Protein AF-A0A0D2J9A3-F1 (afdb_monomer)

Mean predicted aligned error: 13.98 Å

Organism: NCBI:txid145388

InterPro domains:
  IPR027073 5'-3' exoribonuclease [PTHR12341] (1-539)
  IPR040992 5'-3' exoribonuclease 1, D1 domain [PF18332] (165-331)
  IPR041106 Exoribonuclease Xrn1, D2/D3 domain [PF18334] (431-582)
  IPR041412 Xrn1, helical domain [PF17846] (2-123)
  IPR047007 5'-3' exoribonuclease 1, D1 domain superfamily [G3DSA:2.170.260.40] (182-337)

Sequence (672 aa):
MASELRDLNDIRVSFTPGKPFYPYEQLLAVQPASSCTLLPEPYQYLMTSPTSPIRDFYPVKFDIDMEGKRAEWEGIVKIPFISEDRLLAAARSVKQEALTSEERRRNAHGDVLVFQHVAGRHEAEHCESTLPRWGATVHHAHSSCRHVPPPPPLPPAQLGFRPALVKGTLTGKKNPPGFPTLKTMKLVGAELKMAGVTVFGNPSKKESLILTLPDIHQVLGESTDASAVSSMIGERVYVKWPYLQEAQIVRVSDKSQDLSATGARQMPKEEADNWANLSSRTRNVFLTKQGVETGPLPVMLHVKACTGYVRHADGSVVKRYKDEEAPYPLQARTPPRPHPLAAPGAAGAAFLARRRGAVLRQRPRPPAGFHDPDEPRPIDLQEGVRVLFLGQEHYGCVATLLPDPGRGVDAHGRRLLGLSAGGAPGARACVRVAPARHDAAGAAKRGRQVVREYPIQYMPSGVAARALRVNPRLLGRVTGNVWVGDGDNRVDVGLAVKNAKQGLCVPGLAAPLHDDSGWAYSQPLLDLVAEYRRRFPWVLSTLESSSEHRLTAEMLVPASVAATASERSAKLSEVTSWLKGLPTAKRPLVKTGVQIASDKALEILLATMPPLLPRGAGSFLPVDYENVAAPLLLPPYDPSRPLSALLGGQLEHTAKIGLPVPGTPVCQSPSQ

pLDDT: mean 80.44, std 18.18, range [25.89, 97.94]

Solvent-accessible surface area (backbone atoms only — not comparable to full-atom values): 40731 Å² total; per-residue (Å²): 109,80,91,68,72,62,73,65,87,73,62,84,86,82,81,80,90,81,77,86,69,46,56,62,57,44,46,67,74,69,54,54,47,92,55,32,84,81,45,61,76,81,55,30,50,47,42,66,34,89,83,25,97,53,28,78,65,40,67,94,73,71,55,68,46,48,86,99,48,92,51,78,91,71,30,50,73,58,70,68,84,78,55,66,70,60,51,54,54,56,60,64,69,47,62,71,86,78,45,53,76,65,60,55,61,66,48,55,90,76,60,46,79,46,78,43,83,37,88,92,47,68,50,93,68,55,51,72,44,95,47,66,94,83,38,75,59,39,66,70,43,44,59,44,82,43,83,37,74,72,82,76,81,73,58,94,88,53,77,86,73,73,103,64,87,59,92,83,71,65,58,58,79,59,35,60,90,84,57,62,37,73,67,71,57,78,66,74,45,75,46,78,38,76,67,39,41,30,83,66,96,60,59,41,94,52,68,40,72,32,39,26,43,48,51,58,52,82,75,59,45,91,58,63,49,33,75,76,53,52,84,49,52,71,38,66,33,25,35,64,70,48,53,63,39,52,24,35,29,55,30,34,27,32,65,59,34,40,41,38,89,92,48,77,43,77,44,50,76,80,52,26,56,53,47,52,52,49,43,54,49,53,46,47,45,35,30,27,56,66,29,29,45,57,70,80,63,59,35,38,35,28,29,23,46,52,78,49,39,29,32,45,67,68,58,50,74,43,77,33,58,46,91,62,72,42,81,40,60,63,74,61,52,32,74,61,77,80,53,95,82,64,65,94,67,99,54,76,82,66,66,79,79,69,75,88,81,81,97,72,90,84,74,84,80,74,61,93,90,70,73,59,91,89,54,74,77,81,74,84,73,47,65,64,39,62,26,32,28,58,46,87,95,50,54,60,23,50,20,33,30,42,73,79,92,63,70,54,60,47,101,82,72,45,71,47,49,56,45,87,60,79,54,45,79,76,25,29,38,32,31,39,34,42,53,66,65,51,69,61,68,61,51,37,52,52,41,46,49,42,40,68,76,35,61,76,64,64,34,49,40,69,58,46,16,58,76,69,72,48,57,50,67,38,53,61,42,47,39,14,71,35,56,29,35,52,85,95,44,77,46,61,77,27,69,50,40,32,37,82,92,76,44,28,19,21,71,86,37,36,46,73,40,97,82,71,84,47,46,22,35,14,64,74,45,52,54,49,51,53,50,45,44,71,76,44,43,56,53,54,54,36,55,62,74,47,89,67,85,77,40,38,42,70,67,41,44,44,66,93,80,28,81,47,72,70,49,32,54,50,52,52,49,51,53,39,51,52,53,63,67,36,78,67,62,73,51,66,72,38,60,67,89,65,78,78,74,28,73,68,26,50,54,51,49,66,75,64,53,78,72,80,57,69,91,88,63,73,102,48,61,69,45,78,43,71,77,38,49,55,62,37,49,43,69,47,71,47,95,89,48,55,46,48,60,81,65,74,75,92,76,56,95,52,61,84,78,70,77,75,60,78,73,71,83,68,81,76,75,82,82,129

Nearest PDB structures (foldseek):
  6q8y-assembly1_z  TM=8.756E-01  e=3.969E-20  Saccharomyces cerevisiae
  3pif-assembly3_C  TM=8.209E-01  e=8.171E-20  Kluyveromyces lactis
  3pif-assembly1_A  TM=7.981E-01  e=2.154E-20  Kluyveromyces lactis
  3fqd-assembly1_A  TM=9.494E-01  e=1.787E-08  Schizosaccharomyces pombe
  9exs-assembly1_B  TM=7.564E-01  e=2.494E-08  Thermochaetoides thermophila

Secondary structure (DSSP, 8-state):
-GGG---GGG---------PPPHHHHHHHH--GGGGGGS-HHHHHHHH-TT-TTGGGS-SS-EEE-TT-SSGGGSEEE-PPPPHHHHHHHHHHS-GGGS-HHHHHHSS--PEEEEEE-TT---SS-B--S-TTTS--BSS--EEEEEEPPPPPPPTTS-S----PPTT---GGGPPTT---GGGS--SEEEEE-----SSSS--SS-EEEEEPPPHHHHH-S--STGGGGGGTT-EEEESTTS-EEEEEEEEE-SSEEEETTEEEEPPHHHHHHHHHHHHHHHHHIIIII-EE----SSEEEEEEEEEEEE-TTS-EEEEE-SS-EEEEGGG-BPPPPPTT----S-TTTSSS--SS----PPPPPPTT---TTSPPP----TT-EEEE-SGGGTTEEEEEPP--S--B-TTSPBPPBTTTTT-TT-EEEEEEE--SS-HHHHHHHHHHHHHHSPPPEEEHHHHHHHTTS-HHHHHHHTS--EEEETTEEEE-S---EEGGGTEE-TTTEEE-TTSS-EEEEHHHHHHHHHHHHH-HHHHHHHHH---SSEEHHHHS-TTT-SSHHHHHHHHHHHHHHHHHSGGGGSPPEETT-----HHHHHHHHHTPPPPPPTT-SS-S-EEEEEEEGGGEEPPP-TTSPEETTS-----TT---PPPPPP----PPPP-

Foldseek 3Di:
DVVPPPPVVPDDDDDDDDDDAFPQLVCLQPPALVVLVVAPPLLSCCRPPPPRLNVQQHDPDWDWAQVVHDDSVVTDTDGDHDDSVSSVVSVVVRDPVSDDPVNVVNRDDFFDKDKDFAPPDADPDWACDPCVVVDHIRRGDRMDIDGHHDDDDDDPPDPPDDPDDDPPDQDAPRDDQQDFHPNLADFPDWDWDQLQAPQDDGGDPGTDTATEFDAVCVVQPPDQFQVSCLVQQQAWWFFPPRRTFIKGFAWKHFLFWIHGPVGIDGADPVVSVVVQVLQVVQQSCCCRHVSYHYDGARMWTWIWTFPAWAQELQRDIDTDTDPDTDTDRPRRIRHDDPDPPPDDDDCVVVPPPDDDDDDDDDDPDDPPPDDDLRDFDQDQLDAQAWWAFCDDVAHLFIKGFHDAPAFDADPVRHGFADSVPRSHRRHFTKIWTFHALDPPVVLLVVLVVLLVVADFDWAPLVVLCVVLVHDSQLVVAQQDWQWAAQPPDIDTLHLRQDDPVQQWGQPSAKAADPVNPGIIGGPVNSVVVSVCCVVQVLQSVLSRVDPDRYHYLPSRQDCVRPVDSVSSVVVSVVSRVVSCPDPSVVGDIDHHPDDDGDPSSVVVSVVPDDDRDDPPDPPRGTDMDTGHRPSSTGGADDVSHHDYPVPDDDDDNSDDDNDGDPDDDDPPDDDD

Radius of gyration: 34.74 Å; Cα contacts (8 Å, |Δi|>4): 959; chains: 1; bounding box: 82×75×94 Å

Structure (mmCIF, N/CA/C/O backbone):
data_AF-A0A0D2J9A3-F1
#
_entry.id   AF-A0A0D2J9A3-F1
#
loop_
_atom_site.group_PDB
_atom_site.id
_atom_site.type_symbol
_atom_site.label_atom_id
_atom_site.label_alt_id
_atom_site.label_comp_id
_atom_site.label_asym_id
_atom_site.label_entity_id
_atom_site.label_seq_id
_atom_site.pdbx_PDB_ins_code
_atom_site.Cartn_x
_atom_site.Cartn_y
_atom_site.Cartn_z
_atom_site.occupancy
_atom_site.B_iso_or_equiv
_atom_site.auth_seq_id
_atom_site.auth_comp_id
_atom_site.auth_asym_id
_atom_site.auth_atom_id
_atom_site.pdbx_PDB_model_num
ATOM 1 N N . MET A 1 1 ? -9.013 -28.643 27.185 1.00 78.06 1 MET A N 1
ATOM 2 C CA . MET A 1 1 ? -7.739 -28.854 26.444 1.00 78.06 1 MET A CA 1
ATOM 3 C C . MET A 1 1 ? -7.994 -29.663 25.175 1.00 78.06 1 MET A C 1
ATOM 5 O O . MET A 1 1 ? -8.991 -30.365 25.119 1.00 78.06 1 MET A O 1
ATOM 9 N N . ALA A 1 2 ? -7.116 -29.620 24.162 1.00 87.19 2 ALA A N 1
ATOM 10 C CA . ALA A 1 2 ? -7.299 -30.438 22.949 1.00 87.19 2 ALA A CA 1
ATOM 11 C C . ALA A 1 2 ? -7.369 -31.952 23.252 1.00 87.19 2 ALA A C 1
ATOM 13 O O . ALA A 1 2 ? -8.099 -32.681 22.594 1.00 87.19 2 ALA A O 1
ATOM 14 N N . SER A 1 3 ? -6.676 -32.409 24.300 1.00 93.31 3 SER A N 1
ATOM 15 C CA . SER A 1 3 ? -6.708 -33.787 24.815 1.00 93.31 3 SER A CA 1
ATOM 16 C C . SER A 1 3 ? -8.072 -34.250 25.350 1.00 93.31 3 SER A C 1
ATOM 18 O O . SER A 1 3 ? -8.281 -35.457 25.508 1.00 93.31 3 SER A O 1
ATOM 20 N N . GLU A 1 4 ? -8.977 -33.312 25.636 1.00 92.56 4 GLU A N 1
ATOM 21 C CA . GLU A 1 4 ? -10.337 -33.557 26.135 1.00 92.56 4 GLU A CA 1
ATOM 22 C C . GLU A 1 4 ? -11.381 -33.535 25.013 1.00 92.56 4 GLU A C 1
ATOM 24 O O . GLU A 1 4 ? -12.521 -33.923 25.241 1.00 92.56 4 GLU A O 1
ATOM 29 N N . LEU A 1 5 ? -11.006 -33.128 23.793 1.00 91.88 5 LEU A N 1
ATOM 30 C CA . LEU A 1 5 ? -11.872 -33.185 22.611 1.00 91.88 5 LEU A CA 1
ATOM 31 C C . LEU A 1 5 ? -11.956 -34.628 22.080 1.00 91.88 5 LEU A C 1
ATOM 33 O O . LEU A 1 5 ? -11.465 -34.939 20.995 1.00 91.88 5 LEU A O 1
ATOM 37 N N . ARG A 1 6 ? -12.535 -35.518 22.889 1.00 91.19 6 ARG A N 1
ATOM 38 C CA . ARG A 1 6 ? -12.804 -36.929 22.578 1.00 91.19 6 ARG A CA 1
ATOM 39 C C . ARG A 1 6 ? -14.268 -37.099 22.170 1.00 91.19 6 ARG A C 1
ATOM 41 O O . ARG A 1 6 ? -15.077 -36.211 22.413 1.00 91.19 6 ARG A O 1
ATOM 48 N N . ASP A 1 7 ? -14.577 -38.210 21.506 1.00 90.94 7 ASP A N 1
ATOM 49 C CA . ASP A 1 7 ? -15.955 -38.628 21.192 1.00 90.94 7 ASP A CA 1
ATOM 50 C C . ASP 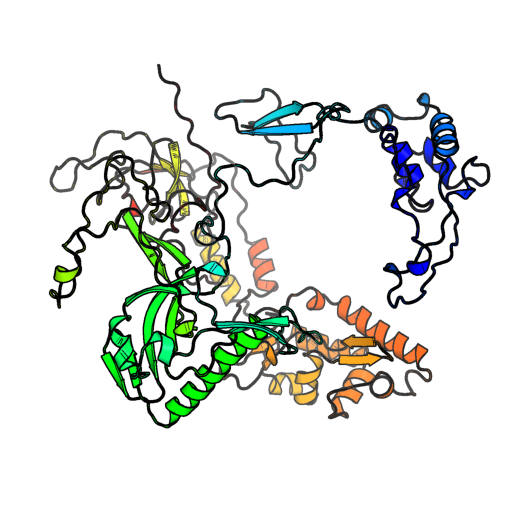A 1 7 ? -16.790 -37.587 20.413 1.00 90.94 7 ASP A C 1
ATOM 52 O O . ASP A 1 7 ? -18.016 -37.553 20.468 1.00 90.94 7 ASP A O 1
ATOM 56 N N . LEU A 1 8 ? -16.127 -36.740 19.612 1.00 91.31 8 LEU A N 1
ATOM 57 C CA . LEU A 1 8 ? -16.772 -35.667 18.837 1.00 91.31 8 LEU A CA 1
ATOM 58 C C . LEU A 1 8 ? -17.834 -36.177 17.847 1.00 91.31 8 LEU A C 1
ATOM 60 O O . LEU A 1 8 ? -18.740 -35.429 17.487 1.00 91.31 8 LEU A O 1
ATOM 64 N N . ASN A 1 9 ? -17.727 -37.438 17.416 1.00 92.06 9 ASN A N 1
ATOM 65 C CA . ASN A 1 9 ? -18.689 -38.075 16.513 1.00 92.06 9 ASN A CA 1
ATOM 66 C C . ASN A 1 9 ? -20.081 -38.241 17.147 1.00 92.06 9 ASN A C 1
ATOM 68 O O . ASN A 1 9 ? -21.064 -38.338 16.412 1.00 92.06 9 ASN A O 1
ATOM 72 N N . ASP A 1 10 ? -20.174 -38.241 18.480 1.00 93.50 10 ASP A N 1
ATOM 73 C CA . ASP A 1 10 ? -21.437 -38.418 19.202 1.00 93.50 10 ASP A CA 1
ATOM 74 C C . ASP A 1 10 ? -22.219 -37.101 19.342 1.00 93.50 10 ASP A C 1
ATOM 76 O O . ASP A 1 10 ? -23.420 -37.098 19.633 1.00 93.50 10 ASP A O 1
ATOM 80 N N . ILE A 1 11 ? -21.566 -35.960 19.092 1.00 91.88 11 ILE A N 1
ATOM 81 C CA . ILE A 1 11 ? -22.186 -34.641 19.193 1.00 91.88 11 ILE A CA 1
ATOM 82 C C . ILE A 1 11 ? -23.086 -34.407 17.979 1.00 91.88 11 ILE A C 1
ATOM 84 O O . ILE A 1 11 ? -22.635 -34.147 16.862 1.00 91.88 11 ILE A O 1
ATOM 88 N N . ARG A 1 12 ? -24.399 -34.416 18.212 1.00 90.44 12 ARG A N 1
ATOM 89 C CA . ARG A 1 12 ? -25.383 -33.974 17.220 1.00 90.44 12 ARG A CA 1
ATOM 90 C C . ARG A 1 12 ? -25.515 -32.457 17.269 1.00 90.44 12 ARG A C 1
ATOM 92 O O . ARG A 1 12 ? -26.091 -31.908 18.202 1.00 90.44 12 ARG A O 1
ATOM 99 N N . VAL A 1 13 ? -24.994 -31.786 16.248 1.00 88.81 13 VAL A N 1
ATOM 100 C CA . VAL A 1 13 ? -25.060 -30.327 16.124 1.00 88.81 13 VAL A CA 1
ATOM 101 C C . VAL A 1 13 ? -26.234 -29.938 15.229 1.00 88.81 13 VAL A C 1
ATOM 103 O O . VAL A 1 13 ? -26.259 -30.268 14.045 1.00 88.81 13 VAL A O 1
ATOM 106 N N . SER A 1 14 ? -27.196 -29.207 15.786 1.00 87.81 14 SER A N 1
ATOM 107 C CA . SER A 1 14 ? -28.312 -28.616 15.044 1.00 87.81 14 SER A CA 1
ATOM 108 C C . SER A 1 14 ? -28.557 -27.192 15.520 1.00 87.81 14 SER A C 1
ATOM 110 O O . SER A 1 14 ? -28.627 -26.953 16.723 1.00 87.81 14 SER A O 1
ATOM 112 N N . PHE A 1 15 ? -28.734 -26.265 14.582 1.00 85.56 15 PHE A N 1
ATOM 113 C CA . PHE A 1 15 ? -29.057 -24.872 14.872 1.00 85.56 15 PHE A CA 1
ATOM 114 C C . PHE A 1 15 ? -30.411 -24.516 14.271 1.00 85.56 15 PHE A C 1
ATOM 116 O O . PHE A 1 15 ? -30.717 -24.906 13.143 1.00 85.56 15 PHE A O 1
ATOM 123 N N . THR A 1 16 ? -31.191 -23.729 15.004 1.00 85.75 16 THR A N 1
ATOM 124 C CA . THR A 1 16 ? -32.407 -23.105 14.483 1.00 85.75 16 THR A CA 1
ATOM 125 C C . THR A 1 16 ? -32.041 -21.727 13.935 1.00 85.75 16 THR A C 1
ATOM 127 O O . THR A 1 16 ? -31.433 -20.944 14.667 1.00 85.75 16 THR A O 1
ATOM 130 N N . PRO A 1 17 ? -32.377 -21.397 12.675 1.00 83.94 17 PRO A N 1
ATOM 131 C CA . PRO A 1 17 ? -32.157 -20.056 12.146 1.00 83.94 17 PRO A CA 1
ATOM 132 C C . PRO A 1 17 ? -32.854 -18.995 13.010 1.00 83.94 17 PRO A C 1
ATOM 134 O O . PRO A 1 17 ? -34.071 -19.035 13.187 1.00 83.94 17 PRO A O 1
ATOM 137 N N . GLY A 1 18 ? -32.071 -18.063 13.555 1.00 87.00 18 GLY A N 1
ATOM 138 C CA . GLY A 1 18 ? -32.572 -16.903 14.293 1.00 87.00 18 GLY A CA 1
ATOM 139 C C . GLY A 1 18 ? -32.945 -15.735 13.376 1.00 87.00 18 GLY A C 1
ATOM 140 O O . GLY A 1 18 ? -33.009 -15.869 12.152 1.00 87.00 18 GLY A O 1
ATOM 141 N N . LYS A 1 19 ? -33.159 -14.561 13.974 1.00 89.00 19 LYS A N 1
ATOM 142 C CA . LYS A 1 19 ? -33.333 -13.290 13.257 1.00 89.00 19 LYS A CA 1
ATOM 143 C C . LYS A 1 19 ? -32.181 -12.346 13.610 1.00 89.00 19 LYS A C 1
ATOM 145 O O . LYS A 1 19 ? -31.726 -12.373 14.750 1.00 89.00 19 LYS A O 1
ATOM 150 N N . PRO A 1 20 ? -31.696 -11.526 12.666 1.00 92.81 20 PRO A N 1
ATOM 151 C CA . PRO A 1 20 ? -30.726 -10.493 12.999 1.00 92.81 20 PRO A CA 1
ATOM 152 C C . PRO A 1 20 ? -31.355 -9.466 13.948 1.00 92.81 20 PRO A C 1
ATOM 154 O O . PRO A 1 20 ? -32.539 -9.154 13.830 1.00 92.81 20 PRO A O 1
ATOM 157 N N . PHE A 1 21 ? -30.551 -8.930 14.863 1.00 96.50 21 PHE A N 1
ATOM 158 C CA . PHE A 1 21 ? -30.939 -7.795 15.698 1.00 96.50 21 PHE A CA 1
ATOM 159 C C . PHE A 1 21 ? -31.192 -6.550 14.851 1.00 96.50 21 PHE A C 1
ATOM 161 O O . PHE A 1 21 ? -30.519 -6.322 13.839 1.00 96.50 21 PHE A O 1
ATOM 168 N N . TYR A 1 22 ? -32.113 -5.704 15.303 1.00 96.44 22 TYR A N 1
ATOM 169 C CA . TYR A 1 22 ? -32.232 -4.353 14.772 1.00 96.44 22 TYR A CA 1
ATOM 170 C C . TYR A 1 22 ? -30.977 -3.528 15.104 1.00 96.44 22 TYR A C 1
ATOM 172 O O . TYR A 1 22 ? -30.285 -3.820 16.085 1.00 96.44 22 TYR A O 1
ATOM 180 N N . PRO A 1 23 ? -30.674 -2.469 14.330 1.00 97.75 23 PRO A N 1
ATOM 181 C CA . PRO A 1 23 ? -29.475 -1.657 14.535 1.00 97.75 23 PRO A CA 1
ATOM 182 C C . PRO A 1 23 ? -29.236 -1.213 15.988 1.00 97.75 23 PRO A C 1
ATOM 184 O O . PRO A 1 23 ? -28.113 -1.315 16.477 1.00 97.75 23 PRO A O 1
ATOM 187 N N . TYR A 1 24 ? -30.268 -0.773 16.713 1.00 97.69 24 TYR A N 1
ATOM 188 C CA . TYR A 1 24 ? -30.118 -0.339 18.110 1.00 97.69 24 TYR A CA 1
ATOM 189 C C . TYR A 1 24 ? -29.919 -1.494 19.090 1.00 97.69 24 TYR A C 1
ATOM 191 O O . TYR A 1 24 ? -29.133 -1.366 20.025 1.00 97.69 24 TYR A O 1
ATOM 199 N N . GLU A 1 25 ? -30.575 -2.632 18.865 1.00 97.44 25 GLU A N 1
ATOM 200 C CA . GLU A 1 25 ? -30.372 -3.848 19.661 1.00 97.44 25 GLU A CA 1
ATOM 201 C C . GLU A 1 25 ? -28.929 -4.345 19.501 1.00 97.44 25 GLU A C 1
ATOM 203 O O . GLU A 1 25 ? -28.254 -4.641 20.484 1.00 97.44 25 GLU A O 1
ATOM 208 N N . GLN A 1 26 ? -28.409 -4.340 18.269 1.00 97.50 26 GLN A N 1
ATOM 209 C CA . GLN A 1 26 ? -27.015 -4.676 17.993 1.00 97.50 26 GLN A CA 1
ATOM 210 C C . GLN A 1 26 ? -26.041 -3.675 18.628 1.00 97.50 26 GLN A C 1
ATOM 212 O O . GLN A 1 26 ? -25.022 -4.085 19.182 1.00 97.50 26 GLN A O 1
ATOM 217 N N . LEU A 1 27 ? -26.329 -2.372 18.573 1.00 97.81 27 LEU A N 1
ATOM 218 C CA . LEU A 1 27 ? -25.489 -1.362 19.220 1.00 97.81 27 LEU A CA 1
ATOM 219 C C . LEU A 1 27 ? -25.445 -1.551 20.740 1.00 97.81 27 LEU A C 1
ATOM 221 O O . LEU A 1 27 ? -24.359 -1.489 21.309 1.00 97.81 27 LEU A O 1
ATOM 225 N N . LEU A 1 28 ? -26.574 -1.857 21.384 1.00 97.56 28 LEU A N 1
ATOM 226 C CA . LEU A 1 28 ? -26.595 -2.213 22.804 1.00 97.56 28 LEU A CA 1
ATOM 227 C C . LEU A 1 28 ? -25.801 -3.496 23.086 1.00 97.56 28 LEU A C 1
ATOM 229 O O . LEU A 1 28 ? -25.148 -3.580 24.122 1.00 97.56 28 LEU A O 1
ATOM 233 N N . ALA A 1 29 ? -25.827 -4.479 22.184 1.00 97.06 29 ALA A N 1
ATOM 234 C CA . ALA A 1 29 ? -25.097 -5.733 22.360 1.00 97.06 29 ALA A CA 1
ATOM 235 C C . ALA A 1 29 ? -23.569 -5.595 22.214 1.00 97.06 29 ALA A C 1
ATOM 237 O O . ALA A 1 29 ? -22.824 -6.398 22.769 1.00 97.06 29 ALA A O 1
ATOM 238 N N . VAL A 1 30 ? -23.095 -4.621 21.430 1.00 96.75 30 VAL A N 1
ATOM 239 C CA . VAL A 1 30 ? -21.682 -4.529 21.019 1.00 96.75 30 VAL A CA 1
ATOM 240 C C . VAL A 1 30 ? -20.948 -3.362 21.671 1.00 96.75 30 VAL A C 1
ATOM 242 O O . VAL A 1 30 ? -19.765 -3.482 21.986 1.00 96.75 30 VAL A O 1
ATOM 245 N N . GLN A 1 31 ? -21.604 -2.211 21.826 1.00 96.62 31 GLN A N 1
ATOM 246 C CA . GLN A 1 31 ? -20.924 -0.999 22.270 1.00 96.62 31 GLN A CA 1
ATOM 247 C C . GLN A 1 31 ? -20.691 -1.005 23.787 1.00 96.62 31 GLN A C 1
ATOM 249 O O . GLN A 1 31 ? -21.555 -1.446 24.547 1.00 96.62 31 GLN A O 1
ATOM 254 N N . PRO A 1 32 ? -19.560 -0.461 24.268 1.00 94.81 32 PRO A N 1
ATOM 255 C CA . PRO A 1 32 ? -19.376 -0.182 25.684 1.00 94.81 32 PRO A CA 1
ATOM 256 C C . PRO A 1 32 ? -20.177 1.057 26.105 1.00 94.81 32 PRO A C 1
ATOM 258 O O . PRO A 1 32 ? -20.476 1.934 25.291 1.00 94.81 32 PRO A O 1
ATOM 261 N N . ALA A 1 33 ? -20.441 1.197 27.407 1.00 94.69 33 ALA A N 1
ATOM 262 C CA . ALA A 1 33 ? -21.174 2.347 27.948 1.00 94.69 33 ALA A CA 1
ATOM 263 C C . ALA A 1 33 ? -20.528 3.711 27.635 1.00 94.69 33 ALA A C 1
ATOM 265 O O . ALA A 1 33 ? -21.234 4.710 27.546 1.00 94.69 33 ALA A O 1
ATOM 266 N N . SER A 1 34 ? -19.210 3.767 27.415 1.00 94.44 34 SER A N 1
ATOM 267 C CA . SER A 1 34 ? -18.501 4.991 27.009 1.00 94.44 34 SER A CA 1
ATOM 268 C C . SER A 1 34 ? -18.888 5.499 25.616 1.00 94.44 34 SER A C 1
ATOM 270 O O . SER A 1 34 ? -18.662 6.667 25.315 1.00 94.44 34 SER A O 1
ATOM 272 N N . SER A 1 35 ? -19.469 4.641 24.772 1.00 96.81 35 SER A N 1
ATOM 273 C CA . SER A 1 35 ? -19.925 4.967 23.415 1.00 96.81 35 SER A CA 1
ATOM 274 C C . SER A 1 35 ? -21.452 5.054 23.318 1.00 96.81 35 SER A C 1
ATOM 276 O O . SER A 1 35 ? -22.012 4.942 22.228 1.00 96.81 35 SER A O 1
ATOM 278 N N . CYS A 1 36 ? -22.143 5.268 24.445 1.00 95.62 36 CYS A N 1
ATOM 279 C CA . CYS A 1 36 ? -23.605 5.358 24.484 1.00 95.62 36 CYS A CA 1
ATOM 280 C C . CYS A 1 36 ? -24.164 6.466 23.578 1.00 95.62 36 CYS A C 1
ATOM 282 O O . CYS A 1 36 ? -25.258 6.318 23.050 1.00 95.62 36 CYS A O 1
ATOM 284 N N . THR A 1 37 ? -23.400 7.528 23.315 1.00 96.88 37 THR A N 1
ATOM 285 C CA . THR A 1 37 ? -23.794 8.642 22.438 1.00 96.88 37 THR A CA 1
ATOM 286 C C . THR A 1 37 ? -24.031 8.242 20.978 1.00 96.88 37 THR A C 1
ATOM 288 O O . THR A 1 37 ? -24.615 9.018 20.226 1.00 96.88 37 THR A O 1
ATOM 291 N N . LEU A 1 38 ? -23.611 7.038 20.567 1.00 96.81 38 LEU A N 1
ATOM 292 C CA . LEU A 1 38 ? -23.921 6.468 19.251 1.00 96.81 38 LEU A CA 1
ATOM 293 C C . LEU A 1 38 ? -25.369 5.960 19.140 1.00 96.81 38 LEU A C 1
ATOM 295 O O . LEU A 1 38 ? -25.858 5.736 18.033 1.00 96.81 38 LEU A O 1
ATOM 299 N N . LEU A 1 39 ? -26.054 5.771 20.269 1.00 96.88 39 LEU A N 1
ATOM 300 C CA . LEU A 1 39 ? -27.477 5.453 20.335 1.00 96.88 39 LEU A CA 1
ATOM 301 C C . LEU A 1 39 ? -28.319 6.735 20.480 1.00 96.88 39 LEU A C 1
ATOM 303 O O . LEU A 1 39 ? -27.836 7.724 21.043 1.00 96.88 39 LEU A O 1
ATOM 307 N N . PRO A 1 40 ? -29.596 6.720 20.044 1.00 97.12 40 PRO A N 1
ATOM 308 C CA . PRO A 1 40 ? -30.552 7.771 20.396 1.00 97.12 40 PRO A CA 1
ATOM 309 C C . PRO A 1 40 ? -30.593 8.003 21.907 1.00 97.12 40 PRO A C 1
ATOM 311 O O . PRO A 1 40 ? -30.512 7.039 22.673 1.00 97.12 40 PRO A O 1
ATOM 314 N N . GLU A 1 41 ? -30.784 9.254 22.331 1.00 96.44 41 GLU A N 1
ATOM 315 C CA . GLU A 1 41 ? -30.845 9.644 23.749 1.00 96.44 41 GLU A CA 1
ATOM 316 C C . GLU A 1 41 ? -31.725 8.703 24.604 1.00 96.44 41 GLU A C 1
ATOM 318 O O . GLU A 1 41 ? -31.241 8.236 25.640 1.00 96.44 41 GLU A O 1
ATOM 323 N N . PRO A 1 42 ? -32.937 8.290 24.162 1.00 96.31 42 PRO A N 1
ATOM 324 C CA . PRO A 1 42 ? -33.796 7.411 24.959 1.00 96.31 42 PRO A CA 1
ATOM 325 C C . PRO A 1 42 ? -33.221 6.020 25.264 1.00 96.31 42 PRO A C 1
ATOM 327 O O . PRO A 1 42 ? -33.687 5.370 26.194 1.00 96.31 42 PRO A O 1
ATOM 330 N N . TYR A 1 43 ? -32.223 5.542 24.513 1.00 97.06 43 TYR A N 1
ATOM 331 C CA . TYR A 1 43 ? -31.568 4.249 24.754 1.00 97.06 43 TYR A CA 1
ATOM 332 C C . TYR A 1 43 ? -30.340 4.357 25.666 1.00 97.06 43 TYR A C 1
ATOM 334 O O . TYR A 1 43 ? -29.926 3.358 26.251 1.00 97.06 43 TYR A O 1
ATOM 342 N N . GLN A 1 44 ? -29.742 5.543 25.810 1.00 96.81 44 GLN A N 1
ATOM 343 C CA . GLN A 1 44 ? -28.429 5.699 26.451 1.00 96.81 44 GLN A CA 1
ATOM 344 C C . GLN A 1 44 ? -28.441 5.300 27.931 1.00 96.81 44 GLN A C 1
ATOM 346 O O . GLN A 1 44 ? -27.466 4.728 28.428 1.00 96.81 44 GLN A O 1
ATOM 351 N N . TYR A 1 45 ? -29.561 5.531 28.628 1.00 95.94 45 TYR A N 1
ATOM 352 C CA . TYR A 1 45 ? -29.704 5.176 30.043 1.00 95.94 45 TYR A CA 1
ATOM 353 C C . TYR A 1 45 ? -29.567 3.668 30.291 1.00 95.94 45 TYR A C 1
ATOM 355 O O . TYR A 1 45 ? -29.130 3.275 31.373 1.00 95.94 45 TYR A O 1
ATOM 363 N N . LEU A 1 46 ? -29.891 2.826 29.299 1.00 97.00 46 LEU A N 1
ATOM 364 C CA . LEU A 1 46 ? -29.765 1.374 29.412 1.00 97.00 46 LEU A CA 1
ATOM 365 C C . LEU A 1 46 ? -28.308 0.938 29.611 1.00 97.00 46 LEU A C 1
ATOM 367 O O . LEU A 1 46 ? -28.062 -0.095 30.231 1.00 97.00 46 LEU A O 1
ATOM 371 N N . MET A 1 47 ? -27.344 1.728 29.139 1.00 96.81 47 MET A N 1
ATOM 372 C CA . MET A 1 47 ? -25.921 1.418 29.279 1.00 96.81 47 MET A CA 1
ATOM 373 C C . MET A 1 47 ? -25.293 2.062 30.519 1.00 96.81 47 MET A C 1
ATOM 375 O O . MET A 1 47 ? -24.379 1.499 31.120 1.00 96.81 47 MET A O 1
ATOM 379 N N . THR A 1 48 ? -25.755 3.256 30.898 1.00 95.25 48 THR A N 1
ATOM 380 C CA . THR A 1 48 ? -25.075 4.103 31.891 1.00 95.25 48 THR A CA 1
ATOM 381 C C . THR A 1 48 ? -25.740 4.092 33.265 1.00 95.25 48 THR A C 1
ATOM 383 O O . THR A 1 48 ? -25.037 4.140 34.279 1.00 95.25 48 THR A O 1
ATOM 386 N N . SER A 1 49 ? -27.073 3.998 33.328 1.00 95.44 49 SER A N 1
ATOM 387 C CA . SER A 1 49 ? -27.816 4.133 34.582 1.00 95.44 49 SER A CA 1
ATOM 388 C C . SER A 1 49 ? -27.588 2.933 35.507 1.00 95.44 49 SER A C 1
ATOM 390 O O . SER A 1 49 ? -27.795 1.795 35.078 1.00 95.44 49 SER A O 1
ATOM 392 N N . PRO A 1 50 ? -27.268 3.142 36.799 1.00 94.31 50 PRO A N 1
ATOM 393 C CA . PRO A 1 50 ? -27.222 2.069 37.793 1.00 94.31 50 PRO A CA 1
ATOM 394 C C . PRO A 1 50 ? -28.540 1.294 37.931 1.00 94.31 50 PRO A C 1
ATOM 396 O O . PRO A 1 50 ? -28.525 0.138 38.335 1.00 94.31 50 PRO A O 1
ATOM 399 N N . THR A 1 51 ? -29.671 1.918 37.585 1.00 95.62 51 THR A N 1
ATOM 400 C CA . THR A 1 51 ? -31.008 1.304 37.630 1.00 95.62 51 THR A CA 1
ATOM 401 C C . THR A 1 51 ? -31.376 0.548 36.353 1.00 95.62 51 THR A C 1
ATOM 403 O O . THR A 1 51 ? -32.480 0.013 36.261 1.00 95.62 51 THR A O 1
ATOM 406 N N . SER A 1 52 ? -30.489 0.512 35.351 1.00 96.62 52 SER A N 1
ATOM 407 C CA . SER A 1 52 ? -30.756 -0.209 34.108 1.00 96.62 52 SER A CA 1
ATOM 408 C C . SER A 1 52 ? -30.897 -1.716 34.367 1.00 96.62 52 SER A C 1
ATOM 410 O O . SER A 1 52 ? -30.047 -2.303 35.043 1.00 96.62 52 SER A O 1
ATOM 412 N N . PRO A 1 53 ? -31.903 -2.381 33.766 1.00 96.19 53 PRO A N 1
ATOM 413 C CA . PRO A 1 53 ? -32.096 -3.825 33.895 1.00 96.19 53 PRO A CA 1
ATOM 414 C C . PRO A 1 53 ? -30.982 -4.652 33.240 1.00 96.19 53 PRO A C 1
ATOM 416 O O . PRO A 1 53 ? -30.970 -5.870 33.400 1.00 96.19 53 PRO A O 1
ATOM 419 N N . ILE A 1 54 ? -30.083 -4.016 32.484 1.00 97.19 54 ILE A N 1
ATOM 420 C CA . ILE A 1 54 ? -28.945 -4.638 31.793 1.00 97.19 54 ILE A CA 1
ATOM 421 C C . ILE A 1 54 ? -27.614 -3.949 32.133 1.00 97.19 54 ILE A C 1
ATOM 423 O O . ILE A 1 54 ? -26.643 -4.037 31.384 1.00 97.19 54 ILE A O 1
ATOM 427 N N . ARG A 1 55 ? -27.547 -3.238 33.269 1.00 95.88 55 ARG A N 1
ATOM 428 C CA . ARG A 1 55 ? -26.349 -2.497 33.699 1.00 95.88 55 ARG A CA 1
ATOM 429 C C . ARG A 1 55 ? -25.112 -3.385 33.866 1.00 95.88 55 ARG A C 1
ATOM 431 O O . ARG A 1 55 ? -23.990 -2.913 33.661 1.00 95.88 55 ARG A O 1
ATOM 438 N N . ASP A 1 56 ? -25.318 -4.640 34.252 1.00 95.31 56 ASP A N 1
ATOM 439 C CA . ASP A 1 56 ? -24.301 -5.678 34.438 1.00 95.31 56 ASP A CA 1
ATOM 440 C C . ASP A 1 56 ? -23.588 -6.066 33.137 1.00 95.31 56 ASP A C 1
ATOM 442 O O . ASP A 1 56 ? -22.446 -6.512 33.193 1.00 95.31 56 ASP A O 1
ATOM 446 N N . PHE A 1 57 ? -24.191 -5.824 31.967 1.00 96.38 57 PHE A N 1
ATOM 447 C CA . PHE A 1 57 ? -23.543 -6.081 30.674 1.00 96.38 57 PHE A CA 1
ATOM 448 C C . PHE A 1 57 ? -22.402 -5.102 30.367 1.00 96.38 57 PHE A C 1
ATOM 450 O O . PHE A 1 57 ? -21.576 -5.378 29.501 1.00 96.38 57 PHE A O 1
ATOM 457 N N . TYR A 1 58 ? -22.319 -3.976 31.086 1.00 96.25 58 TYR A N 1
ATOM 458 C CA . TYR A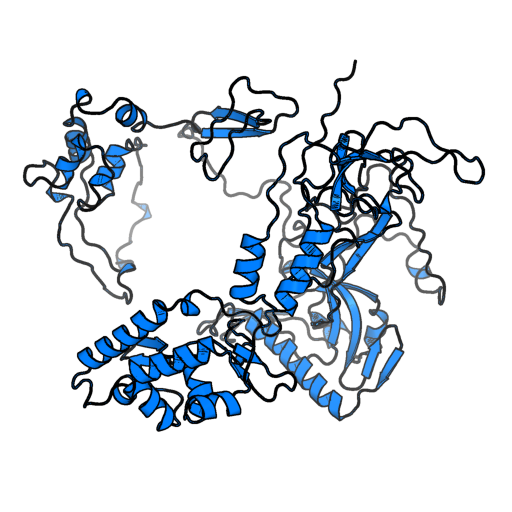 1 58 ? -21.369 -2.894 30.809 1.00 96.25 58 TYR A CA 1
ATOM 459 C C . TYR A 1 58 ? -20.421 -2.635 31.995 1.00 96.25 58 TYR A C 1
ATOM 461 O O . TYR A 1 58 ? -20.499 -1.582 32.647 1.00 96.25 58 TYR A O 1
ATOM 469 N N . PRO A 1 59 ? -19.520 -3.574 32.332 1.00 94.25 59 PRO A N 1
ATOM 470 C CA . PRO A 1 59 ? -18.565 -3.374 33.415 1.00 94.25 59 PRO A CA 1
ATOM 471 C C . PRO A 1 59 ? -17.623 -2.201 33.104 1.00 94.25 59 PRO A C 1
ATOM 473 O O . PRO A 1 59 ? -17.112 -2.063 31.997 1.00 94.25 59 PRO A O 1
ATOM 476 N N . VAL A 1 60 ? -17.374 -1.344 34.100 1.00 90.88 60 VAL A N 1
ATOM 477 C CA . VAL A 1 60 ? -16.438 -0.207 33.960 1.00 90.88 60 VAL A CA 1
ATOM 478 C C . VAL A 1 60 ? -14.983 -0.684 33.996 1.00 90.88 60 VAL A C 1
ATOM 480 O O . VAL A 1 60 ? -14.110 -0.080 33.379 1.00 90.88 60 VAL A O 1
ATOM 483 N N . LYS A 1 61 ? -14.728 -1.774 34.726 1.00 92.69 61 LYS A N 1
ATOM 484 C CA . LYS A 1 61 ? -13.437 -2.455 34.827 1.00 92.69 61 LYS A CA 1
ATOM 485 C C . LYS A 1 61 ? -13.652 -3.934 34.541 1.00 92.69 61 LYS A C 1
ATOM 487 O O . LYS A 1 61 ? -14.612 -4.509 35.049 1.00 92.69 61 LYS A O 1
ATOM 492 N N . PHE A 1 62 ? -12.771 -4.520 33.749 1.00 92.75 62 PHE A N 1
ATOM 493 C CA . PHE A 1 62 ? -12.779 -5.934 33.400 1.00 92.75 62 PHE A CA 1
ATOM 494 C C . PHE A 1 62 ? -11.340 -6.433 33.309 1.00 92.75 62 PHE A C 1
ATOM 496 O O . PHE A 1 62 ? -10.420 -5.648 33.064 1.00 92.75 62 PHE A O 1
ATOM 503 N N . ASP A 1 63 ? -11.163 -7.734 33.493 1.00 93.56 63 ASP A N 1
ATOM 504 C CA . ASP A 1 63 ? -9.848 -8.357 33.458 1.00 93.56 63 ASP A CA 1
ATOM 505 C C . ASP A 1 63 ? -9.481 -8.764 32.028 1.00 93.56 63 ASP A C 1
ATOM 507 O O . ASP A 1 63 ? -10.333 -9.184 31.237 1.00 93.56 63 ASP A O 1
ATOM 511 N N . ILE A 1 64 ? -8.193 -8.664 31.705 1.00 92.69 64 ILE A N 1
ATOM 512 C CA . ILE A 1 64 ? -7.630 -9.157 30.449 1.00 92.69 64 ILE A CA 1
ATOM 513 C C . ILE A 1 64 ? -6.639 -10.260 30.791 1.00 92.69 64 ILE A C 1
ATOM 515 O O . ILE A 1 64 ? -5.667 -10.044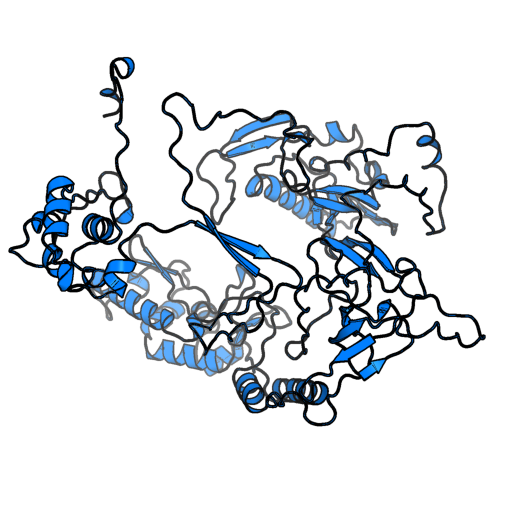 31.512 1.00 92.69 64 ILE A O 1
ATOM 519 N N . ASP A 1 65 ? -6.904 -11.454 30.279 1.00 92.94 65 ASP A N 1
ATOM 520 C CA . ASP A 1 65 ? -6.037 -12.609 30.458 1.00 92.94 65 ASP A CA 1
ATOM 521 C C . ASP A 1 65 ? -4.984 -12.662 29.352 1.00 92.94 65 ASP A C 1
ATOM 523 O O . ASP A 1 65 ? -5.309 -12.771 28.167 1.00 92.94 65 ASP A O 1
ATOM 527 N N . MET A 1 66 ? -3.721 -12.563 29.754 1.00 92.25 66 MET A N 1
ATOM 528 C CA . MET A 1 66 ? -2.565 -12.480 28.866 1.00 92.25 66 MET A CA 1
ATOM 529 C C . MET A 1 66 ? -1.835 -13.821 28.712 1.00 92.25 66 MET A C 1
ATOM 531 O O . MET A 1 66 ? -0.717 -13.841 28.197 1.00 92.25 66 MET A O 1
ATOM 535 N N . GLU A 1 67 ? -2.433 -14.939 29.144 1.00 90.81 67 GLU A N 1
ATOM 536 C CA . GLU A 1 67 ? -1.803 -16.265 29.123 1.00 90.81 67 GLU A CA 1
ATOM 537 C C . GLU A 1 67 ? -1.204 -16.603 27.742 1.00 90.81 67 GLU A C 1
ATOM 539 O O . GLU A 1 67 ? -1.896 -16.736 26.727 1.00 90.81 67 GLU A O 1
ATOM 544 N N . GLY A 1 68 ? 0.127 -16.715 27.692 1.00 87.56 68 GLY A N 1
ATOM 545 C CA . GLY A 1 68 ? 0.881 -17.019 26.473 1.00 87.56 68 GLY A CA 1
ATOM 546 C C . GLY A 1 68 ? 0.892 -15.920 25.397 1.00 87.56 68 GLY A C 1
ATOM 547 O O . GLY A 1 68 ? 1.375 -16.174 24.288 1.00 87.56 68 GLY A O 1
ATOM 548 N N . LYS A 1 69 ? 0.386 -14.714 25.683 1.00 92.19 69 LYS A N 1
ATOM 549 C CA . LYS A 1 69 ? 0.325 -13.574 24.753 1.00 92.19 69 LYS A CA 1
ATOM 550 C C . LYS A 1 69 ? 1.268 -12.456 25.171 1.00 92.19 69 LYS A C 1
ATOM 552 O O . LYS A 1 69 ? 1.512 -12.229 26.349 1.00 92.19 69 LYS A O 1
ATOM 557 N N . ARG A 1 70 ? 1.821 -11.752 24.180 1.00 85.06 70 ARG A N 1
ATOM 558 C CA . ARG A 1 70 ? 2.746 -10.627 24.417 1.00 85.06 70 ARG A CA 1
ATOM 559 C C . ARG A 1 70 ? 2.114 -9.269 24.162 1.00 85.06 70 ARG A C 1
ATOM 561 O O . ARG A 1 70 ? 2.599 -8.279 24.693 1.00 85.06 70 ARG A O 1
ATOM 568 N N . ALA A 1 71 ? 1.080 -9.216 23.329 1.00 85.81 71 ALA A N 1
ATOM 569 C CA . ALA A 1 71 ? 0.415 -7.978 22.964 1.00 85.81 71 ALA A CA 1
ATOM 570 C C . ALA A 1 71 ? -1.002 -7.931 23.535 1.00 85.81 71 ALA A C 1
ATOM 572 O O . ALA A 1 71 ? -1.744 -8.902 23.410 1.00 85.81 71 ALA A O 1
ATOM 573 N N . GLU A 1 72 ? -1.381 -6.799 24.130 1.00 83.56 72 GLU A N 1
ATOM 574 C CA . GLU A 1 72 ? -2.652 -6.630 24.856 1.00 83.56 72 GLU A CA 1
ATOM 575 C C . GLU A 1 72 ? -3.887 -6.963 24.007 1.00 83.56 72 GLU A C 1
ATOM 577 O O . GLU A 1 72 ? -4.832 -7.567 24.501 1.00 83.56 72 GLU A O 1
ATOM 582 N N . TRP A 1 73 ? -3.864 -6.647 22.708 1.00 89.75 73 TRP A N 1
ATOM 583 C CA . TRP A 1 73 ? -4.968 -6.941 21.782 1.00 89.75 73 TRP A CA 1
ATOM 584 C C . TRP A 1 73 ? -5.148 -8.434 21.468 1.00 89.75 73 TRP A C 1
ATOM 586 O O . TRP A 1 73 ? -6.132 -8.809 20.836 1.00 89.75 73 TRP A O 1
ATOM 596 N N . GLU A 1 74 ? -4.196 -9.287 21.852 1.00 91.25 74 GLU A N 1
ATOM 597 C CA . GLU A 1 74 ? -4.326 -10.746 21.764 1.00 91.25 74 GLU A CA 1
ATOM 598 C C . GLU A 1 74 ? -4.888 -11.361 23.053 1.00 91.25 74 GLU A C 1
ATOM 600 O O . GLU A 1 74 ? -5.221 -12.549 23.055 1.00 91.25 74 GLU A O 1
ATOM 605 N N . GLY A 1 75 ? -4.941 -10.582 24.139 1.00 93.00 75 GLY A N 1
ATOM 606 C CA . GLY A 1 75 ? -5.437 -11.016 25.437 1.00 93.00 75 GLY A CA 1
ATOM 607 C C . GLY A 1 75 ? -6.938 -11.298 25.420 1.00 93.00 75 GLY A C 1
ATOM 608 O O . GLY A 1 75 ? -7.704 -10.699 24.661 1.00 93.00 75 GLY A O 1
ATOM 609 N N . ILE A 1 76 ? -7.375 -12.223 26.271 1.00 93.75 76 ILE A N 1
ATOM 610 C CA . ILE A 1 76 ? -8.788 -12.590 26.380 1.00 93.75 76 ILE A CA 1
ATOM 611 C C . ILE A 1 76 ? -9.480 -11.589 27.301 1.00 93.75 76 ILE A C 1
ATOM 613 O O . ILE A 1 76 ? -9.212 -11.540 28.502 1.00 93.75 76 ILE A O 1
ATOM 617 N N . VAL A 1 77 ? -10.397 -10.811 26.731 1.00 94.56 77 VAL A N 1
ATOM 618 C CA . VAL A 1 77 ? -11.216 -9.836 27.457 1.00 94.56 77 VAL A CA 1
ATOM 619 C C . VAL A 1 77 ? -12.334 -10.563 28.209 1.00 94.56 77 VAL A C 1
ATOM 621 O O . VAL A 1 77 ? -13.244 -11.122 27.595 1.00 94.56 77 VAL A O 1
ATOM 624 N N . LYS A 1 78 ? -12.277 -10.561 29.545 1.00 93.94 78 LYS A N 1
ATOM 625 C CA . LYS A 1 78 ? -13.251 -11.240 30.412 1.00 93.94 78 LYS A CA 1
ATOM 626 C C . LYS A 1 78 ? -14.428 -10.316 30.729 1.00 93.94 78 LYS A C 1
ATOM 628 O O . LYS A 1 78 ? -14.456 -9.665 31.770 1.00 93.94 78 LYS A O 1
ATOM 633 N N . ILE A 1 79 ? -15.405 -10.271 29.826 1.00 94.69 79 ILE A N 1
ATOM 634 C CA . ILE A 1 79 ? -16.671 -9.542 30.008 1.00 94.69 79 ILE A CA 1
ATOM 635 C C . ILE A 1 79 ? -17.868 -10.503 30.109 1.00 94.69 79 ILE A C 1
ATOM 637 O O . ILE A 1 79 ? -17.796 -11.617 29.584 1.00 94.69 79 ILE A O 1
ATOM 641 N N . PRO A 1 80 ? -18.967 -10.105 30.778 1.00 94.12 80 PRO A N 1
ATOM 642 C CA . PRO A 1 80 ? -20.175 -10.922 30.859 1.00 94.12 80 PRO A CA 1
ATOM 643 C C . PRO A 1 80 ? -20.778 -11.203 29.478 1.00 94.12 80 PRO A C 1
ATOM 645 O O . PRO A 1 80 ? -20.834 -10.319 28.624 1.00 94.12 80 PRO A O 1
ATOM 648 N N . PHE A 1 81 ? -21.284 -12.421 29.275 1.00 95.50 81 PHE A N 1
ATOM 649 C CA . PHE A 1 81 ? -22.075 -12.742 28.088 1.00 95.50 81 PHE A CA 1
ATOM 650 C C . PHE A 1 81 ? -23.486 -12.165 28.214 1.00 95.50 81 PHE A C 1
ATOM 652 O O . PHE A 1 81 ? -24.158 -12.333 29.233 1.00 95.50 81 PHE A O 1
ATOM 659 N N . ILE A 1 82 ? -23.940 -11.497 27.157 1.00 96.00 82 ILE A N 1
ATOM 660 C CA . ILE A 1 82 ? -25.258 -10.865 27.101 1.00 96.00 82 ILE A CA 1
ATOM 661 C C . ILE A 1 82 ? -26.349 -11.925 26.944 1.00 96.00 82 ILE A C 1
ATOM 663 O O . ILE A 1 82 ? -26.269 -12.802 26.087 1.00 96.00 82 ILE A O 1
ATOM 667 N N . SER A 1 83 ? -27.407 -11.799 27.746 1.00 97.25 83 SER A N 1
ATOM 668 C CA . SER A 1 83 ? -28.651 -12.549 27.554 1.00 97.25 83 SER A CA 1
ATOM 669 C C . SER A 1 83 ? -29.528 -11.829 26.528 1.00 97.25 83 SER A C 1
ATOM 671 O O . SER A 1 83 ? -29.956 -10.698 26.770 1.00 97.25 83 SER A O 1
ATOM 673 N N . GLU A 1 84 ? -29.802 -12.493 25.401 1.00 96.44 84 GLU A N 1
ATOM 674 C CA . GLU A 1 84 ? -30.642 -11.973 24.312 1.00 96.44 84 GLU A CA 1
ATOM 675 C C . GLU A 1 84 ? -32.017 -11.523 24.822 1.00 96.44 84 GLU A C 1
ATOM 677 O O . GLU A 1 84 ? -32.412 -10.380 24.601 1.00 96.44 84 GLU A O 1
ATOM 682 N N . ASP A 1 85 ? -32.711 -12.368 25.587 1.00 97.00 85 ASP A N 1
ATOM 683 C CA . ASP A 1 85 ? -34.050 -12.054 26.095 1.00 97.00 85 ASP A CA 1
ATOM 684 C C . ASP A 1 85 ? -34.067 -10.785 26.957 1.00 97.00 85 ASP A C 1
ATOM 686 O O . ASP A 1 85 ? -34.939 -9.925 26.788 1.00 97.00 85 ASP A O 1
ATOM 690 N N . ARG A 1 86 ? -33.077 -10.631 27.852 1.00 97.94 86 ARG A N 1
ATOM 691 C CA . ARG A 1 86 ? -32.935 -9.443 28.712 1.00 97.94 86 ARG A CA 1
ATOM 692 C C . ARG A 1 86 ? -32.624 -8.194 27.896 1.00 97.94 86 ARG A C 1
ATOM 694 O O . ARG A 1 86 ? -33.215 -7.145 28.150 1.00 97.94 86 ARG A O 1
ATOM 701 N N . LEU A 1 87 ? -31.726 -8.305 26.918 1.00 97.94 87 LEU A N 1
ATOM 702 C CA . LEU A 1 87 ? -31.357 -7.204 26.032 1.00 97.94 87 LEU A CA 1
ATOM 703 C C . LEU A 1 87 ? -32.568 -6.716 25.230 1.00 97.94 87 LEU A C 1
ATOM 705 O O . LEU A 1 87 ? -32.868 -5.524 25.227 1.00 97.94 87 LEU A O 1
ATOM 709 N N . LEU A 1 88 ? -33.296 -7.637 24.595 1.00 97.38 88 LEU A N 1
ATOM 710 C CA . LEU A 1 88 ? -34.467 -7.312 23.788 1.00 97.38 88 LEU A CA 1
ATOM 711 C C . LEU A 1 88 ? -35.612 -6.765 24.651 1.00 97.38 88 LEU A C 1
ATOM 713 O O . LEU A 1 88 ? -36.308 -5.838 24.240 1.00 97.38 88 LEU A O 1
ATOM 717 N N . ALA A 1 89 ? -35.814 -7.294 25.864 1.00 97.81 89 ALA A N 1
ATOM 718 C CA . ALA A 1 89 ? -36.787 -6.748 26.811 1.00 97.81 89 ALA A CA 1
ATOM 719 C C . ALA A 1 89 ? -36.437 -5.309 27.230 1.00 97.81 89 ALA A C 1
ATOM 721 O O . ALA A 1 89 ? -37.311 -4.442 27.228 1.00 97.81 89 ALA A O 1
ATOM 722 N N . ALA A 1 90 ? -35.163 -5.037 27.521 1.00 97.19 90 ALA A N 1
ATOM 723 C CA . ALA A 1 90 ? -34.683 -3.698 27.840 1.00 97.19 90 ALA A CA 1
ATOM 724 C C . ALA A 1 90 ? -34.832 -2.737 26.648 1.00 97.19 90 ALA A C 1
ATOM 726 O O . ALA A 1 90 ? -35.370 -1.643 26.809 1.00 97.19 90 ALA A O 1
ATOM 727 N N . ALA A 1 91 ? -34.457 -3.157 25.437 1.00 96.38 91 ALA A N 1
ATOM 728 C CA . ALA A 1 91 ? -34.612 -2.353 24.226 1.00 96.38 91 ALA A CA 1
ATOM 729 C C . ALA A 1 91 ? -36.084 -2.006 23.933 1.00 96.38 91 ALA A C 1
ATOM 731 O O . ALA A 1 91 ? -36.385 -0.876 23.550 1.00 96.38 91 ALA A O 1
ATOM 732 N N . ARG A 1 92 ? -37.013 -2.944 24.173 1.00 96.00 92 ARG A N 1
ATOM 733 C CA . ARG A 1 92 ? -38.466 -2.727 24.038 1.00 96.00 92 ARG A CA 1
ATOM 734 C C . ARG A 1 92 ? -39.058 -1.794 25.097 1.00 96.00 92 ARG A C 1
ATOM 736 O O . ARG A 1 92 ? -40.136 -1.254 24.871 1.00 96.00 92 ARG A O 1
ATOM 743 N N . SER A 1 93 ? -38.385 -1.594 26.233 1.00 95.50 93 SER A N 1
ATOM 744 C CA . SER A 1 93 ? -38.851 -0.665 27.276 1.00 95.50 93 SER A CA 1
ATOM 745 C C . SER A 1 93 ? -38.737 0.809 26.864 1.00 95.50 93 SER A C 1
ATOM 747 O O . SER A 1 93 ? -39.412 1.669 27.434 1.00 95.50 93 SER A O 1
ATOM 749 N N . VAL A 1 94 ? -37.928 1.102 25.839 1.00 94.94 94 VAL A N 1
ATOM 750 C CA . VAL A 1 94 ? -37.792 2.443 25.272 1.00 94.94 94 VAL A CA 1
ATOM 751 C C . VAL A 1 94 ? -39.022 2.776 24.431 1.00 94.94 94 VAL A C 1
ATOM 753 O O . VAL A 1 94 ? -39.313 2.137 23.417 1.00 94.94 94 VAL A O 1
ATOM 756 N N . LYS A 1 95 ? -39.742 3.814 24.862 1.00 91.94 95 LYS A N 1
ATOM 757 C CA . LYS A 1 95 ? -40.945 4.320 24.197 1.00 91.94 95 LYS A CA 1
ATOM 758 C C . LYS A 1 95 ? -40.614 4.845 22.803 1.00 91.94 95 LYS A C 1
ATOM 760 O O . LYS A 1 95 ? -39.775 5.731 22.652 1.00 91.94 95 LYS A O 1
ATOM 765 N N . GLN A 1 96 ? -41.304 4.333 21.789 1.00 90.69 96 GLN A N 1
ATOM 766 C CA . GLN A 1 96 ? -41.063 4.713 20.394 1.00 90.69 96 GLN A CA 1
ATOM 767 C C . GLN A 1 96 ? -41.457 6.168 20.111 1.00 90.69 96 GLN A C 1
ATOM 769 O O . GLN A 1 96 ? -40.929 6.782 19.190 1.00 90.69 96 GLN A O 1
ATOM 774 N N . GLU A 1 97 ? -42.347 6.745 20.918 1.00 93.19 97 GLU A N 1
ATOM 775 C CA . GLU A 1 97 ? -42.778 8.143 20.831 1.00 93.19 97 GLU A CA 1
ATOM 776 C C . GLU A 1 97 ? -41.676 9.124 21.251 1.00 93.19 97 GLU A C 1
ATOM 778 O O . GLU A 1 97 ? -41.713 10.284 20.853 1.00 93.19 97 GLU A O 1
ATOM 783 N N . ALA A 1 98 ? -40.695 8.663 22.036 1.00 93.56 98 ALA A N 1
ATOM 784 C CA . ALA A 1 98 ? -39.538 9.463 22.433 1.00 93.56 98 ALA A CA 1
ATOM 785 C C . ALA A 1 98 ? -38.472 9.557 21.327 1.00 93.56 98 ALA A C 1
ATOM 787 O O . ALA A 1 98 ? -37.534 10.339 21.450 1.00 93.56 98 ALA A O 1
ATOM 788 N N . LEU A 1 99 ? -38.599 8.761 20.260 1.00 95.44 99 LEU A N 1
ATOM 789 C CA . LEU A 1 99 ? -37.678 8.757 19.129 1.00 95.44 99 LEU A CA 1
ATOM 790 C C . LEU A 1 99 ? -38.192 9.664 18.015 1.00 95.44 99 LEU A C 1
ATOM 792 O O . LEU A 1 99 ? -39.377 9.662 17.660 1.00 95.44 99 LEU A O 1
ATOM 796 N N . THR A 1 100 ? -37.274 10.379 17.376 1.00 96.38 100 THR A N 1
ATOM 797 C CA . THR A 1 100 ? -37.594 11.139 16.169 1.00 96.38 100 THR A CA 1
ATOM 798 C C . THR A 1 100 ? -38.017 10.205 15.026 1.00 96.38 100 THR A C 1
ATOM 800 O O . THR A 1 100 ? -37.757 8.998 15.013 1.00 96.38 100 THR A O 1
ATOM 803 N N . SER A 1 101 ? -38.697 10.749 14.015 1.00 95.56 101 SER A N 1
ATOM 804 C CA . SER A 1 101 ? -39.093 9.970 12.832 1.00 95.56 101 SER A CA 1
ATOM 805 C C . SER A 1 101 ? -37.888 9.437 12.043 1.00 95.56 101 SER A C 1
ATOM 807 O O . SER A 1 101 ? -37.968 8.360 11.455 1.00 95.56 101 SER A O 1
ATOM 809 N N . GLU A 1 102 ? -36.766 10.162 12.050 1.00 95.31 102 GLU A N 1
ATOM 810 C CA . GLU A 1 102 ? -35.505 9.720 11.442 1.00 95.31 102 GLU A CA 1
ATOM 811 C C . GLU A 1 102 ? -34.900 8.542 12.213 1.00 95.31 102 GLU A C 1
ATOM 813 O O . GLU A 1 102 ? -34.580 7.517 11.607 1.00 95.31 102 GLU A O 1
ATOM 818 N N . GLU A 1 103 ? -34.856 8.635 13.544 1.00 96.12 103 GLU A N 1
ATOM 819 C CA . GLU A 1 103 ? -34.322 7.581 14.407 1.00 96.12 103 GLU A CA 1
ATOM 820 C C . GLU A 1 103 ? -35.145 6.296 14.326 1.00 96.12 103 GLU A C 1
ATOM 822 O O . GLU A 1 103 ? -34.585 5.200 14.340 1.00 96.12 103 GLU A O 1
ATOM 827 N N . ARG A 1 104 ? -36.469 6.399 14.206 1.00 95.00 104 ARG A N 1
ATOM 828 C CA . ARG A 1 104 ? -37.318 5.224 13.978 1.00 95.00 104 ARG A CA 1
ATOM 829 C C . ARG A 1 104 ? -37.039 4.587 12.621 1.00 95.00 104 ARG A C 1
ATOM 831 O O . ARG A 1 104 ? -36.902 3.372 12.534 1.00 95.00 104 ARG A O 1
ATOM 838 N N . ARG A 1 105 ? -36.894 5.400 11.569 1.00 95.12 105 ARG A N 1
ATOM 839 C CA . ARG A 1 105 ? -36.637 4.919 10.203 1.00 95.12 105 ARG A CA 1
ATOM 840 C C . ARG A 1 105 ? -35.287 4.213 10.072 1.00 95.12 105 ARG A C 1
ATOM 842 O O . ARG A 1 105 ? -35.205 3.211 9.371 1.00 95.12 105 ARG A O 1
ATOM 849 N N . ARG A 1 106 ? -34.228 4.722 10.713 1.00 94.94 106 ARG A N 1
ATOM 850 C CA . ARG A 1 106 ? -32.883 4.120 10.618 1.00 94.94 106 ARG A CA 1
ATOM 851 C C . ARG A 1 106 ? -32.726 2.832 11.435 1.00 94.94 106 ARG A C 1
ATOM 853 O O . ARG A 1 106 ? -31.768 2.100 11.211 1.00 94.94 106 ARG A O 1
ATOM 860 N N . ASN A 1 107 ? -33.654 2.529 12.347 1.00 96.50 107 ASN A N 1
ATOM 861 C CA . ASN A 1 107 ? -33.678 1.276 13.106 1.00 96.50 107 ASN A CA 1
ATOM 862 C C . ASN A 1 107 ? -34.450 0.165 12.371 1.00 96.50 107 ASN A C 1
ATOM 864 O O . ASN A 1 107 ? -35.331 -0.477 12.936 1.00 96.50 107 ASN A O 1
ATOM 868 N N . ALA A 1 108 ? -34.140 -0.040 11.093 1.00 93.94 108 ALA A N 1
ATOM 869 C CA . ALA A 1 108 ? -34.781 -1.037 10.244 1.00 93.94 108 ALA A CA 1
ATOM 870 C C . ALA A 1 108 ? -33.745 -1.737 9.357 1.00 93.94 108 ALA A C 1
ATOM 872 O O . ALA A 1 108 ? -32.659 -1.210 9.108 1.00 93.94 108 ALA A O 1
ATOM 873 N N . HIS A 1 109 ? -34.087 -2.925 8.859 1.00 92.62 109 HIS A N 1
ATOM 874 C CA . HIS A 1 109 ? -33.313 -3.573 7.802 1.00 92.62 109 HIS A CA 1
ATOM 875 C C . HIS A 1 109 ? -33.641 -2.926 6.452 1.00 92.62 109 HIS A C 1
ATOM 877 O O . HIS A 1 109 ? -34.799 -2.616 6.180 1.00 92.62 109 HIS A O 1
ATOM 883 N N . GLY A 1 110 ? -32.619 -2.712 5.624 1.00 91.38 110 GLY A N 1
ATOM 884 C CA . GLY A 1 110 ? -32.759 -2.085 4.310 1.00 91.38 110 GLY A CA 1
ATOM 885 C C . GLY A 1 110 ? -32.573 -3.058 3.148 1.00 91.38 110 GLY A C 1
ATOM 886 O O . GLY A 1 110 ? -32.131 -4.195 3.324 1.00 91.38 110 GLY A O 1
ATOM 887 N N . ASP A 1 111 ? -32.870 -2.561 1.950 1.00 94.12 111 ASP A N 1
ATOM 888 C CA . ASP A 1 111 ? -32.641 -3.263 0.689 1.00 94.12 111 ASP A CA 1
ATOM 889 C C . ASP A 1 111 ? -31.183 -3.156 0.219 1.00 94.12 111 ASP A C 1
ATOM 891 O O . ASP A 1 111 ? -30.431 -2.254 0.594 1.00 94.12 111 ASP A O 1
ATOM 895 N N . VAL A 1 112 ? -30.800 -4.055 -0.686 1.00 94.69 112 VAL A N 1
ATOM 896 C CA . VAL A 1 112 ? -29.579 -3.941 -1.483 1.00 94.69 112 VAL A CA 1
ATOM 897 C C . VAL A 1 112 ? -29.807 -2.916 -2.595 1.00 94.69 112 VAL A C 1
ATOM 899 O O . VAL A 1 112 ? -30.750 -3.030 -3.377 1.00 94.69 112 VAL A O 1
ATOM 902 N N . LEU A 1 113 ? -28.916 -1.931 -2.703 1.00 93.38 113 LEU A N 1
ATOM 903 C CA . LEU A 1 113 ? -28.964 -0.919 -3.759 1.00 93.38 113 LEU A CA 1
ATOM 904 C C . LEU A 1 113 ? -28.084 -1.336 -4.942 1.00 93.38 113 LEU A C 1
ATOM 906 O O . LEU A 1 113 ? -26.878 -1.535 -4.789 1.00 93.38 113 LEU A O 1
ATOM 910 N N . VAL A 1 114 ? -28.677 -1.443 -6.131 1.00 93.00 114 VAL A N 1
ATOM 911 C CA . VAL A 1 114 ? -27.979 -1.800 -7.372 1.00 93.00 114 VAL A CA 1
ATOM 912 C C . VAL A 1 114 ? -27.920 -0.592 -8.296 1.00 93.00 114 VAL A C 1
ATOM 914 O O . VAL A 1 114 ? -28.950 -0.116 -8.775 1.00 93.00 114 VAL A O 1
ATOM 917 N N . PHE A 1 115 ? -26.702 -0.131 -8.580 1.00 90.88 115 PHE A N 1
ATOM 918 C CA . PHE A 1 115 ? -26.444 0.977 -9.496 1.00 90.88 115 PHE A CA 1
ATOM 919 C C . PHE A 1 115 ? -25.993 0.456 -10.860 1.00 90.88 115 PHE A C 1
ATOM 921 O O . PHE A 1 115 ? -25.039 -0.316 -10.957 1.00 90.88 115 PHE A O 1
ATOM 928 N N . GLN A 1 116 ? -26.651 0.911 -11.924 1.00 88.62 116 GLN A N 1
ATOM 929 C CA . GLN A 1 116 ? -26.308 0.559 -13.302 1.00 88.62 116 GLN A CA 1
ATOM 930 C C . GLN A 1 116 ? -26.270 1.810 -14.177 1.00 88.62 116 GLN A C 1
ATOM 932 O O . GLN A 1 116 ? -27.151 2.659 -14.078 1.00 88.62 116 GLN A O 1
ATOM 937 N N . HIS A 1 117 ? -25.273 1.919 -15.056 1.00 85.88 117 HIS A N 1
ATOM 938 C CA . HIS A 1 117 ? -25.247 2.971 -16.071 1.00 85.88 117 HIS A CA 1
ATOM 939 C C . HIS A 1 117 ? -26.315 2.714 -17.146 1.00 85.88 117 HIS A C 1
ATOM 941 O O . HIS A 1 117 ? -26.376 1.620 -17.711 1.00 85.88 117 HIS A O 1
ATOM 947 N N . VAL A 1 118 ? -27.104 3.738 -17.472 1.00 82.38 118 VAL A N 1
ATOM 948 C CA . VAL A 1 118 ? -28.130 3.722 -18.519 1.00 82.38 118 VAL A CA 1
ATOM 949 C C . VAL A 1 118 ? -27.916 4.932 -19.429 1.00 82.38 118 VAL A C 1
ATOM 951 O O . VAL A 1 118 ? -28.195 6.071 -19.051 1.00 82.38 118 VAL A O 1
ATOM 954 N N . ALA A 1 119 ? -27.406 4.679 -20.637 1.00 73.75 119 ALA A N 1
ATOM 955 C CA . ALA A 1 119 ? -27.150 5.726 -21.624 1.00 73.75 119 ALA A CA 1
ATOM 956 C C . ALA A 1 119 ? -28.450 6.463 -21.990 1.00 73.75 119 ALA A C 1
ATOM 958 O O . ALA A 1 119 ? -29.489 5.832 -22.167 1.00 73.75 119 ALA A O 1
ATOM 959 N N . GLY A 1 120 ? -28.396 7.795 -22.088 1.00 68.00 120 GLY A N 1
ATOM 960 C CA . GLY A 1 120 ? -29.542 8.625 -22.487 1.00 68.00 120 GLY A CA 1
ATOM 961 C C . GLY A 1 120 ? -30.659 8.750 -21.446 1.00 68.00 120 GLY A C 1
ATOM 962 O O . GLY A 1 120 ? -31.642 9.444 -21.692 1.00 68.00 120 GLY A O 1
ATOM 963 N N . ARG A 1 121 ? -30.525 8.123 -20.268 1.00 68.06 121 ARG A N 1
ATOM 964 C CA . ARG A 1 121 ? -31.465 8.350 -19.172 1.00 68.06 121 ARG A CA 1
ATOM 965 C C . ARG A 1 121 ? -31.241 9.743 -18.596 1.00 68.06 121 ARG A C 1
ATOM 967 O O . ARG A 1 121 ? -30.109 10.121 -18.292 1.00 68.06 121 ARG A O 1
ATOM 974 N N . HIS A 1 122 ? -32.344 10.458 -18.435 1.00 63.25 122 HIS A N 1
ATOM 975 C CA . HIS A 1 122 ? -32.453 11.665 -17.637 1.00 63.25 122 HIS A CA 1
ATOM 976 C C . HIS A 1 122 ? -33.385 11.312 -16.479 1.00 63.25 122 HIS A C 1
ATOM 978 O O . HIS A 1 122 ? -34.586 11.143 -16.686 1.00 63.25 122 HIS A O 1
ATOM 984 N N . GLU A 1 123 ? -32.840 11.089 -15.283 1.00 61.81 123 GLU A N 1
ATOM 985 C CA . GLU A 1 123 ? -33.695 11.060 -14.093 1.00 61.81 123 GLU A CA 1
ATOM 986 C C . GLU A 1 123 ? -34.335 12.443 -13.916 1.00 61.81 123 GLU A C 1
ATOM 988 O O . GLU A 1 123 ? -33.692 13.465 -14.159 1.00 61.81 123 GLU A O 1
ATOM 993 N N . ALA A 1 124 ? -35.624 12.466 -13.564 1.00 55.53 124 ALA A N 1
ATOM 994 C CA . ALA A 1 124 ? -36.366 13.709 -13.350 1.00 55.53 124 ALA A CA 1
ATOM 995 C C . ALA A 1 124 ? -35.931 14.423 -12.057 1.00 55.53 124 ALA A C 1
ATOM 997 O O . ALA A 1 124 ? -36.086 15.635 -11.938 1.00 55.53 124 ALA A O 1
ATOM 998 N N . GLU A 1 125 ? -35.367 13.670 -11.111 1.00 60.75 125 GLU A N 1
ATOM 999 C CA . GLU A 1 125 ? -34.837 14.160 -9.843 1.00 60.75 125 GLU A CA 1
ATOM 1000 C C . GLU A 1 125 ? -33.313 14.307 -9.943 1.00 60.75 125 GLU A C 1
ATOM 1002 O O . GLU A 1 125 ? -32.607 13.393 -10.378 1.00 60.75 125 GLU A O 1
ATOM 1007 N N . HIS A 1 126 ? -32.787 15.473 -9.562 1.00 70.06 126 HIS A N 1
ATOM 1008 C CA . HIS A 1 126 ? -31.346 15.697 -9.468 1.00 70.06 126 HIS A CA 1
ATOM 1009 C C . HIS A 1 126 ? -30.796 15.099 -8.171 1.00 70.06 126 HIS A C 1
ATOM 1011 O O . HIS A 1 126 ? -31.412 15.188 -7.112 1.00 70.06 126 HIS A O 1
ATOM 1017 N N . CYS A 1 127 ? -29.592 14.531 -8.227 1.00 77.88 127 CYS A N 1
ATOM 1018 C CA . CYS A 1 127 ? -28.923 14.031 -7.031 1.00 77.88 127 CYS A CA 1
ATOM 1019 C C . CYS A 1 127 ? -28.239 15.197 -6.311 1.00 77.88 127 CYS A C 1
ATOM 1021 O O . CYS A 1 127 ? -27.165 15.659 -6.720 1.00 77.88 127 CYS A O 1
ATOM 1023 N N . GLU A 1 128 ? -28.890 15.699 -5.262 1.00 83.25 128 GLU A N 1
ATOM 1024 C CA . GLU A 1 128 ? -28.345 16.748 -4.405 1.00 83.25 128 GLU A CA 1
ATOM 1025 C C . GLU A 1 128 ? -27.101 16.280 -3.659 1.00 83.25 128 GLU A C 1
ATOM 1027 O O . GLU A 1 128 ? -27.043 15.190 -3.090 1.00 83.25 128 GLU A O 1
ATOM 1032 N N . SER A 1 129 ? -26.088 17.141 -3.648 1.00 85.50 129 SER A N 1
ATOM 1033 C CA . SER A 1 129 ? -24.887 16.882 -2.872 1.00 85.50 129 SER A CA 1
ATOM 1034 C C . SER A 1 129 ? -25.163 17.095 -1.388 1.00 85.50 129 SER A C 1
ATOM 1036 O O . SER A 1 129 ? -25.496 18.198 -0.960 1.00 85.50 129 SER A O 1
ATOM 1038 N N . THR A 1 130 ? -24.917 16.067 -0.581 1.00 87.19 130 THR A N 1
ATOM 1039 C CA . THR A 1 130 ? -24.899 16.178 0.887 1.00 87.19 130 THR A CA 1
ATOM 1040 C C . THR A 1 130 ? -23.657 16.913 1.405 1.00 87.19 130 THR A C 1
ATOM 1042 O O . THR A 1 130 ? -23.567 17.235 2.587 1.00 87.19 130 THR A O 1
ATOM 1045 N N . LEU A 1 131 ? -22.693 17.204 0.523 1.00 86.75 131 LEU A N 1
ATOM 1046 C CA . LEU A 1 131 ? -21.420 17.857 0.819 1.00 86.75 131 LEU A CA 1
ATOM 1047 C C . LEU A 1 131 ? -21.119 18.944 -0.236 1.00 86.75 131 LEU A C 1
ATOM 1049 O O . LEU A 1 131 ? -20.129 18.833 -0.967 1.00 86.75 131 LEU A O 1
ATOM 1053 N N . PRO A 1 132 ? -21.929 20.021 -0.328 1.00 79.38 132 PRO A N 1
ATOM 1054 C CA . PRO A 1 132 ? -21.876 21.004 -1.422 1.00 79.38 132 PRO A CA 1
ATOM 1055 C C . PRO A 1 132 ? -20.534 21.743 -1.537 1.00 79.38 132 PRO A C 1
ATOM 1057 O O . PRO A 1 132 ? -20.171 22.223 -2.608 1.00 79.38 132 PRO A O 1
ATOM 1060 N N . ARG A 1 133 ? -19.756 21.800 -0.448 1.00 80.25 133 ARG A N 1
ATOM 1061 C CA . ARG A 1 133 ? -18.397 22.361 -0.444 1.00 80.25 133 ARG A CA 1
ATOM 1062 C C . ARG A 1 133 ? -17.390 21.515 -1.239 1.00 80.25 133 ARG A C 1
ATOM 1064 O O . ARG A 1 133 ? -16.413 22.066 -1.737 1.00 80.25 133 ARG A O 1
ATOM 1071 N N . TRP A 1 134 ? -17.595 20.200 -1.331 1.00 75.25 134 TRP A N 1
ATOM 1072 C CA . TRP A 1 134 ? -16.647 19.255 -1.941 1.00 75.25 134 TRP A CA 1
ATOM 1073 C C . TRP A 1 134 ? -17.178 18.580 -3.210 1.00 75.25 134 TRP A C 1
ATOM 1075 O O . TRP A 1 134 ? -16.385 18.222 -4.077 1.00 75.25 134 TRP A O 1
ATOM 1085 N N . GLY A 1 135 ? -18.496 18.417 -3.337 1.00 74.19 135 GLY A N 1
ATOM 1086 C CA . GLY A 1 135 ? -19.144 17.803 -4.494 1.00 74.19 135 GLY A CA 1
ATOM 1087 C C . GLY A 1 135 ? -20.307 18.650 -4.994 1.00 74.19 135 GLY A C 1
ATOM 1088 O O . GLY A 1 135 ? -21.106 19.132 -4.195 1.00 74.19 135 GLY A O 1
ATOM 1089 N N . ALA A 1 136 ? -20.410 18.821 -6.312 1.00 78.12 136 ALA A N 1
ATOM 1090 C CA . ALA A 1 136 ? -21.543 19.498 -6.936 1.00 78.12 136 ALA A CA 1
ATOM 1091 C C . ALA A 1 136 ? -22.750 18.556 -7.064 1.00 78.12 136 ALA A C 1
ATOM 1093 O O . ALA A 1 136 ? -22.582 17.352 -7.259 1.00 78.12 136 ALA A O 1
ATOM 1094 N N . THR A 1 137 ? -23.956 19.124 -7.010 1.00 81.31 137 THR A N 1
ATOM 1095 C CA . THR A 1 137 ? -25.206 18.434 -7.354 1.00 81.31 137 THR A CA 1
ATOM 1096 C C . THR A 1 137 ? -25.128 17.863 -8.769 1.00 81.31 137 THR A C 1
ATOM 1098 O O . THR A 1 137 ? -24.717 18.543 -9.716 1.00 81.31 137 THR A O 1
ATOM 1101 N N . VAL A 1 138 ? -25.534 16.604 -8.926 1.00 80.44 138 VAL A N 1
ATOM 1102 C CA . VAL A 1 138 ? -25.592 15.942 -10.230 1.00 80.44 138 VAL A CA 1
ATOM 1103 C C . VAL A 1 138 ? -26.985 16.153 -10.808 1.00 80.44 138 VAL A C 1
ATOM 1105 O O . VAL A 1 138 ? -27.927 15.435 -10.489 1.00 80.44 138 VAL A O 1
ATOM 1108 N N . HIS A 1 139 ? -27.106 17.157 -11.674 1.00 76.62 139 HIS A N 1
ATOM 1109 C CA . HIS A 1 139 ? -28.380 17.518 -12.304 1.00 76.62 139 HIS A CA 1
ATOM 1110 C C . HIS A 1 139 ? -28.848 16.522 -13.374 1.00 76.62 139 HIS A C 1
ATOM 1112 O O . HIS A 1 139 ? -30.040 16.429 -13.643 1.00 76.62 139 HIS A O 1
ATOM 1118 N N . HIS A 1 140 ? -27.925 15.778 -13.990 1.00 76.31 140 HIS A N 1
ATOM 1119 C CA . HIS A 1 140 ? -28.234 14.804 -15.037 1.00 76.31 140 HIS A CA 1
ATOM 1120 C C . HIS A 1 140 ? -27.469 13.507 -14.774 1.00 76.31 140 HIS A C 1
ATOM 1122 O O . HIS A 1 140 ? -26.327 13.343 -15.208 1.00 76.31 140 HIS A O 1
ATOM 1128 N N . ALA A 1 141 ? -28.080 12.604 -14.010 1.00 76.12 141 ALA A N 1
ATOM 1129 C CA . ALA A 1 141 ? -27.512 11.293 -13.741 1.00 76.12 141 ALA A CA 1
ATOM 1130 C C . ALA A 1 141 ? -27.818 10.322 -14.893 1.00 76.12 141 ALA A C 1
ATOM 1132 O O . ALA A 1 141 ? -28.971 10.137 -15.274 1.00 76.12 141 ALA A O 1
ATOM 1133 N N . HIS A 1 142 ? -26.782 9.653 -15.404 1.00 79.94 142 HIS A N 1
ATOM 1134 C CA . HIS A 1 142 ? -26.901 8.546 -16.368 1.00 79.94 142 HIS A CA 1
ATOM 1135 C C . HIS A 1 142 ? -26.873 7.177 -15.678 1.00 79.94 142 HIS A C 1
ATOM 1137 O O . HIS A 1 142 ? -26.438 6.178 -16.249 1.00 79.94 142 HIS A O 1
ATOM 1143 N N . SER A 1 143 ? -27.297 7.136 -14.419 1.00 83.00 143 SER A N 1
ATOM 1144 C CA . SER A 1 143 ? -27.334 5.929 -13.602 1.00 83.00 143 SER A CA 1
ATOM 1145 C C . SER A 1 143 ? -28.780 5.601 -13.240 1.00 83.00 143 SER A C 1
ATOM 1147 O O . SER A 1 143 ? -29.654 6.463 -13.245 1.00 83.00 143 SER A O 1
ATOM 1149 N N . SER A 1 144 ? -29.049 4.338 -12.940 1.00 84.81 144 SER A N 1
ATOM 1150 C CA . SER A 1 144 ? -30.281 3.902 -12.295 1.00 84.81 144 SER A CA 1
ATOM 1151 C C . SER A 1 144 ? -29.960 3.222 -10.983 1.00 84.81 144 SER A C 1
ATOM 1153 O O . SER A 1 144 ? -29.122 2.320 -10.977 1.00 84.81 144 SER A O 1
ATOM 1155 N N . CYS A 1 145 ? -30.648 3.617 -9.915 1.00 87.06 145 CYS A N 1
ATOM 1156 C CA . CYS A 1 145 ? -30.663 2.886 -8.655 1.00 87.06 145 CYS A CA 1
ATOM 1157 C C . CYS A 1 145 ? -31.893 1.974 -8.613 1.00 87.06 145 CYS A C 1
ATOM 1159 O O . CYS A 1 145 ? -33.013 2.418 -8.870 1.00 87.06 145 CYS A O 1
ATOM 1161 N N . ARG A 1 146 ? -31.693 0.694 -8.302 1.00 90.06 146 ARG A N 1
ATOM 1162 C CA . ARG A 1 146 ? -32.774 -0.255 -8.020 1.00 90.06 146 ARG A CA 1
ATOM 1163 C C . ARG A 1 146 ? -32.612 -0.797 -6.611 1.00 90.06 146 ARG A C 1
ATOM 1165 O O . ARG A 1 146 ? -31.519 -1.214 -6.239 1.00 90.06 146 ARG A O 1
ATOM 1172 N N . HIS A 1 147 ? -33.711 -0.822 -5.873 1.00 93.69 147 HIS A N 1
ATOM 1173 C CA . HIS A 1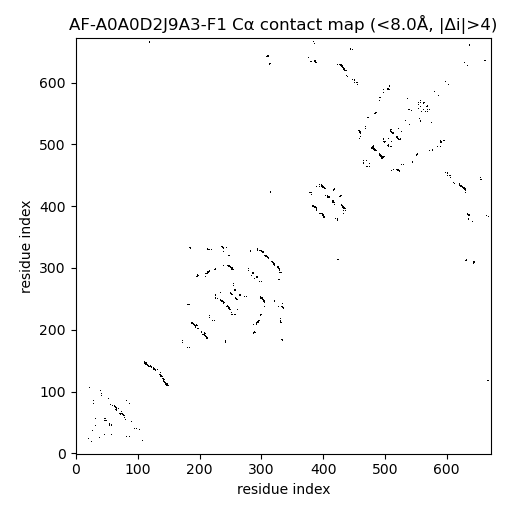 147 ? -33.797 -1.468 -4.572 1.00 93.69 147 HIS A CA 1
ATOM 1174 C C . HIS A 1 147 ? -34.146 -2.938 -4.788 1.00 93.69 147 HIS A C 1
ATOM 1176 O O . HIS A 1 147 ? -35.123 -3.256 -5.467 1.00 93.69 147 HIS A O 1
ATOM 1182 N N . VAL A 1 148 ? -33.315 -3.830 -4.265 1.00 94.44 148 VAL A N 1
ATOM 1183 C CA . VAL A 1 148 ? -33.489 -5.277 -4.369 1.00 94.44 148 VAL A CA 1
ATOM 1184 C C . VAL A 1 148 ? -33.502 -5.840 -2.951 1.00 94.44 148 VAL A C 1
ATOM 1186 O O . VAL A 1 148 ? -32.551 -5.587 -2.210 1.00 94.44 148 VAL A O 1
ATOM 1189 N N . PRO A 1 149 ? -34.532 -6.601 -2.547 1.00 90.88 149 PRO A N 1
ATOM 1190 C CA . PRO A 1 149 ? -34.541 -7.204 -1.222 1.00 90.88 149 PRO A CA 1
ATOM 1191 C C . PRO A 1 149 ? -33.346 -8.160 -1.059 1.00 90.88 149 PRO A C 1
ATOM 1193 O O . PRO A 1 149 ? -32.870 -8.730 -2.050 1.00 90.88 149 PRO A O 1
ATOM 1196 N N . PRO A 1 150 ? -32.844 -8.366 0.172 1.00 86.81 150 PRO A N 1
ATOM 1197 C CA . PRO A 1 150 ? -31.787 -9.338 0.419 1.00 86.81 150 PRO A CA 1
ATOM 1198 C C . PRO A 1 150 ? -32.220 -10.741 -0.044 1.00 86.81 150 PRO A C 1
ATOM 1200 O O . PRO A 1 150 ? -33.409 -11.072 0.013 1.00 86.81 150 PRO A O 1
ATOM 1203 N N . PRO A 1 151 ? -31.279 -11.582 -0.514 1.00 83.25 151 PRO A N 1
ATOM 1204 C CA . PRO A 1 151 ? -31.613 -12.914 -0.998 1.00 83.25 151 PRO A CA 1
ATOM 1205 C C . PRO A 1 151 ? -32.282 -13.738 0.114 1.00 83.25 151 PRO A C 1
ATOM 1207 O O . PRO A 1 151 ? -31.845 -13.667 1.268 1.00 83.25 151 PRO A O 1
ATOM 1210 N N . PRO A 1 152 ? -33.326 -14.528 -0.205 1.00 80.25 152 PRO A N 1
ATOM 1211 C CA . PRO A 1 152 ? -33.988 -15.353 0.794 1.00 80.25 152 PRO A CA 1
ATOM 1212 C C . PRO A 1 152 ? -33.023 -16.416 1.348 1.00 80.25 152 PRO A C 1
ATOM 1214 O O . PRO A 1 152 ? -32.088 -16.824 0.648 1.00 80.25 152 PRO A O 1
ATOM 1217 N N . PRO A 1 153 ? -33.253 -16.910 2.579 1.00 76.38 153 PRO A N 1
ATOM 1218 C CA . PRO A 1 153 ? -32.519 -18.051 3.104 1.00 76.38 153 PRO A CA 1
ATOM 1219 C C . PRO A 1 153 ? -32.616 -19.249 2.157 1.00 76.38 153 PRO A C 1
ATOM 1221 O O . PRO A 1 153 ? -33.641 -19.474 1.509 1.00 76.38 153 PRO A O 1
ATOM 1224 N N . LEU A 1 154 ? -31.551 -20.044 2.104 1.00 76.62 154 LEU A N 1
ATOM 1225 C CA . LEU A 1 154 ? -31.554 -21.282 1.334 1.00 76.62 154 LEU A CA 1
ATOM 1226 C C . LEU A 1 154 ? -32.593 -22.261 1.905 1.00 76.62 154 LEU A C 1
ATOM 1228 O O . LEU A 1 154 ? -32.723 -22.359 3.129 1.00 76.62 154 LEU A O 1
ATOM 1232 N N . PRO A 1 155 ? -33.305 -23.024 1.055 1.00 79.25 155 PRO A N 1
ATOM 1233 C CA . PRO A 1 155 ? -34.195 -24.075 1.527 1.00 79.25 155 PRO A CA 1
ATOM 1234 C C . PRO A 1 155 ? -33.434 -25.094 2.397 1.00 79.25 155 PRO A C 1
ATOM 1236 O O . PRO A 1 155 ? -32.320 -25.469 2.025 1.00 79.25 155 PRO A O 1
ATOM 1239 N N . PRO A 1 156 ? -34.030 -25.627 3.484 1.00 70.94 156 PRO A N 1
ATOM 1240 C CA . PRO A 1 156 ? -33.347 -26.545 4.407 1.00 70.94 156 PRO A CA 1
ATOM 1241 C C . PRO A 1 156 ? -32.716 -27.784 3.748 1.00 70.94 156 PRO A C 1
ATOM 1243 O O . PRO A 1 156 ? -31.733 -28.321 4.246 1.00 70.94 156 PRO A O 1
ATOM 1246 N N . ALA A 1 157 ? -33.269 -28.237 2.618 1.00 72.62 157 ALA A N 1
ATOM 1247 C CA . ALA A 1 157 ? -32.801 -29.412 1.883 1.00 72.62 157 ALA A CA 1
ATOM 1248 C C . ALA A 1 157 ? -31.651 -29.127 0.891 1.00 72.62 157 ALA A C 1
ATOM 1250 O O . ALA A 1 157 ? -31.104 -30.061 0.303 1.00 72.62 157 ALA A O 1
ATOM 1251 N N . GLN A 1 158 ? -31.289 -27.860 0.656 1.00 74.00 158 GLN A N 1
ATOM 1252 C CA . GLN A 1 158 ? -30.232 -27.496 -0.286 1.00 74.00 158 GLN A CA 1
ATOM 1253 C C . GLN A 1 158 ? -28.928 -27.156 0.436 1.00 74.00 158 GLN A C 1
ATOM 1255 O O . GLN A 1 158 ? -28.832 -26.191 1.188 1.00 74.00 158 GLN A O 1
ATOM 1260 N N . LEU A 1 159 ? -27.873 -27.906 0.110 1.00 65.88 159 LEU A N 1
ATOM 1261 C CA . LEU A 1 159 ? -26.496 -27.489 0.363 1.00 65.88 159 LEU A CA 1
ATOM 1262 C C . LEU A 1 159 ? -26.216 -26.249 -0.499 1.00 65.88 159 LEU A C 1
ATOM 1264 O O . LEU A 1 159 ? -25.989 -26.373 -1.701 1.00 65.88 159 LEU A O 1
ATOM 1268 N N . GLY A 1 160 ? -26.276 -25.061 0.107 1.00 72.12 160 GLY A N 1
ATOM 1269 C CA . GLY A 1 160 ? -26.141 -23.777 -0.591 1.00 72.12 160 GLY A CA 1
ATOM 1270 C C . GLY A 1 160 ? -24.903 -23.637 -1.463 1.00 72.12 160 GLY A C 1
ATOM 1271 O O . GLY A 1 160 ? -24.957 -23.065 -2.547 1.00 72.12 160 GLY A O 1
ATOM 1272 N N . PHE A 1 161 ? -23.784 -24.187 -0.995 1.00 82.12 161 PHE A N 1
ATOM 1273 C CA . PHE A 1 161 ? -22.505 -24.151 -1.685 1.00 82.12 161 PHE A CA 1
ATOM 1274 C C . PHE A 1 161 ? -21.980 -25.568 -1.899 1.00 82.12 161 PHE A C 1
ATOM 1276 O O . PHE A 1 161 ? -21.903 -26.367 -0.966 1.00 82.12 161 PHE A O 1
ATOM 1283 N N . ARG A 1 162 ? -21.579 -25.870 -3.137 1.00 83.88 162 ARG A N 1
ATOM 1284 C CA . ARG A 1 162 ? -20.851 -27.094 -3.483 1.00 83.88 162 ARG A CA 1
ATOM 1285 C C . ARG A 1 162 ? -19.404 -26.718 -3.813 1.00 83.88 162 ARG A C 1
ATOM 1287 O O . ARG A 1 162 ? -19.198 -26.061 -4.834 1.00 83.88 162 ARG A O 1
ATOM 1294 N N . PRO A 1 163 ? -18.409 -27.127 -3.004 1.00 86.94 163 PRO A N 1
ATOM 1295 C CA . PRO A 1 163 ? -17.001 -26.785 -3.212 1.00 86.94 163 PRO A CA 1
ATOM 1296 C C . PRO A 1 163 ? -16.382 -27.609 -4.354 1.00 86.94 163 PRO A C 1
ATOM 1298 O O . PRO A 1 163 ? -15.476 -28.410 -4.143 1.00 86.94 163 PRO A O 1
ATOM 1301 N N . ALA A 1 164 ? -16.885 -27.444 -5.576 1.00 89.69 164 ALA A N 1
ATOM 1302 C CA . ALA A 1 164 ? -16.410 -28.148 -6.760 1.00 89.69 164 ALA A CA 1
ATOM 1303 C C . ALA A 1 164 ? -16.045 -27.162 -7.873 1.00 89.69 164 ALA A C 1
ATOM 1305 O O . ALA A 1 164 ? -16.682 -26.122 -8.042 1.00 89.69 164 ALA A O 1
ATOM 1306 N N . LEU A 1 165 ? -15.022 -27.507 -8.660 1.00 91.06 165 LEU A N 1
ATOM 1307 C CA . LEU A 1 165 ? -14.687 -26.749 -9.861 1.00 91.06 165 LEU A CA 1
ATOM 1308 C C . LEU A 1 165 ? -15.796 -26.910 -10.899 1.00 91.06 165 LEU A C 1
ATOM 1310 O O . LEU A 1 165 ? -16.224 -28.022 -11.211 1.00 91.06 165 LEU A O 1
ATOM 1314 N N . VAL A 1 166 ? -16.232 -25.788 -11.462 1.00 91.75 166 VAL A N 1
ATOM 1315 C CA . VAL A 1 166 ? -17.239 -25.778 -12.520 1.00 91.75 166 VAL A CA 1
ATOM 1316 C C . VAL A 1 166 ? -16.611 -26.297 -13.817 1.00 91.75 166 VAL A C 1
ATOM 1318 O O . VAL A 1 166 ? -15.450 -26.028 -14.137 1.00 91.75 166 VAL A O 1
ATOM 1321 N N . LYS A 1 167 ? -17.377 -27.065 -14.597 1.00 92.50 167 LYS A N 1
ATOM 1322 C CA . LYS A 1 167 ? -16.930 -27.543 -15.910 1.00 92.50 167 LYS A CA 1
ATOM 1323 C C . LYS A 1 167 ? -16.507 -26.348 -16.777 1.00 92.50 167 LYS A C 1
ATOM 1325 O O . LYS A 1 167 ? -17.274 -25.410 -16.953 1.00 92.50 167 LYS A O 1
ATOM 1330 N N . GLY A 1 168 ? -15.294 -26.399 -17.328 1.00 89.19 168 GLY A N 1
ATOM 1331 C CA . GLY A 1 168 ? -14.716 -25.314 -18.132 1.00 89.19 168 GLY A CA 1
ATOM 1332 C C . GLY A 1 168 ? -13.761 -24.383 -17.374 1.00 89.19 168 GLY A C 1
ATOM 1333 O O . GLY A 1 168 ? -13.106 -23.565 -18.015 1.00 89.19 168 GLY A O 1
ATOM 1334 N N . THR A 1 169 ? -13.603 -24.523 -16.050 1.00 90.44 169 THR A N 1
ATOM 1335 C CA . THR A 1 169 ? -12.604 -23.750 -15.296 1.00 90.44 169 THR A CA 1
ATOM 1336 C C . THR A 1 169 ? -11.182 -24.059 -15.778 1.00 90.44 169 THR A C 1
ATOM 1338 O O . THR A 1 169 ? -10.701 -25.193 -15.704 1.00 90.44 169 THR A O 1
ATOM 1341 N N . LEU A 1 170 ? -10.488 -23.030 -16.264 1.00 88.69 170 LEU A N 1
ATOM 1342 C CA . LEU A 1 170 ? -9.108 -23.127 -16.726 1.00 88.69 170 LEU A CA 1
ATOM 1343 C C . LEU A 1 170 ? -8.140 -23.076 -15.539 1.00 88.69 170 LEU A C 1
ATOM 1345 O O . LEU A 1 170 ? -8.230 -22.176 -14.709 1.00 88.69 170 LEU A O 1
ATOM 1349 N N . THR A 1 171 ? -7.195 -24.019 -15.469 1.00 88.81 171 THR A N 1
ATOM 1350 C CA . THR A 1 171 ? -6.193 -24.082 -14.391 1.00 88.81 171 THR A CA 1
ATOM 1351 C C . THR A 1 171 ? -4.781 -24.377 -14.913 1.00 88.81 171 THR A C 1
ATOM 1353 O O . THR A 1 171 ? -4.576 -24.894 -16.019 1.00 88.81 171 THR A O 1
ATOM 1356 N N . GLY A 1 172 ? -3.764 -24.069 -14.105 1.00 87.81 172 GLY A N 1
ATOM 1357 C CA . GLY A 1 172 ? -2.371 -24.398 -14.399 1.00 87.81 172 GLY A CA 1
ATOM 1358 C C . GLY A 1 172 ? -1.832 -23.653 -15.621 1.00 87.81 172 GLY A C 1
ATOM 1359 O O . GLY A 1 172 ? -1.926 -22.435 -15.707 1.00 87.81 172 GLY A O 1
ATOM 1360 N N . LYS A 1 173 ? -1.292 -24.386 -16.605 1.00 85.31 173 LYS A N 1
ATOM 1361 C CA . LYS A 1 173 ? -0.763 -23.803 -17.856 1.00 85.31 173 LYS A CA 1
ATOM 1362 C C . LYS A 1 173 ? -1.827 -23.062 -18.677 1.00 85.31 173 LYS A C 1
ATOM 1364 O O . LYS A 1 173 ? -1.474 -22.204 -19.479 1.00 85.31 173 LYS A O 1
ATOM 1369 N N . LYS A 1 174 ? -3.107 -23.402 -18.481 1.00 84.62 174 LYS A N 1
ATOM 1370 C CA . LYS A 1 174 ? -4.249 -22.779 -19.161 1.00 84.62 174 LYS A CA 1
ATOM 1371 C C . LYS A 1 174 ? -4.820 -21.583 -18.395 1.00 84.62 174 LYS A C 1
ATOM 1373 O O . LYS A 1 174 ? -5.806 -21.022 -18.854 1.00 84.62 174 LYS A O 1
ATOM 1378 N N . ASN A 1 175 ? -4.225 -21.199 -17.259 1.00 82.56 175 ASN A N 1
ATOM 1379 C CA . ASN A 1 175 ? -4.650 -20.023 -16.504 1.00 82.56 175 ASN A CA 1
ATOM 1380 C C . ASN A 1 175 ? -4.793 -18.798 -17.429 1.00 82.56 175 ASN A C 1
ATOM 1382 O O . ASN A 1 175 ? -3.932 -18.613 -18.311 1.00 82.56 175 ASN A O 1
ATOM 1386 N N . PRO A 1 176 ? -5.827 -17.961 -17.204 1.00 79.50 176 PRO A N 1
ATOM 1387 C CA . PRO A 1 176 ? -5.937 -16.670 -17.865 1.00 79.50 176 PRO A CA 1
ATOM 1388 C C . PRO A 1 176 ? -4.665 -15.827 -17.659 1.00 79.50 176 PRO A C 1
ATOM 1390 O O . PRO A 1 176 ? -3.966 -16.008 -16.652 1.00 79.50 176 PRO A O 1
ATOM 1393 N N . PRO A 1 177 ? -4.342 -14.911 -18.590 1.00 74.06 177 PRO A N 1
ATOM 1394 C CA . PRO A 1 177 ? -3.221 -13.989 -18.429 1.00 74.06 177 PRO A CA 1
ATOM 1395 C C . PRO A 1 177 ? -3.264 -13.252 -17.081 1.00 74.06 177 PRO A C 1
ATOM 1397 O O . PRO A 1 177 ? -4.333 -12.907 -16.584 1.00 74.06 177 PRO A O 1
ATOM 1400 N N . GLY A 1 178 ? -2.095 -13.038 -16.473 1.00 75.62 178 GLY A N 1
ATOM 1401 C CA . GLY A 1 178 ? -1.956 -12.377 -15.168 1.00 75.62 178 GLY A CA 1
ATOM 1402 C C . GLY A 1 178 ? -2.046 -13.301 -13.947 1.00 75.62 178 GLY A C 1
ATOM 1403 O O . GLY A 1 178 ? -1.551 -12.934 -12.883 1.00 75.62 178 GLY A O 1
ATOM 1404 N N . PHE A 1 179 ? -2.585 -14.517 -14.082 1.00 85.50 179 PHE A N 1
ATOM 1405 C CA . PHE A 1 179 ? -2.644 -15.475 -12.973 1.00 85.50 179 PHE A CA 1
ATOM 1406 C C . PHE A 1 179 ? -1.381 -16.349 -12.919 1.00 85.50 179 PHE A C 1
ATOM 1408 O O . PHE A 1 179 ? -1.061 -17.026 -13.904 1.00 85.50 179 PHE A O 1
ATOM 1415 N N . PRO A 1 180 ? -0.670 -16.396 -11.778 1.00 91.75 180 PRO A N 1
ATOM 1416 C CA . PRO A 1 180 ? 0.573 -17.147 -11.665 1.00 91.75 180 PRO A CA 1
ATOM 1417 C C . PRO A 1 180 ? 0.335 -18.658 -11.721 1.00 91.75 180 PRO A C 1
ATOM 1419 O O . PRO A 1 180 ? -0.724 -19.170 -11.350 1.00 91.75 180 PRO A O 1
ATOM 1422 N N . THR A 1 181 ? 1.350 -19.406 -12.150 1.00 90.31 181 THR A N 1
ATOM 1423 C CA . THR A 1 181 ? 1.358 -20.865 -12.015 1.00 90.31 181 THR A CA 1
ATOM 1424 C C . THR A 1 181 ? 2.778 -21.406 -11.935 1.00 90.31 181 THR A C 1
ATOM 1426 O O . THR A 1 181 ? 3.662 -20.989 -12.679 1.00 90.31 181 THR A O 1
ATOM 1429 N N . LEU A 1 182 ? 2.994 -22.399 -11.072 1.00 93.06 182 LEU A N 1
ATOM 1430 C CA . LEU A 1 182 ? 4.271 -23.114 -11.023 1.00 93.06 182 LEU A CA 1
ATOM 1431 C C . LEU A 1 182 ? 4.436 -24.074 -12.215 1.00 93.06 182 LEU A C 1
ATOM 1433 O O . LEU A 1 182 ? 5.551 -24.428 -12.577 1.00 93.06 182 LEU A O 1
ATOM 1437 N N . LYS A 1 183 ? 3.334 -24.458 -12.880 1.00 89.81 183 LYS A N 1
ATOM 1438 C CA . LYS A 1 183 ? 3.322 -25.492 -13.929 1.00 89.81 183 LYS A CA 1
ATOM 1439 C C . LYS A 1 183 ? 3.954 -25.053 -15.256 1.00 89.81 183 LYS A C 1
ATOM 1441 O O . LYS A 1 183 ? 4.074 -25.881 -16.156 1.00 89.81 183 LYS A O 1
ATOM 1446 N N . THR A 1 184 ? 4.292 -23.776 -15.435 1.00 88.31 184 THR A N 1
ATOM 1447 C CA . THR A 1 184 ? 4.906 -23.263 -16.676 1.00 88.31 184 THR A CA 1
ATOM 1448 C C . THR A 1 184 ? 6.397 -23.550 -16.779 1.00 88.31 184 THR A C 1
ATOM 1450 O O . THR A 1 184 ? 6.926 -23.502 -17.884 1.00 88.31 184 THR A O 1
ATOM 1453 N N . MET A 1 185 ? 7.052 -23.890 -15.668 1.00 87.56 185 MET A N 1
ATOM 1454 C CA . MET A 1 185 ? 8.473 -24.218 -15.629 1.00 87.56 185 MET A CA 1
ATOM 1455 C C . MET A 1 185 ? 8.672 -25.668 -15.186 1.00 87.56 185 MET A C 1
ATOM 1457 O O . MET A 1 185 ? 7.858 -26.219 -14.444 1.00 87.56 185 MET A O 1
ATOM 1461 N N . LYS A 1 186 ? 9.739 -26.304 -15.677 1.00 87.50 186 LYS A N 1
ATOM 1462 C CA . LYS A 1 186 ? 10.159 -27.621 -15.193 1.00 87.50 186 LYS A CA 1
ATOM 1463 C C . LYS A 1 186 ? 10.955 -27.411 -13.908 1.00 87.50 186 LYS A C 1
ATOM 1465 O O . LYS A 1 186 ? 11.936 -26.679 -13.928 1.00 87.50 186 LYS A O 1
ATOM 1470 N N . LEU A 1 187 ? 10.513 -28.025 -12.818 1.00 92.31 187 LEU A N 1
ATOM 1471 C CA . LEU A 1 187 ? 11.207 -28.021 -11.532 1.00 92.31 187 LEU A CA 1
ATOM 1472 C C . LEU A 1 187 ? 11.861 -29.388 -11.339 1.00 92.31 187 LEU A C 1
ATOM 1474 O O . LEU A 1 187 ? 11.244 -30.399 -11.673 1.00 92.31 187 LEU A O 1
ATOM 1478 N N . VAL A 1 188 ? 13.083 -29.412 -10.811 1.00 94.56 188 VAL A N 1
ATOM 1479 C CA . VAL A 1 188 ? 13.794 -30.661 -10.476 1.00 94.56 188 VAL A CA 1
ATOM 1480 C 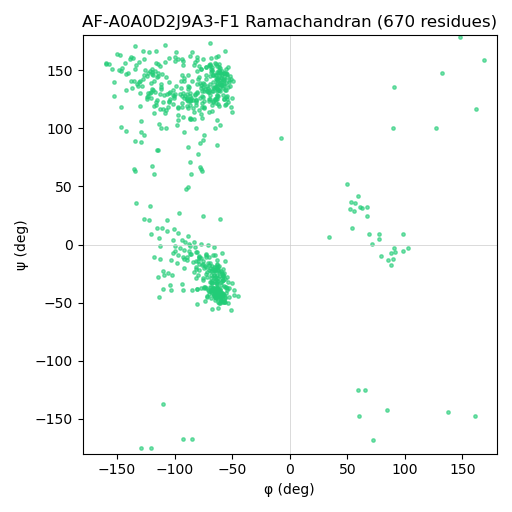C . VAL A 1 188 ? 13.673 -31.020 -8.997 1.00 94.56 188 VAL A C 1
ATOM 1482 O O . VAL A 1 188 ? 13.904 -32.164 -8.627 1.00 94.56 188 VAL A O 1
ATOM 1485 N N . GLY A 1 189 ? 13.266 -30.067 -8.154 1.00 94.00 189 GLY A N 1
ATOM 1486 C CA . GLY A 1 189 ? 13.063 -30.290 -6.727 1.00 94.00 189 GLY A CA 1
ATOM 1487 C C . GLY A 1 189 ? 12.157 -29.241 -6.089 1.00 94.00 189 GLY A C 1
ATOM 1488 O O . GLY A 1 189 ? 12.017 -28.125 -6.596 1.00 94.00 189 GLY A O 1
ATOM 1489 N N . ALA A 1 190 ? 11.533 -29.624 -4.979 1.00 96.25 190 ALA A N 1
ATOM 1490 C CA . ALA A 1 190 ? 10.774 -28.747 -4.100 1.00 96.25 190 ALA A CA 1
ATOM 1491 C C . ALA A 1 190 ? 10.928 -29.258 -2.662 1.00 96.25 190 ALA A C 1
ATOM 1493 O O . ALA A 1 190 ? 10.556 -30.393 -2.373 1.00 96.25 190 ALA A O 1
ATOM 1494 N N . GLU A 1 191 ? 11.498 -28.447 -1.775 1.00 97.00 191 GLU A N 1
ATOM 1495 C CA . GLU A 1 191 ? 11.868 -28.872 -0.419 1.00 97.00 191 GLU A CA 1
ATOM 1496 C C . GLU A 1 191 ? 11.714 -27.731 0.593 1.00 97.00 191 GLU A C 1
ATOM 1498 O O . GLU A 1 191 ? 11.872 -26.559 0.250 1.00 97.00 191 GLU A O 1
ATOM 1503 N N . LEU A 1 192 ? 11.390 -28.057 1.845 1.00 97.88 192 LEU A N 1
ATOM 1504 C CA . LEU A 1 192 ? 11.347 -27.077 2.931 1.00 97.88 192 LEU A CA 1
ATOM 1505 C C . LEU A 1 192 ? 12.765 -26.848 3.462 1.00 97.88 192 LEU A C 1
ATOM 1507 O O . LEU A 1 192 ? 13.452 -27.797 3.828 1.00 97.88 192 LEU A O 1
ATOM 1511 N N . LYS A 1 193 ? 13.215 -25.589 3.472 1.00 95.44 193 LYS A N 1
ATOM 1512 C CA . LYS A 1 193 ? 14.557 -25.200 3.931 1.00 95.44 193 LYS A CA 1
ATOM 1513 C C . LYS A 1 193 ? 14.543 -23.884 4.692 1.00 95.44 193 LYS A C 1
ATOM 1515 O O . LYS A 1 193 ? 13.830 -22.945 4.335 1.00 95.44 193 LYS A O 1
ATOM 1520 N N . MET A 1 194 ? 15.421 -23.757 5.685 1.00 95.19 194 MET A N 1
ATOM 1521 C CA . MET A 1 194 ? 15.700 -22.488 6.369 1.00 95.19 194 MET A CA 1
ATOM 1522 C C . MET A 1 194 ? 16.618 -21.584 5.524 1.00 95.19 194 MET A C 1
ATOM 1524 O O . MET A 1 194 ? 17.761 -21.325 5.880 1.00 95.19 194 MET A O 1
ATOM 1528 N N . ALA A 1 195 ? 16.126 -21.097 4.381 1.00 92.50 195 ALA A N 1
ATOM 1529 C CA . ALA A 1 195 ? 16.921 -20.316 3.422 1.00 92.50 195 ALA A CA 1
ATOM 1530 C C . ALA A 1 195 ? 16.944 -18.793 3.686 1.00 92.50 195 ALA A C 1
ATOM 1532 O O . ALA A 1 195 ? 17.417 -18.026 2.849 1.00 92.50 195 ALA A O 1
ATOM 1533 N N . GLY A 1 196 ? 16.383 -18.321 4.807 1.00 93.62 196 GLY A N 1
ATOM 1534 C CA . GLY A 1 196 ? 16.344 -16.888 5.131 1.00 93.62 196 GLY A CA 1
ATOM 1535 C C . GLY A 1 196 ? 15.534 -16.044 4.135 1.00 93.62 196 GLY A C 1
ATOM 1536 O O . GLY A 1 196 ? 15.850 -14.875 3.899 1.00 93.62 196 GLY A O 1
ATOM 1537 N N . VAL A 1 197 ? 14.489 -16.623 3.528 1.00 95.88 197 VAL A N 1
ATOM 1538 C CA . VAL A 1 197 ? 13.656 -15.923 2.536 1.00 95.88 197 VAL A CA 1
ATOM 1539 C C . VAL A 1 197 ? 13.055 -14.658 3.158 1.00 95.88 197 VAL A C 1
ATOM 1541 O O . VAL A 1 197 ? 12.461 -14.687 4.233 1.00 95.88 197 VAL A O 1
ATOM 1544 N N . THR A 1 198 ? 13.227 -13.534 2.474 1.00 95.00 198 THR A N 1
ATOM 1545 C CA . THR A 1 198 ? 12.878 -12.185 2.912 1.00 95.00 198 THR A CA 1
ATOM 1546 C C . THR A 1 198 ? 11.779 -11.617 2.012 1.00 95.00 198 THR A C 1
ATOM 1548 O O . THR A 1 198 ? 12.058 -10.845 1.090 1.00 95.00 198 THR A O 1
ATOM 1551 N N . VAL A 1 199 ? 10.527 -11.998 2.286 1.00 91.56 199 VAL A N 1
ATOM 1552 C CA . VAL A 1 199 ? 9.336 -11.474 1.582 1.00 91.56 199 VAL A CA 1
ATOM 1553 C C . VAL A 1 199 ? 9.039 -10.027 1.994 1.00 91.56 199 VAL A C 1
ATOM 1555 O O . VAL A 1 199 ? 8.685 -9.201 1.158 1.00 91.56 199 VAL A O 1
ATOM 1558 N N . PHE A 1 200 ? 9.240 -9.712 3.276 1.00 89.81 200 PHE A N 1
ATOM 1559 C CA . PHE A 1 200 ? 9.028 -8.382 3.851 1.00 89.81 200 PHE A CA 1
ATOM 1560 C C . PHE A 1 200 ? 10.369 -7.731 4.238 1.00 89.81 200 PHE A C 1
ATOM 1562 O O . PHE A 1 200 ? 11.331 -7.791 3.474 1.00 89.81 200 PHE A O 1
ATOM 1569 N N . GLY A 1 201 ? 10.444 -7.084 5.408 1.00 84.44 201 GLY A N 1
ATOM 1570 C CA . GLY A 1 201 ? 11.643 -6.375 5.866 1.00 84.44 201 GLY A CA 1
ATOM 1571 C C . GLY A 1 201 ? 12.758 -7.278 6.403 1.00 84.44 201 GLY A C 1
ATOM 1572 O O . GLY A 1 201 ? 13.926 -7.005 6.143 1.00 84.44 201 GLY A O 1
ATOM 1573 N N . ASN A 1 202 ? 12.413 -8.357 7.113 1.00 89.12 202 ASN A N 1
ATOM 1574 C CA . ASN A 1 202 ? 13.383 -9.239 7.772 1.00 89.12 202 ASN A CA 1
ATOM 1575 C C . ASN A 1 202 ? 13.383 -10.653 7.159 1.00 89.12 202 ASN A C 1
ATOM 1577 O O . ASN A 1 202 ? 12.317 -11.127 6.751 1.00 89.12 202 ASN A O 1
ATOM 1581 N N . PRO A 1 203 ? 14.540 -11.343 7.130 1.00 93.81 203 PRO A N 1
ATOM 1582 C CA . PRO A 1 203 ? 14.621 -12.755 6.767 1.00 93.81 203 PRO A CA 1
ATOM 1583 C C . PRO A 1 203 ? 13.739 -13.638 7.654 1.00 93.81 203 PRO A C 1
ATOM 1585 O O . PRO A 1 203 ? 13.694 -13.462 8.875 1.00 93.81 203 PRO A O 1
ATOM 1588 N N . SER A 1 204 ? 13.059 -14.610 7.044 1.00 95.56 204 SER A N 1
ATOM 1589 C CA . SER A 1 204 ? 12.312 -15.634 7.775 1.00 95.56 204 SER A CA 1
ATOM 1590 C C . SER A 1 204 ? 13.245 -16.446 8.674 1.00 95.56 204 SER A C 1
ATOM 1592 O O . SER A 1 204 ? 14.313 -16.883 8.248 1.00 95.56 204 SER A O 1
ATOM 1594 N N . LYS A 1 205 ? 12.800 -16.688 9.911 1.00 94.69 205 LYS A N 1
ATOM 1595 C CA . LYS A 1 205 ? 13.436 -17.614 10.865 1.00 94.69 205 LYS A CA 1
ATOM 1596 C C . LYS A 1 205 ? 12.837 -19.024 10.812 1.00 94.69 205 LYS A C 1
ATOM 1598 O O . LYS A 1 205 ? 13.170 -19.850 11.650 1.00 94.69 205 LYS A O 1
ATOM 1603 N N . LYS A 1 206 ? 11.903 -19.275 9.892 1.00 95.62 206 LYS A N 1
ATOM 1604 C CA . LYS A 1 206 ? 11.240 -20.568 9.678 1.00 95.62 206 LYS A CA 1
ATOM 1605 C C . LYS A 1 206 ? 11.591 -21.107 8.295 1.00 95.62 206 LYS A C 1
ATOM 1607 O O . LYS A 1 206 ? 12.099 -20.367 7.450 1.00 95.62 206 LYS A O 1
ATOM 1612 N N . GLU A 1 207 ? 11.300 -22.380 8.076 1.00 96.75 207 GLU A N 1
ATOM 1613 C CA . GLU A 1 207 ? 11.442 -23.009 6.768 1.00 96.75 207 GLU A CA 1
ATOM 1614 C C . GLU A 1 207 ? 10.535 -22.351 5.722 1.00 96.75 207 GLU A C 1
ATOM 1616 O O . GLU A 1 207 ? 9.408 -21.940 6.010 1.00 96.75 207 GLU A O 1
ATOM 1621 N N . SER A 1 208 ? 11.044 -22.279 4.497 1.00 96.94 208 SER A N 1
ATOM 1622 C CA . SER A 1 208 ? 10.319 -21.857 3.305 1.00 96.94 208 SER A CA 1
ATOM 1623 C C . SER A 1 208 ? 10.391 -22.968 2.265 1.00 96.94 208 SER A C 1
ATOM 1625 O O . SER A 1 208 ? 11.399 -23.670 2.183 1.00 96.94 208 SER A O 1
ATOM 1627 N N . LEU A 1 209 ? 9.346 -23.112 1.449 1.00 97.31 209 LEU A N 1
ATOM 1628 C CA . LEU A 1 209 ? 9.379 -24.009 0.296 1.00 97.31 209 LEU A CA 1
ATOM 1629 C C . LEU A 1 209 ? 10.319 -23.429 -0.766 1.00 97.31 209 LEU A C 1
ATOM 1631 O O . LEU A 1 209 ? 10.032 -22.370 -1.325 1.00 97.31 209 LEU A O 1
ATOM 1635 N N . ILE A 1 210 ? 11.425 -24.120 -1.028 1.00 97.50 210 ILE A N 1
ATOM 1636 C CA . ILE A 1 210 ? 12.419 -23.756 -2.034 1.00 97.50 210 ILE A CA 1
ATOM 1637 C C . ILE A 1 210 ? 12.212 -24.607 -3.278 1.00 97.50 210 ILE A C 1
ATOM 1639 O O . ILE A 1 210 ? 12.117 -25.831 -3.197 1.00 97.50 210 ILE A O 1
ATOM 1643 N N . LEU A 1 211 ? 12.120 -23.941 -4.427 1.00 97.00 211 LEU A N 1
ATOM 1644 C CA . LEU A 1 211 ? 11.883 -24.558 -5.728 1.00 97.00 211 LEU A CA 1
ATOM 1645 C C . LEU A 1 211 ? 13.186 -24.569 -6.527 1.00 97.00 211 LEU A C 1
ATOM 1647 O O . LEU A 1 211 ? 13.762 -23.512 -6.781 1.00 97.00 211 LEU A O 1
ATOM 1651 N N . THR A 1 212 ? 13.630 -25.750 -6.942 1.00 96.31 212 THR A N 1
ATOM 1652 C CA . THR A 1 212 ? 14.916 -25.932 -7.624 1.00 96.31 212 THR A CA 1
ATOM 1653 C C . THR A 1 212 ? 14.709 -26.048 -9.12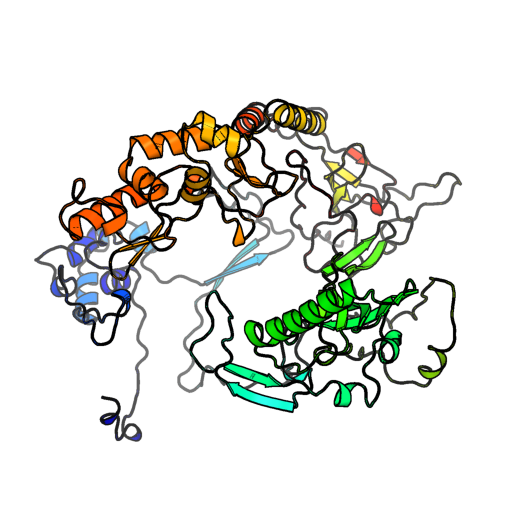9 1.00 96.31 212 THR A C 1
ATOM 1655 O O . THR A 1 212 ? 13.919 -26.875 -9.604 1.00 96.31 212 THR A O 1
ATOM 1658 N N . LEU A 1 213 ? 15.417 -25.207 -9.882 1.00 94.12 213 LEU A N 1
ATOM 1659 C CA . LEU A 1 213 ? 15.431 -25.223 -11.344 1.00 94.12 213 LEU A CA 1
ATOM 1660 C C . LEU A 1 213 ? 16.428 -26.258 -11.875 1.00 94.12 213 LEU A C 1
ATOM 1662 O O . LEU A 1 213 ? 17.384 -26.589 -11.174 1.00 94.12 213 LEU A O 1
ATOM 1666 N N . PRO A 1 214 ? 16.226 -26.778 -13.100 1.00 91.69 214 PRO A N 1
ATOM 1667 C CA . PRO A 1 214 ? 17.207 -27.643 -13.742 1.00 91.69 214 PRO A CA 1
ATOM 1668 C C . PRO A 1 214 ? 18.549 -26.932 -13.907 1.00 91.69 214 PRO A C 1
ATOM 1670 O O . PRO A 1 214 ? 18.601 -25.717 -14.113 1.00 91.69 214 PRO A O 1
ATOM 1673 N N . ASP A 1 215 ? 19.623 -27.717 -13.861 1.00 88.00 215 ASP A N 1
ATOM 1674 C CA . ASP A 1 215 ? 20.972 -27.229 -14.132 1.00 88.00 215 ASP A CA 1
ATOM 1675 C C . ASP A 1 215 ? 21.065 -26.669 -15.561 1.00 88.00 215 ASP A C 1
ATOM 1677 O O . ASP A 1 215 ? 20.392 -27.148 -16.477 1.00 88.00 215 ASP A O 1
ATOM 1681 N N . ILE A 1 216 ? 21.907 -25.658 -15.776 1.00 84.94 216 ILE A N 1
ATOM 1682 C CA . ILE A 1 216 ? 22.069 -25.054 -17.098 1.00 84.94 216 ILE A CA 1
ATOM 1683 C C . ILE A 1 216 ? 22.554 -26.059 -18.153 1.00 84.94 216 ILE A C 1
ATOM 1685 O O . ILE A 1 216 ? 22.108 -25.979 -19.297 1.00 84.94 216 ILE A O 1
ATOM 1689 N N . HIS A 1 217 ? 23.367 -27.049 -17.777 1.00 84.00 217 HIS A N 1
ATOM 1690 C CA . HIS A 1 217 ? 23.799 -28.119 -18.678 1.00 84.00 217 HIS A CA 1
ATOM 1691 C C . HIS A 1 217 ? 22.626 -29.003 -19.120 1.00 84.00 217 HIS A C 1
ATOM 1693 O O . HIS A 1 217 ? 22.576 -29.462 -20.257 1.00 84.00 217 HIS A O 1
ATOM 1699 N N . GLN A 1 218 ? 21.614 -29.181 -18.266 1.00 79.81 218 GLN A N 1
ATOM 1700 C CA . GLN A 1 218 ? 20.379 -29.884 -18.639 1.00 79.81 218 GLN A CA 1
ATOM 1701 C C . GLN A 1 218 ? 19.496 -29.048 -19.580 1.00 79.81 218 GLN A C 1
ATOM 1703 O O . GLN A 1 218 ? 18.615 -29.594 -20.245 1.00 79.81 218 GLN A O 1
ATOM 1708 N N . VAL A 1 219 ? 19.702 -27.726 -19.627 1.00 80.75 219 VAL A N 1
ATOM 1709 C CA . VAL A 1 219 ? 18.942 -26.794 -20.473 1.00 80.75 219 VAL A CA 1
ATOM 1710 C C . VAL A 1 219 ? 19.620 -26.550 -21.827 1.00 80.75 219 VAL A C 1
ATOM 1712 O O . VAL A 1 219 ? 18.912 -26.442 -22.827 1.00 80.75 219 VAL A O 1
ATOM 1715 N N . LEU A 1 220 ? 20.954 -26.444 -21.869 1.00 78.75 220 LEU A N 1
ATOM 1716 C CA . LEU A 1 220 ? 21.737 -26.076 -23.062 1.00 78.75 220 LEU A CA 1
ATOM 1717 C C . LEU A 1 220 ? 22.626 -27.202 -23.619 1.00 78.75 220 LEU A C 1
ATOM 1719 O O . LEU A 1 220 ? 23.108 -27.081 -24.742 1.00 78.75 220 LEU A O 1
ATOM 1723 N N . GLY A 1 221 ? 22.828 -28.294 -22.878 1.00 77.81 221 GLY A N 1
ATOM 1724 C CA . GLY A 1 221 ? 23.794 -29.337 -23.225 1.00 77.81 221 GLY A CA 1
ATOM 1725 C C . GLY A 1 221 ? 25.212 -28.998 -22.750 1.00 77.81 221 GLY A C 1
ATOM 1726 O O . GLY A 1 221 ? 25.404 -28.465 -21.655 1.00 77.81 221 GLY A O 1
ATOM 1727 N N . GLU A 1 222 ? 26.220 -29.337 -23.557 1.00 71.62 222 GLU A N 1
ATOM 1728 C CA . GLU A 1 222 ? 27.634 -29.215 -23.169 1.00 71.62 222 GLU A CA 1
ATOM 1729 C C . GLU A 1 222 ? 28.144 -27.764 -23.167 1.00 71.62 222 GLU A C 1
ATOM 1731 O O . GLU A 1 222 ? 28.899 -27.392 -22.269 1.00 71.62 222 GLU A O 1
ATOM 1736 N N . SER A 1 223 ? 27.706 -26.925 -24.117 1.00 76.75 223 SER A N 1
ATOM 1737 C CA . SER A 1 223 ? 28.165 -25.530 -24.214 1.00 76.75 223 SER A CA 1
ATOM 1738 C C . SER A 1 223 ? 27.330 -24.601 -23.339 1.00 76.75 223 SER A C 1
ATOM 1740 O O . SER A 1 223 ? 26.122 -24.456 -23.532 1.00 76.75 223 SER A O 1
ATOM 1742 N N . THR A 1 224 ? 27.985 -23.941 -22.387 1.00 79.50 224 THR A N 1
ATOM 1743 C CA . THR A 1 224 ? 27.371 -23.001 -21.435 1.00 79.50 224 THR A CA 1
ATOM 1744 C C . THR A 1 224 ? 27.994 -21.611 -21.520 1.00 79.50 224 THR A C 1
ATOM 1746 O O . THR A 1 224 ? 28.101 -20.906 -20.521 1.00 79.50 224 THR A O 1
ATOM 1749 N N . ASP A 1 225 ? 28.411 -21.211 -22.718 1.00 86.31 225 ASP A N 1
ATOM 1750 C CA . ASP A 1 225 ? 28.916 -19.878 -23.027 1.00 86.31 225 ASP A CA 1
ATOM 1751 C C . ASP A 1 225 ? 27.830 -19.004 -23.679 1.00 86.31 225 ASP A C 1
ATOM 1753 O O . ASP A 1 225 ? 26.786 -19.483 -24.133 1.00 86.31 225 ASP A O 1
ATOM 1757 N N . ALA A 1 226 ? 28.054 -17.691 -23.737 1.00 86.19 226 ALA A N 1
ATOM 1758 C CA . ALA A 1 226 ? 27.105 -16.765 -24.346 1.00 86.19 226 ALA A CA 1
ATOM 1759 C C . ALA A 1 226 ? 26.904 -17.051 -25.845 1.00 86.19 226 ALA A C 1
ATOM 1761 O O . ALA A 1 226 ? 25.807 -16.822 -26.364 1.00 86.19 226 ALA A O 1
ATOM 1762 N N . SER A 1 227 ? 27.915 -17.591 -26.539 1.00 87.19 227 SER A N 1
ATOM 1763 C CA . SER A 1 227 ? 27.837 -17.932 -27.966 1.00 87.19 227 SER A CA 1
ATOM 1764 C C . SER A 1 227 ? 26.744 -18.958 -28.243 1.00 87.19 227 SER A C 1
ATOM 1766 O O . SER A 1 227 ? 25.978 -18.778 -29.196 1.00 87.19 227 SER A O 1
ATOM 1768 N N . ALA A 1 228 ? 26.615 -19.975 -27.380 1.00 86.50 228 ALA A N 1
ATOM 1769 C CA . ALA A 1 228 ? 25.628 -21.047 -27.509 1.00 86.50 228 ALA A CA 1
ATOM 1770 C C . ALA A 1 228 ? 24.175 -20.548 -27.515 1.00 86.50 228 ALA A C 1
ATOM 1772 O O . ALA A 1 228 ? 23.285 -21.216 -28.040 1.00 86.50 228 ALA A O 1
ATOM 1773 N N . VAL A 1 229 ? 23.922 -19.362 -26.955 1.00 87.38 229 VAL A N 1
ATOM 1774 C CA . VAL A 1 229 ? 22.575 -18.787 -26.810 1.00 87.38 229 VAL A CA 1
ATOM 1775 C C . VAL A 1 229 ? 22.413 -17.436 -27.508 1.00 87.38 229 VAL A C 1
ATOM 1777 O O . VAL A 1 229 ? 21.379 -16.783 -27.372 1.00 87.38 229 VAL A O 1
ATOM 1780 N N . SER A 1 230 ? 23.405 -17.026 -28.300 1.00 87.75 230 SER A N 1
ATOM 1781 C CA . SER A 1 230 ? 23.395 -15.770 -29.061 1.00 87.75 230 SER A CA 1
ATOM 1782 C C . SER A 1 230 ? 22.225 -15.666 -30.048 1.00 87.75 230 SER A C 1
ATOM 1784 O O . SER A 1 230 ? 21.707 -14.574 -30.284 1.00 87.75 230 SER A O 1
ATOM 1786 N N . SER A 1 231 ? 21.736 -16.799 -30.561 1.00 87.31 231 SER A N 1
ATOM 1787 C CA . SER A 1 231 ? 20.558 -16.870 -31.434 1.00 87.31 231 SER A CA 1
ATOM 1788 C C . SER A 1 231 ? 19.260 -16.414 -30.757 1.00 87.31 231 SER A C 1
ATOM 1790 O O . SER A 1 231 ? 18.326 -16.031 -31.455 1.00 87.31 231 SER A O 1
ATOM 1792 N N . MET A 1 232 ? 19.205 -16.397 -29.418 1.00 87.31 232 MET A N 1
ATOM 1793 C CA . MET A 1 232 ? 18.033 -15.949 -28.655 1.00 87.31 232 MET A CA 1
ATOM 1794 C C . MET A 1 232 ? 17.898 -14.418 -28.604 1.00 87.31 232 MET A C 1
ATOM 1796 O O . MET A 1 232 ? 16.872 -13.899 -28.159 1.00 87.31 232 MET A O 1
ATOM 1800 N N . ILE A 1 233 ? 18.921 -13.665 -29.022 1.00 90.50 233 ILE A N 1
ATOM 1801 C CA . ILE A 1 233 ? 18.879 -12.199 -29.022 1.00 90.50 233 ILE A CA 1
ATOM 1802 C C . ILE A 1 233 ? 17.776 -11.718 -29.973 1.00 90.50 233 ILE A C 1
ATOM 1804 O O . ILE A 1 233 ? 17.702 -12.099 -31.138 1.00 90.50 233 ILE A O 1
ATOM 1808 N N . GLY A 1 234 ? 16.903 -10.849 -29.469 1.00 86.31 234 GLY A N 1
ATOM 1809 C CA . GLY A 1 234 ? 15.730 -10.341 -30.173 1.00 86.31 234 GLY A CA 1
ATOM 1810 C C . GLY A 1 234 ? 14.467 -11.186 -29.984 1.00 86.31 234 GLY A C 1
ATOM 1811 O O . GLY A 1 234 ? 13.378 -10.690 -30.298 1.00 86.31 234 GLY A O 1
ATOM 1812 N N . GLU A 1 235 ? 14.571 -12.404 -29.436 1.00 87.62 235 GLU A N 1
ATOM 1813 C CA . GLU A 1 235 ? 13.415 -13.254 -29.147 1.00 87.62 235 GLU A CA 1
ATOM 1814 C C . GLU A 1 235 ? 12.556 -12.706 -28.000 1.00 87.62 235 GLU A C 1
ATOM 1816 O O . GLU A 1 235 ? 13.012 -12.003 -27.091 1.00 87.62 235 GLU A O 1
ATOM 1821 N N . ARG A 1 236 ? 11.270 -13.069 -28.045 1.00 87.75 236 ARG A N 1
ATOM 1822 C CA . ARG A 1 236 ? 10.307 -12.800 -26.974 1.00 87.75 236 ARG A CA 1
ATOM 1823 C C . ARG A 1 236 ? 10.341 -13.939 -25.974 1.00 87.75 236 ARG A C 1
ATOM 1825 O O . ARG A 1 236 ? 10.239 -15.097 -26.365 1.00 87.75 236 ARG A O 1
ATOM 1832 N N . VAL A 1 237 ? 10.388 -13.605 -24.694 1.00 89.94 237 VAL A N 1
ATOM 1833 C CA . VAL A 1 237 ? 10.378 -14.564 -23.587 1.00 89.94 237 VAL A CA 1
ATOM 1834 C C . VAL A 1 237 ? 9.464 -14.078 -22.473 1.00 89.94 237 VAL A C 1
ATOM 1836 O O . VAL A 1 237 ? 9.142 -12.897 -22.393 1.00 89.94 237 VAL A O 1
ATOM 1839 N N . TYR A 1 238 ? 9.054 -14.981 -21.589 1.00 90.00 238 TYR A N 1
ATOM 1840 C CA . TYR A 1 238 ? 8.396 -14.610 -20.344 1.00 90.00 238 TYR A CA 1
ATOM 1841 C C . TYR A 1 238 ? 9.366 -14.752 -19.172 1.00 90.00 238 TYR A C 1
ATOM 1843 O O . TYR A 1 238 ? 10.035 -15.776 -19.012 1.00 90.00 238 TYR A O 1
ATOM 1851 N N . VAL A 1 239 ? 9.410 -13.704 -18.355 1.00 91.94 239 VAL A N 1
ATOM 1852 C CA . VAL A 1 239 ? 10.231 -13.569 -17.148 1.00 91.94 239 VAL A CA 1
ATOM 1853 C C . VAL A 1 239 ? 9.336 -13.333 -15.930 1.00 91.94 239 VAL A C 1
ATOM 1855 O O . VAL A 1 239 ? 8.113 -13.373 -16.041 1.00 91.94 239 VAL A O 1
ATOM 1858 N N . LYS A 1 240 ? 9.932 -13.089 -14.756 1.00 90.19 240 LYS A N 1
ATOM 1859 C CA . LYS A 1 240 ? 9.230 -12.933 -13.465 1.00 90.19 240 LYS A CA 1
ATOM 1860 C C . LYS A 1 240 ? 8.351 -14.126 -13.079 1.00 90.19 240 LYS A C 1
ATOM 1862 O O . LYS A 1 240 ? 7.299 -13.959 -12.466 1.00 90.19 240 LYS A O 1
ATOM 1867 N N . TRP A 1 241 ? 8.778 -15.341 -13.407 1.00 90.94 241 TRP A N 1
ATOM 1868 C CA . TRP A 1 241 ? 8.088 -16.533 -12.927 1.00 90.94 241 TRP A CA 1
ATOM 1869 C C . TRP A 1 241 ? 7.897 -16.495 -11.391 1.00 90.94 241 TRP A C 1
ATOM 1871 O O . TRP A 1 241 ? 8.829 -16.104 -10.689 1.00 90.94 241 TRP A O 1
ATOM 1881 N N . PRO A 1 242 ? 6.710 -16.856 -10.856 1.00 91.38 242 PRO A N 1
ATOM 1882 C CA . PRO A 1 242 ? 5.543 -17.424 -11.547 1.00 91.38 242 PRO A CA 1
ATOM 1883 C C . PRO A 1 242 ? 4.554 -16.402 -12.132 1.00 91.38 242 PRO A C 1
ATOM 1885 O O . PRO A 1 242 ? 3.624 -16.797 -12.835 1.00 91.38 242 PRO A O 1
ATOM 1888 N N . TYR A 1 243 ? 4.749 -15.107 -11.883 1.00 90.12 243 TYR A N 1
ATOM 1889 C CA . TYR A 1 243 ? 3.948 -14.010 -12.437 1.00 90.12 243 TYR A CA 1
ATOM 1890 C C . TYR A 1 243 ? 4.495 -13.591 -13.801 1.00 90.12 243 TYR A C 1
ATOM 1892 O O . TYR A 1 243 ? 5.112 -12.535 -13.949 1.00 90.12 243 TYR A O 1
ATOM 1900 N N . LEU A 1 244 ? 4.298 -14.468 -14.787 1.00 88.69 244 LEU A N 1
ATOM 1901 C CA . LEU A 1 244 ? 4.879 -14.321 -16.117 1.00 88.69 244 LEU A CA 1
ATOM 1902 C C . LEU A 1 244 ? 4.599 -12.935 -16.715 1.00 88.69 244 LEU A C 1
ATOM 1904 O O . LEU A 1 244 ? 3.452 -12.572 -16.970 1.00 88.69 244 LEU A O 1
ATOM 1908 N N . GLN A 1 245 ? 5.671 -12.197 -16.984 1.00 88.62 245 GLN A N 1
ATOM 1909 C CA . GLN A 1 245 ? 5.662 -10.929 -17.701 1.00 88.62 245 GLN A CA 1
ATOM 1910 C C . GLN A 1 245 ? 6.458 -11.095 -18.993 1.00 88.62 245 GLN A C 1
ATOM 1912 O O . GLN A 1 245 ? 7.577 -11.606 -18.967 1.00 88.62 245 GLN A O 1
ATOM 1917 N N . GLU A 1 246 ? 5.899 -10.661 -20.119 1.00 87.88 246 GLU A N 1
ATOM 1918 C CA . GLU A 1 246 ? 6.621 -10.681 -21.390 1.00 87.88 246 GLU A CA 1
ATOM 1919 C C . GLU A 1 246 ? 7.835 -9.742 -21.349 1.00 87.88 246 GLU A C 1
ATOM 1921 O O . GLU A 1 246 ? 7.781 -8.650 -20.780 1.00 87.88 246 GLU A O 1
ATOM 1926 N N . ALA A 1 247 ? 8.929 -10.158 -21.974 1.00 91.25 247 ALA A N 1
ATOM 1927 C CA . ALA A 1 247 ? 10.146 -9.390 -22.151 1.00 91.25 247 ALA A CA 1
ATOM 1928 C C . ALA A 1 247 ? 10.827 -9.749 -23.478 1.00 91.25 247 ALA A C 1
ATOM 1930 O O . ALA A 1 247 ? 10.550 -10.788 -24.081 1.00 91.25 247 ALA A O 1
ATOM 1931 N N . GLN A 1 248 ? 11.739 -8.890 -23.919 1.00 91.81 248 GLN A N 1
ATOM 1932 C CA . GLN A 1 248 ? 12.601 -9.150 -25.067 1.00 91.81 248 GLN A CA 1
ATOM 1933 C C . GLN A 1 248 ? 14.045 -9.324 -24.605 1.00 91.81 248 GLN A C 1
ATOM 1935 O O . GLN A 1 248 ? 14.525 -8.537 -23.786 1.00 91.81 248 GLN A O 1
ATOM 1940 N N . ILE A 1 249 ? 14.733 -10.332 -25.140 1.00 92.94 249 ILE A N 1
ATOM 1941 C CA . ILE A 1 249 ? 16.174 -10.509 -24.933 1.00 92.94 249 ILE A CA 1
ATOM 1942 C C . ILE A 1 249 ? 16.901 -9.499 -25.818 1.00 92.94 249 ILE A C 1
ATOM 1944 O O . ILE A 1 249 ? 16.724 -9.508 -27.034 1.00 92.94 249 ILE A O 1
ATOM 1948 N N . VAL A 1 250 ? 17.714 -8.629 -25.225 1.00 94.31 250 VAL A N 1
ATOM 1949 C CA . VAL A 1 250 ? 18.476 -7.608 -25.971 1.00 94.31 250 VAL A CA 1
ATOM 1950 C C . VAL A 1 250 ? 19.970 -7.902 -26.014 1.00 94.31 250 VAL A C 1
ATOM 1952 O O . VAL A 1 250 ? 20.648 -7.508 -26.963 1.00 94.31 250 VAL A O 1
ATOM 1955 N N . ARG A 1 251 ? 20.470 -8.627 -25.011 1.00 94.25 251 ARG A N 1
ATOM 1956 C CA . ARG A 1 251 ? 21.879 -8.990 -24.874 1.00 94.25 251 ARG A CA 1
ATOM 1957 C C . ARG A 1 251 ? 22.013 -10.271 -24.053 1.00 94.25 251 ARG A C 1
ATOM 1959 O O . ARG A 1 251 ? 21.179 -10.555 -23.193 1.00 94.25 251 ARG A O 1
ATOM 1966 N N . VAL A 1 252 ? 23.065 -11.036 -24.310 1.00 94.44 252 VAL A N 1
ATOM 1967 C CA . VAL A 1 252 ? 23.454 -12.222 -23.540 1.00 94.44 252 VAL A CA 1
ATOM 1968 C C . VAL A 1 252 ? 24.909 -12.072 -23.127 1.00 94.44 252 VAL A C 1
ATOM 1970 O O . VAL A 1 252 ? 25.698 -11.527 -23.895 1.00 94.44 252 VAL A O 1
ATOM 1973 N N . SER A 1 253 ? 25.269 -12.512 -21.923 1.00 94.06 253 SER A N 1
ATOM 1974 C CA . SER A 1 253 ? 26.649 -12.390 -21.463 1.00 94.06 253 SER A CA 1
ATOM 1975 C C . SER A 1 253 ? 27.132 -13.521 -20.575 1.00 94.06 253 SER A C 1
ATOM 1977 O O . SER A 1 253 ? 26.348 -14.142 -19.855 1.00 94.06 253 SER A O 1
ATOM 1979 N N . ASP A 1 254 ? 28.440 -13.747 -20.631 1.00 93.12 254 ASP A N 1
ATOM 1980 C CA . ASP A 1 254 ? 29.202 -14.667 -19.792 1.00 93.12 254 ASP A CA 1
ATOM 1981 C C . ASP A 1 254 ? 30.416 -13.933 -19.177 1.00 93.12 254 ASP A C 1
ATOM 1983 O O . ASP A 1 254 ? 30.572 -12.720 -19.331 1.00 93.12 254 ASP A O 1
ATOM 1987 N N . LYS A 1 255 ? 31.288 -14.651 -18.457 1.00 91.25 255 LYS A N 1
ATOM 1988 C CA . LYS A 1 255 ? 32.480 -14.060 -17.815 1.00 91.25 255 LYS A CA 1
ATOM 1989 C C . LYS A 1 255 ? 33.498 -13.478 -18.817 1.00 91.25 255 LYS A C 1
ATOM 1991 O O . LYS A 1 255 ? 34.353 -12.688 -18.426 1.00 91.25 255 LYS A O 1
ATOM 1996 N N . SER A 1 256 ? 33.441 -13.889 -20.079 1.00 90.19 256 SER A N 1
ATOM 1997 C CA . SER A 1 256 ? 34.419 -13.589 -21.128 1.00 90.19 256 SER A CA 1
ATOM 1998 C C . SER A 1 256 ? 33.915 -12.631 -22.209 1.00 90.19 256 SER A C 1
ATOM 2000 O O . SER A 1 256 ? 34.737 -11.978 -22.852 1.00 90.19 256 SER A O 1
ATOM 2002 N N . GLN A 1 257 ? 32.601 -12.509 -22.413 1.00 91.62 257 GLN A N 1
ATOM 2003 C CA . GLN A 1 257 ? 32.028 -11.720 -23.506 1.00 91.62 257 GLN A CA 1
ATOM 2004 C C . GLN A 1 257 ? 30.584 -11.254 -23.253 1.00 91.62 257 GLN A C 1
ATOM 2006 O O . GLN A 1 257 ? 29.802 -11.875 -22.530 1.00 91.62 257 GLN A O 1
ATOM 2011 N N . ASP A 1 258 ? 30.229 -10.165 -23.931 1.00 92.00 258 ASP A N 1
ATOM 2012 C CA . ASP A 1 258 ? 28.889 -9.601 -24.075 1.00 92.00 258 ASP A CA 1
ATOM 2013 C C . ASP A 1 258 ? 28.464 -9.676 -25.551 1.00 92.00 258 ASP A C 1
ATOM 2015 O O . ASP A 1 258 ? 29.134 -9.131 -26.431 1.00 92.00 258 ASP A O 1
ATOM 2019 N N . LEU A 1 259 ? 27.323 -10.303 -25.834 1.00 92.38 259 LEU A N 1
ATOM 2020 C CA . LEU A 1 259 ? 26.778 -10.460 -27.183 1.00 92.38 259 LEU A CA 1
ATOM 2021 C C . LEU A 1 259 ? 25.441 -9.731 -27.305 1.00 92.38 259 LEU A C 1
ATOM 2023 O O . LEU A 1 259 ? 24.496 -10.014 -26.570 1.00 92.38 259 LEU A O 1
ATOM 2027 N N . SER A 1 260 ? 25.340 -8.806 -28.255 1.00 92.19 260 SER A N 1
ATOM 2028 C CA . SER A 1 260 ? 24.131 -8.020 -28.523 1.00 92.19 260 SER A CA 1
ATOM 2029 C C . SER A 1 260 ? 23.837 -7.953 -30.022 1.00 92.19 260 SER A C 1
ATOM 2031 O O . SER A 1 260 ? 24.669 -8.326 -30.848 1.00 92.19 260 SER A O 1
ATOM 2033 N N . ALA A 1 261 ? 22.668 -7.429 -30.398 1.00 86.06 261 ALA A N 1
ATOM 2034 C CA . ALA A 1 261 ? 22.318 -7.246 -31.809 1.00 86.06 261 ALA A CA 1
ATOM 2035 C C . ALA A 1 261 ? 23.253 -6.268 -32.554 1.00 86.06 261 ALA A C 1
ATOM 2037 O O . ALA A 1 261 ? 23.332 -6.317 -33.780 1.00 86.06 261 ALA A O 1
ATOM 2038 N N . THR A 1 262 ? 23.951 -5.382 -31.835 1.00 85.62 262 THR A N 1
ATOM 2039 C CA . THR A 1 262 ? 24.889 -4.403 -32.408 1.00 85.62 262 THR A CA 1
ATOM 2040 C C . THR A 1 262 ? 26.315 -4.939 -32.540 1.00 85.62 262 THR A C 1
ATOM 2042 O O . THR A 1 262 ? 27.129 -4.309 -33.211 1.00 85.62 262 THR A O 1
ATOM 2045 N N . GLY A 1 263 ? 26.622 -6.097 -31.948 1.00 86.50 263 GLY A N 1
ATOM 2046 C CA . GLY A 1 263 ? 27.929 -6.743 -32.045 1.00 86.50 263 GLY A CA 1
ATOM 2047 C C . GLY A 1 263 ? 28.326 -7.530 -30.796 1.00 86.50 263 GLY A C 1
ATOM 2048 O O . GLY A 1 263 ? 27.599 -7.571 -29.796 1.00 86.50 263 GLY A O 1
ATOM 2049 N N . ALA A 1 264 ? 29.503 -8.151 -30.881 1.00 89.00 264 ALA A N 1
ATOM 2050 C CA . ALA A 1 264 ? 30.166 -8.858 -29.792 1.00 89.00 264 ALA A CA 1
ATOM 2051 C C . ALA A 1 264 ? 31.242 -7.968 -29.155 1.00 89.00 264 ALA A C 1
ATOM 2053 O O . ALA A 1 264 ? 32.016 -7.323 -29.863 1.00 89.00 264 ALA A O 1
ATOM 2054 N N . ARG A 1 265 ? 31.306 -7.955 -27.824 1.00 90.69 265 ARG A N 1
ATOM 2055 C CA . ARG A 1 265 ? 32.315 -7.247 -27.034 1.00 90.69 265 ARG A CA 1
ATOM 2056 C C . ARG A 1 265 ? 33.002 -8.244 -26.110 1.00 90.69 265 ARG A C 1
ATOM 2058 O O . ARG A 1 265 ? 32.337 -8.939 -25.351 1.00 90.69 265 ARG A O 1
ATOM 2065 N N . GLN A 1 266 ? 34.329 -8.291 -26.146 1.00 88.94 266 GLN A N 1
ATOM 2066 C CA . GLN A 1 266 ? 35.094 -9.099 -25.200 1.00 88.94 266 GLN A CA 1
ATOM 2067 C C . GLN A 1 266 ? 35.119 -8.413 -23.831 1.00 88.94 266 GLN A C 1
ATOM 2069 O O . GLN A 1 266 ? 35.316 -7.200 -23.753 1.00 88.94 266 GLN A O 1
ATOM 2074 N N . MET A 1 267 ? 34.897 -9.181 -22.767 1.00 87.69 267 MET A N 1
ATOM 2075 C CA . MET A 1 267 ? 34.807 -8.685 -21.397 1.00 87.69 267 MET A CA 1
ATOM 2076 C C . MET A 1 267 ? 36.209 -8.327 -20.877 1.00 87.69 267 MET A C 1
ATOM 2078 O O . MET A 1 267 ? 37.067 -9.213 -20.782 1.00 87.69 267 MET A O 1
ATOM 2082 N N . PRO A 1 268 ? 36.478 -7.057 -20.519 1.00 88.50 268 PRO A N 1
ATOM 2083 C CA . PRO A 1 268 ? 37.718 -6.693 -19.841 1.00 88.50 268 PRO A CA 1
ATOM 2084 C C . PRO A 1 268 ? 37.833 -7.403 -18.486 1.00 88.50 268 PRO A C 1
ATOM 2086 O O . PRO A 1 268 ? 36.827 -7.637 -17.817 1.00 88.50 268 PRO A O 1
ATOM 2089 N N . LYS A 1 269 ? 39.061 -7.690 -18.031 1.00 83.31 269 LYS A N 1
ATOM 2090 C CA . LYS A 1 269 ? 39.297 -8.371 -16.740 1.00 83.31 269 LYS A CA 1
ATOM 2091 C C . LYS A 1 269 ? 38.627 -7.662 -15.555 1.00 83.31 269 LYS A C 1
ATOM 2093 O O . LYS A 1 269 ? 38.072 -8.329 -14.693 1.00 83.31 269 LYS A O 1
ATOM 2098 N N . GLU A 1 270 ? 38.639 -6.331 -15.546 1.00 81.31 270 GLU A N 1
ATOM 2099 C CA . GLU A 1 270 ? 38.040 -5.507 -14.485 1.00 81.31 270 GLU A CA 1
ATOM 2100 C C . GLU A 1 270 ? 36.498 -5.592 -14.463 1.00 81.31 270 GLU A C 1
ATOM 2102 O O . GLU A 1 270 ? 35.875 -5.577 -13.403 1.00 81.31 270 GLU A O 1
ATOM 2107 N N . GLU A 1 271 ? 35.861 -5.765 -15.627 1.00 88.25 271 GLU A N 1
ATOM 2108 C CA . GLU A 1 271 ? 34.407 -5.952 -15.736 1.00 88.25 271 GLU A CA 1
ATOM 2109 C C . GLU A 1 271 ? 33.981 -7.410 -15.498 1.00 88.25 271 GLU A C 1
ATOM 2111 O O . GLU A 1 271 ? 32.857 -7.651 -15.056 1.00 88.25 271 GLU A O 1
ATOM 2116 N N . ALA A 1 272 ? 34.871 -8.385 -15.709 1.00 88.62 272 ALA A N 1
ATOM 2117 C CA . ALA A 1 272 ? 34.591 -9.801 -15.469 1.00 88.62 272 ALA A CA 1
ATOM 2118 C C . ALA A 1 272 ? 34.294 -10.101 -13.986 1.00 88.62 272 ALA A C 1
ATOM 2120 O O . ALA A 1 272 ? 33.399 -10.895 -13.678 1.00 88.62 272 ALA A O 1
ATOM 2121 N N . ASP A 1 273 ? 34.988 -9.431 -13.060 1.00 89.12 273 ASP A N 1
ATOM 2122 C CA . ASP A 1 273 ? 34.719 -9.544 -11.621 1.00 89.12 273 ASP A CA 1
ATOM 2123 C C . ASP A 1 273 ? 33.391 -8.870 -11.242 1.00 89.12 273 ASP A C 1
ATOM 2125 O O . ASP A 1 273 ? 32.597 -9.415 -10.467 1.00 89.12 273 ASP A O 1
ATOM 2129 N N . ASN A 1 274 ? 33.082 -7.723 -11.856 1.00 90.38 274 ASN A N 1
ATOM 2130 C CA . ASN A 1 274 ? 31.781 -7.066 -11.706 1.00 90.38 274 ASN A CA 1
ATOM 2131 C C . ASN A 1 274 ? 30.636 -7.949 -12.224 1.00 90.38 274 ASN A C 1
ATOM 2133 O O . ASN A 1 274 ? 29.590 -8.049 -11.577 1.00 90.38 274 ASN A O 1
ATOM 2137 N N . TRP A 1 275 ? 30.845 -8.645 -13.342 1.00 93.06 275 TRP A N 1
ATOM 2138 C CA . TRP A 1 275 ? 29.897 -9.606 -13.897 1.00 93.06 275 TRP A CA 1
ATOM 2139 C C . TRP A 1 275 ? 29.694 -10.814 -12.969 1.00 93.06 275 TRP A C 1
ATOM 2141 O O . TRP A 1 275 ? 28.554 -11.204 -12.710 1.00 93.06 275 TRP A O 1
ATOM 2151 N N . ALA A 1 276 ? 30.766 -11.367 -12.393 1.00 91.69 276 ALA A N 1
ATOM 2152 C CA . ALA A 1 276 ? 30.677 -12.481 -11.443 1.00 91.69 276 ALA A CA 1
ATOM 2153 C C . ALA A 1 276 ? 29.908 -12.088 -10.166 1.00 91.69 276 ALA A C 1
ATOM 2155 O O . ALA A 1 276 ? 29.069 -12.848 -9.662 1.00 91.69 276 ALA A O 1
ATOM 2156 N N . ASN A 1 277 ? 30.127 -10.862 -9.684 1.00 92.31 277 ASN A N 1
ATOM 2157 C CA . ASN A 1 277 ? 29.363 -10.275 -8.587 1.00 92.31 277 ASN A CA 1
ATOM 2158 C C . ASN A 1 277 ? 27.884 -10.090 -8.958 1.00 92.31 277 ASN A C 1
ATOM 2160 O O . ASN A 1 277 ? 27.007 -10.386 -8.144 1.00 92.31 277 ASN A O 1
ATOM 2164 N N . LEU A 1 278 ? 27.587 -9.636 -10.179 1.00 92.56 278 LEU A N 1
ATOM 2165 C CA . LEU A 1 278 ? 26.219 -9.490 -10.680 1.00 92.56 278 LEU A CA 1
ATOM 2166 C C . LEU A 1 278 ? 25.497 -10.840 -10.765 1.00 92.56 278 LEU A C 1
ATOM 2168 O O . LEU A 1 278 ? 24.372 -10.955 -10.284 1.00 92.56 278 LEU A O 1
ATOM 2172 N N . SER A 1 279 ? 26.157 -11.863 -11.309 1.00 94.31 279 SER A N 1
ATOM 2173 C CA . SER A 1 279 ? 25.652 -13.238 -11.398 1.00 94.31 279 SER A CA 1
ATOM 2174 C C . SER A 1 279 ? 25.297 -13.795 -10.012 1.00 94.31 279 SER A C 1
ATOM 2176 O O . SER A 1 279 ? 24.163 -14.222 -9.770 1.00 94.31 279 SER A O 1
ATOM 2178 N N . SER A 1 280 ? 26.215 -13.659 -9.051 1.00 94.88 280 SER A N 1
ATOM 2179 C CA . SER A 1 280 ? 26.006 -14.089 -7.662 1.00 94.88 280 SER A CA 1
ATOM 2180 C C . SER A 1 280 ? 24.863 -13.326 -6.979 1.00 94.88 280 SER A C 1
ATOM 2182 O O . SER A 1 280 ? 24.034 -13.919 -6.287 1.00 94.88 280 SER A O 1
ATOM 2184 N N . ARG A 1 281 ? 24.767 -12.007 -7.199 1.00 94.62 281 ARG A N 1
ATOM 2185 C CA . ARG A 1 281 ? 23.669 -11.179 -6.674 1.00 94.62 281 ARG A CA 1
ATOM 2186 C C . ARG A 1 281 ? 22.322 -11.586 -7.262 1.00 94.62 281 ARG A C 1
ATOM 2188 O O . ARG A 1 281 ? 21.374 -11.749 -6.499 1.00 94.62 281 ARG A O 1
ATOM 2195 N N . THR A 1 282 ? 22.230 -11.789 -8.575 1.00 95.19 282 THR A N 1
ATOM 2196 C CA . THR A 1 282 ? 20.994 -12.228 -9.237 1.00 95.19 282 THR A CA 1
ATOM 2197 C C . THR A 1 282 ? 20.533 -13.576 -8.693 1.00 95.19 282 THR A C 1
ATOM 2199 O O . THR A 1 282 ? 19.371 -13.705 -8.306 1.00 95.19 282 THR A O 1
ATOM 2202 N N . ARG A 1 283 ? 21.443 -14.549 -8.552 1.00 95.06 283 ARG A N 1
ATOM 2203 C CA . ARG A 1 283 ? 21.145 -15.840 -7.912 1.00 95.06 283 ARG A CA 1
ATOM 2204 C C . ARG A 1 283 ? 20.591 -15.658 -6.496 1.00 95.06 283 ARG A C 1
ATOM 2206 O O . ARG A 1 283 ? 19.535 -16.199 -6.170 1.00 95.06 283 ARG A O 1
ATOM 2213 N N . ASN A 1 284 ? 21.264 -14.854 -5.673 1.00 94.56 284 ASN A N 1
ATOM 2214 C CA . ASN A 1 284 ? 20.845 -14.599 -4.295 1.00 94.56 284 ASN A CA 1
ATOM 2215 C C . ASN A 1 284 ? 19.480 -13.909 -4.215 1.00 94.56 284 ASN A C 1
ATOM 2217 O O . ASN A 1 284 ? 18.713 -14.189 -3.297 1.00 94.56 284 ASN A O 1
ATOM 2221 N N . VAL A 1 285 ? 19.142 -13.035 -5.166 1.00 93.88 285 VAL A N 1
ATOM 2222 C CA . VAL A 1 285 ? 17.809 -12.421 -5.241 1.00 93.88 285 VAL A CA 1
ATOM 2223 C C . VAL A 1 285 ? 16.741 -13.480 -5.516 1.00 93.88 285 VAL A C 1
ATOM 2225 O O . VAL A 1 285 ? 15.719 -13.480 -4.835 1.00 93.88 285 VAL A O 1
ATOM 2228 N N . PHE A 1 286 ? 16.963 -14.414 -6.444 1.00 95.19 286 PHE A N 1
ATOM 2229 C CA . PHE A 1 286 ? 16.013 -15.506 -6.693 1.00 95.19 286 PHE A CA 1
ATOM 2230 C C . PHE A 1 286 ? 15.814 -16.391 -5.456 1.00 95.19 286 PHE A C 1
ATOM 2232 O O . PHE A 1 286 ? 14.675 -16.651 -5.064 1.00 95.19 286 PHE A O 1
ATOM 2239 N N . LEU A 1 287 ? 16.891 -16.759 -4.763 1.00 95.38 287 LEU A N 1
ATOM 2240 C CA . LEU A 1 287 ? 16.787 -17.581 -3.558 1.00 95.38 287 LEU A CA 1
ATOM 2241 C C . LEU A 1 287 ? 16.102 -16.823 -2.411 1.00 95.38 287 LEU A C 1
ATOM 2243 O O . LEU A 1 287 ? 15.083 -17.259 -1.881 1.00 95.38 287 LEU A O 1
ATOM 2247 N N . THR A 1 288 ? 16.627 -15.652 -2.048 1.00 94.19 288 THR A N 1
ATOM 2248 C CA . THR A 1 288 ? 16.196 -14.932 -0.841 1.00 94.19 288 THR A CA 1
ATOM 2249 C C . THR A 1 288 ? 14.899 -14.154 -1.023 1.00 94.19 288 THR A C 1
ATOM 2251 O O . THR A 1 288 ? 14.207 -13.927 -0.039 1.00 94.19 288 THR A O 1
ATOM 2254 N N . LYS A 1 289 ? 14.532 -13.723 -2.235 1.00 92.88 289 LYS A N 1
ATOM 2255 C CA . LYS A 1 289 ? 13.284 -12.973 -2.472 1.00 92.88 289 LYS A CA 1
ATOM 2256 C C . LYS A 1 289 ? 12.173 -13.821 -3.070 1.00 92.88 289 LYS A C 1
ATOM 2258 O O . LYS A 1 289 ? 11.012 -13.483 -2.862 1.00 92.88 289 LYS A O 1
ATOM 2263 N N . GLN A 1 290 ? 12.507 -14.887 -3.799 1.00 93.38 290 GLN A N 1
ATOM 2264 C CA . GLN A 1 290 ? 11.515 -15.704 -4.508 1.00 93.38 290 GLN A CA 1
ATOM 2265 C C . GLN A 1 290 ? 11.457 -17.155 -4.016 1.00 93.38 290 GLN A C 1
ATOM 2267 O O . GLN A 1 290 ? 10.518 -17.857 -4.373 1.00 93.38 290 GLN A O 1
ATOM 2272 N N . GLY A 1 291 ? 12.410 -17.608 -3.192 1.00 95.62 291 GLY A N 1
ATOM 2273 C CA . GLY A 1 291 ? 12.484 -19.011 -2.779 1.00 95.62 291 GLY A CA 1
ATOM 2274 C C . GLY A 1 291 ? 12.831 -19.943 -3.942 1.00 95.62 291 GLY A C 1
ATOM 2275 O O . GLY A 1 291 ? 12.346 -21.068 -3.989 1.00 95.62 291 GLY A O 1
ATOM 2276 N N . VAL A 1 292 ? 13.621 -19.471 -4.912 1.00 96.19 292 VAL A N 1
ATOM 2277 C CA . VAL A 1 292 ? 13.973 -20.231 -6.119 1.00 96.19 292 VAL A CA 1
ATOM 2278 C C . VAL A 1 292 ? 15.477 -20.453 -6.177 1.00 96.19 292 VAL A C 1
ATOM 2280 O O . VAL A 1 292 ? 16.247 -19.497 -6.257 1.00 96.19 292 VAL A O 1
ATOM 2283 N N . GLU A 1 293 ? 15.895 -21.715 -6.174 1.00 95.44 293 GLU A N 1
ATOM 2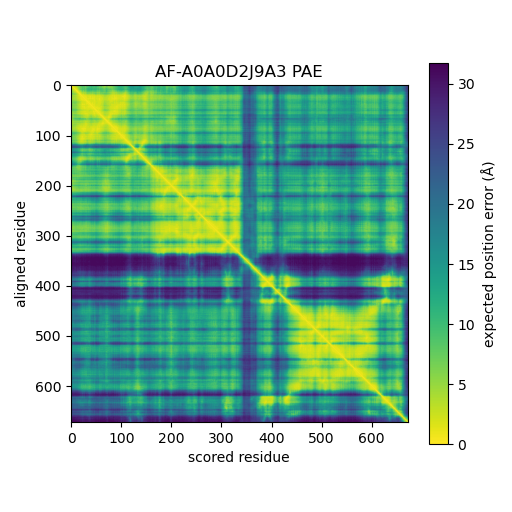284 C CA . GLU A 1 293 ? 17.289 -22.101 -6.373 1.00 95.44 293 GLU A CA 1
ATOM 2285 C C . GLU A 1 293 ? 17.551 -22.303 -7.868 1.00 95.44 293 GLU A C 1
ATOM 2287 O O . GLU A 1 293 ? 16.932 -23.142 -8.521 1.00 95.44 293 GLU A O 1
ATOM 2292 N N . THR A 1 294 ? 18.469 -21.507 -8.412 1.00 93.25 294 THR A N 1
ATOM 2293 C CA . THR A 1 294 ? 18.789 -21.496 -9.850 1.00 93.25 294 THR A CA 1
ATOM 2294 C C . THR A 1 294 ? 20.088 -22.233 -10.179 1.00 93.25 294 THR A C 1
ATOM 2296 O O . THR A 1 294 ? 20.335 -22.518 -11.348 1.00 93.25 294 THR A O 1
ATOM 2299 N N . GLY A 1 295 ? 20.905 -22.559 -9.167 1.00 90.38 295 GLY A N 1
ATOM 2300 C CA . GLY A 1 295 ? 22.253 -23.082 -9.370 1.00 90.38 295 GLY A CA 1
ATOM 2301 C C . GLY A 1 295 ? 23.239 -22.014 -9.872 1.00 90.38 295 GLY A C 1
ATOM 2302 O O . GLY A 1 295 ? 22.957 -20.813 -9.810 1.00 90.38 295 GLY A O 1
ATOM 2303 N N . PRO A 1 296 ? 24.438 -22.418 -10.321 1.00 90.75 296 PRO A N 1
ATOM 2304 C CA . PRO A 1 296 ? 25.396 -21.516 -10.954 1.00 90.75 296 PRO A CA 1
ATOM 2305 C C . PRO A 1 296 ? 24.825 -20.867 -12.225 1.00 90.75 296 PRO A C 1
ATOM 2307 O O . PRO A 1 296 ? 24.114 -21.505 -13.001 1.00 90.75 296 PRO A O 1
ATOM 2310 N N . LEU A 1 297 ? 25.165 -19.595 -12.457 1.00 92.62 297 LEU A N 1
ATOM 2311 C CA . LEU A 1 297 ? 24.745 -18.840 -13.642 1.00 92.62 297 LEU A CA 1
ATOM 2312 C C . LEU A 1 297 ? 25.979 -18.490 -14.498 1.00 92.62 297 LEU A C 1
ATOM 2314 O O . LEU A 1 297 ? 26.501 -17.378 -14.366 1.00 92.62 297 LEU A O 1
ATOM 2318 N N . PRO A 1 298 ? 26.483 -19.417 -15.341 1.00 90.75 298 PRO A N 1
ATOM 2319 C CA . PRO A 1 298 ? 27.614 -19.138 -16.231 1.00 90.75 298 PRO A CA 1
ATOM 2320 C C . PRO A 1 298 ? 27.225 -18.242 -17.418 1.00 90.75 298 PRO A C 1
ATOM 2322 O O . PRO A 1 298 ? 28.090 -17.592 -17.995 1.00 90.75 298 PRO A O 1
ATOM 2325 N N . VAL A 1 299 ? 25.924 -18.139 -17.721 1.00 92.56 299 VAL A N 1
ATOM 2326 C CA . VAL A 1 299 ? 25.359 -17.222 -18.720 1.00 92.56 299 VAL A CA 1
ATOM 2327 C C . VAL A 1 299 ? 24.182 -16.463 -18.119 1.00 92.56 299 VAL A C 1
ATOM 2329 O O . VAL A 1 299 ? 23.354 -17.040 -17.409 1.00 92.56 299 VAL A O 1
ATOM 2332 N N . MET A 1 300 ? 24.073 -15.175 -18.439 1.00 93.12 300 MET A N 1
ATOM 2333 C CA . MET A 1 300 ? 22.942 -14.326 -18.068 1.00 93.12 300 MET A CA 1
ATOM 2334 C C . MET A 1 300 ? 22.254 -13.740 -19.298 1.00 93.12 300 MET A C 1
ATOM 2336 O O . MET A 1 300 ? 22.902 -13.260 -20.229 1.00 93.12 300 MET A O 1
ATOM 2340 N N . LEU A 1 301 ? 20.922 -13.720 -19.267 1.00 94.75 301 LEU A N 1
ATOM 2341 C CA . LEU A 1 301 ? 20.113 -12.987 -20.234 1.00 94.75 301 LEU A CA 1
ATOM 2342 C C . LEU A 1 301 ? 19.910 -11.559 -19.738 1.00 94.75 301 LEU A C 1
ATOM 2344 O O . LEU A 1 301 ? 19.571 -11.358 -18.576 1.00 94.75 301 LEU A O 1
ATOM 2348 N N . HIS A 1 302 ? 20.037 -10.574 -20.617 1.00 95.62 302 HIS A N 1
ATOM 2349 C CA . HIS A 1 302 ? 19.657 -9.193 -20.332 1.00 95.62 302 HIS A CA 1
ATOM 2350 C C . HIS A 1 302 ? 18.385 -8.886 -21.098 1.00 95.62 302 HIS A C 1
ATOM 2352 O O . HIS A 1 302 ? 18.340 -8.948 -22.332 1.00 95.62 302 HIS A O 1
ATOM 2358 N N . VAL A 1 303 ? 17.324 -8.621 -20.342 1.00 95.44 303 VAL A N 1
ATOM 2359 C CA . VAL A 1 303 ? 15.973 -8.494 -20.880 1.00 95.44 303 VAL A CA 1
ATOM 2360 C C . VAL A 1 303 ? 15.402 -7.113 -20.617 1.00 95.44 303 VAL A C 1
ATOM 2362 O O . VAL A 1 303 ? 15.628 -6.518 -19.562 1.00 95.44 303 VAL A O 1
ATOM 2365 N N . LYS A 1 304 ? 14.586 -6.633 -21.553 1.00 94.25 304 LYS A N 1
ATOM 2366 C CA . LYS A 1 304 ? 13.732 -5.461 -21.351 1.00 94.25 304 LYS A CA 1
ATOM 2367 C C . LYS A 1 304 ? 12.298 -5.934 -21.187 1.00 94.25 304 LYS A C 1
ATOM 2369 O O . LYS A 1 304 ? 11.744 -6.581 -22.074 1.00 94.25 304 LYS A O 1
ATOM 2374 N N . ALA A 1 305 ? 11.702 -5.666 -20.027 1.00 90.94 305 ALA A N 1
ATOM 2375 C CA . ALA A 1 305 ? 10.335 -6.091 -19.731 1.00 90.94 305 ALA A CA 1
ATOM 2376 C C . ALA A 1 305 ? 9.319 -5.268 -20.537 1.00 90.94 305 ALA A C 1
ATOM 2378 O O . ALA A 1 305 ? 9.433 -4.043 -20.608 1.00 90.94 305 ALA A O 1
ATOM 2379 N N . CYS A 1 306 ? 8.315 -5.931 -21.110 1.00 86.31 306 CYS A N 1
ATOM 2380 C CA . CYS A 1 306 ? 7.201 -5.287 -21.795 1.00 86.31 306 CYS A CA 1
ATOM 2381 C C . CYS A 1 306 ? 6.331 -4.554 -20.765 1.00 86.31 306 CYS A C 1
ATOM 2383 O O . CYS A 1 306 ? 5.887 -5.143 -19.775 1.00 86.31 306 CYS A O 1
ATOM 2385 N N . THR A 1 307 ? 6.112 -3.260 -20.976 1.00 83.38 307 THR A N 1
ATOM 2386 C CA . THR A 1 307 ? 5.280 -2.399 -20.122 1.00 83.38 307 THR A CA 1
ATOM 2387 C C . THR A 1 307 ? 3.881 -2.189 -20.686 1.00 83.38 307 THR A C 1
ATOM 2389 O O . THR A 1 307 ? 3.039 -1.602 -20.014 1.00 83.38 307 THR A O 1
ATOM 2392 N N . GLY A 1 308 ? 3.623 -2.692 -21.893 1.00 76.38 308 GLY A N 1
ATOM 2393 C CA . GLY A 1 308 ? 2.338 -2.620 -22.567 1.00 76.38 308 GLY A CA 1
ATOM 2394 C C . GLY A 1 308 ? 2.520 -2.268 -24.034 1.00 76.38 308 GLY A C 1
ATOM 2395 O O . GLY A 1 308 ? 3.496 -2.660 -24.674 1.00 76.38 308 GLY A O 1
ATOM 2396 N N . TYR A 1 309 ? 1.581 -1.493 -24.555 1.00 72.19 309 TYR A N 1
ATOM 2397 C CA . TYR A 1 309 ? 1.546 -1.098 -25.954 1.00 72.19 309 TYR A CA 1
ATOM 2398 C C . TYR A 1 309 ? 1.625 0.415 -26.094 1.00 72.19 309 TYR A C 1
ATOM 2400 O O . TYR A 1 309 ? 1.128 1.157 -25.244 1.00 72.19 309 TYR A O 1
ATOM 2408 N N . VAL A 1 310 ? 2.232 0.850 -27.192 1.00 70.06 310 VAL A N 1
ATOM 2409 C CA . VAL A 1 310 ? 2.334 2.243 -27.600 1.00 70.06 310 VAL A CA 1
ATOM 2410 C C . VAL A 1 310 ? 1.751 2.426 -28.982 1.00 70.06 310 VAL A C 1
ATOM 2412 O O . VAL A 1 310 ? 2.149 1.735 -29.917 1.00 70.06 310 VAL A O 1
ATOM 2415 N N . ARG A 1 311 ? 0.840 3.390 -29.111 1.00 66.19 311 ARG A N 1
ATOM 2416 C CA . ARG A 1 311 ? 0.349 3.858 -30.406 1.00 66.19 311 ARG A CA 1
ATOM 2417 C C . ARG A 1 311 ? 1.224 4.988 -30.938 1.00 66.19 311 ARG A C 1
ATOM 2419 O O . ARG A 1 311 ? 1.367 6.013 -30.275 1.00 66.19 311 ARG A O 1
ATOM 2426 N N . HIS A 1 312 ? 1.755 4.823 -32.140 1.00 63.69 312 HIS A N 1
ATOM 2427 C CA . HIS A 1 312 ? 2.502 5.852 -32.854 1.00 63.69 312 HIS A CA 1
ATOM 2428 C C . HIS A 1 312 ? 1.582 6.802 -33.629 1.00 63.69 312 HIS A C 1
ATOM 2430 O O . HIS A 1 312 ? 0.395 6.537 -33.835 1.00 63.69 312 HIS A O 1
ATOM 2436 N N . ALA A 1 313 ? 2.152 7.930 -34.060 1.00 53.94 313 ALA A N 1
ATOM 2437 C CA . ALA A 1 313 ? 1.459 8.955 -34.834 1.00 53.94 313 ALA A CA 1
ATOM 2438 C C . ALA A 1 313 ? 0.844 8.397 -36.130 1.00 53.94 313 ALA A C 1
ATOM 2440 O O . ALA A 1 313 ? -0.261 8.774 -36.494 1.00 53.94 313 ALA A O 1
ATOM 2441 N N . ASP A 1 314 ? 1.509 7.446 -36.783 1.00 53.38 314 ASP A N 1
ATOM 2442 C CA . ASP A 1 314 ? 1.032 6.783 -38.004 1.00 53.38 314 ASP A CA 1
ATOM 2443 C C . ASP A 1 314 ? -0.151 5.817 -37.783 1.00 53.38 314 ASP A C 1
ATOM 2445 O O . ASP A 1 314 ? -0.646 5.220 -38.735 1.00 53.38 314 ASP A O 1
ATOM 2449 N N . GLY A 1 315 ? -0.612 5.665 -36.536 1.00 53.50 315 GLY A N 1
ATOM 2450 C CA . GLY A 1 315 ? -1.692 4.763 -36.153 1.00 53.50 315 GLY A CA 1
ATOM 2451 C C . GLY A 1 315 ? -1.231 3.344 -35.819 1.00 53.50 315 GLY A C 1
ATOM 2452 O O . GLY A 1 315 ? -2.039 2.574 -35.300 1.00 53.50 315 GLY A O 1
ATOM 2453 N N . SER A 1 316 ? 0.044 3.006 -36.043 1.00 59.78 316 SER A N 1
ATOM 2454 C CA . SER A 1 316 ? 0.591 1.698 -35.688 1.00 59.78 316 SER A CA 1
ATOM 2455 C C . SER A 1 316 ? 0.649 1.515 -34.174 1.00 59.78 316 SER A C 1
ATOM 2457 O O . SER A 1 316 ? 0.816 2.470 -33.410 1.00 59.78 316 SER A O 1
ATOM 2459 N N . VAL A 1 317 ? 0.510 0.267 -33.727 1.00 62.00 317 VAL A N 1
ATOM 2460 C CA . VAL A 1 317 ? 0.654 -0.082 -32.318 1.00 62.00 317 VAL A CA 1
ATOM 2461 C C . VAL A 1 317 ? 1.770 -1.095 -32.142 1.00 62.00 317 VAL A C 1
ATOM 2463 O O . VAL A 1 317 ? 1.768 -2.157 -32.762 1.00 62.00 317 VAL A O 1
ATOM 2466 N N . VAL A 1 318 ? 2.721 -0.770 -31.271 1.00 70.06 318 VAL A N 1
ATOM 2467 C CA . VAL A 1 318 ? 3.894 -1.602 -30.990 1.00 70.06 318 VAL A CA 1
ATOM 2468 C C . VAL A 1 318 ? 4.022 -1.873 -29.498 1.00 70.06 318 VAL A C 1
ATOM 2470 O O . VAL A 1 318 ? 3.480 -1.145 -28.669 1.00 70.06 318 VAL A O 1
ATOM 2473 N N . LYS A 1 319 ? 4.759 -2.923 -29.134 1.00 74.94 319 LYS A N 1
ATOM 2474 C CA . LYS A 1 319 ? 5.081 -3.196 -27.730 1.00 74.94 319 LYS A CA 1
ATOM 2475 C C . LYS A 1 319 ? 6.060 -2.151 -27.209 1.00 74.94 319 LYS A C 1
ATOM 2477 O O . LYS A 1 319 ? 7.069 -1.871 -27.853 1.00 74.94 319 LYS A O 1
ATOM 2482 N N . ARG A 1 320 ? 5.766 -1.606 -26.032 1.00 82.19 320 ARG A N 1
ATOM 2483 C CA . ARG A 1 320 ? 6.669 -0.734 -25.281 1.00 82.19 320 ARG A CA 1
ATOM 2484 C C . ARG A 1 320 ? 7.449 -1.594 -24.306 1.00 82.19 320 ARG A C 1
ATOM 2486 O O . ARG A 1 320 ? 6.864 -2.344 -23.528 1.00 82.19 320 ARG A O 1
ATOM 2493 N N . TYR A 1 321 ? 8.763 -1.464 -24.337 1.00 85.12 321 TYR A N 1
ATOM 2494 C CA . TYR A 1 321 ? 9.652 -2.103 -23.379 1.00 85.12 321 TYR A CA 1
ATOM 2495 C C . TYR A 1 321 ? 10.230 -1.048 -22.438 1.00 85.12 321 TYR A C 1
ATOM 2497 O O . TYR A 1 321 ? 10.249 0.136 -22.769 1.00 85.12 321 TYR A O 1
ATOM 2505 N N . LYS A 1 322 ? 10.659 -1.466 -21.246 1.00 86.12 322 LYS A N 1
ATOM 2506 C CA . LYS A 1 322 ? 11.446 -0.602 -20.358 1.00 86.12 322 LYS A CA 1
ATOM 2507 C C . LYS A 1 322 ? 12.762 -0.210 -21.022 1.00 86.12 322 LYS A C 1
ATOM 2509 O O . LYS A 1 322 ? 13.339 -1.024 -21.734 1.00 86.12 322 LYS A O 1
ATOM 2514 N N . ASP A 1 323 ? 13.259 0.982 -20.716 1.00 85.88 323 ASP A N 1
ATOM 2515 C CA . ASP A 1 323 ? 14.570 1.423 -21.201 1.00 85.88 323 ASP A CA 1
ATOM 2516 C C . ASP A 1 323 ? 15.709 0.644 -20.529 1.00 85.88 323 ASP A C 1
ATOM 2518 O O . ASP A 1 323 ? 16.652 0.229 -21.206 1.00 85.88 323 ASP A O 1
ATOM 2522 N N . GLU A 1 324 ? 15.566 0.383 -19.224 1.00 89.50 324 GLU A N 1
ATOM 2523 C CA . GLU A 1 324 ? 16.509 -0.372 -18.394 1.00 89.50 324 GLU A CA 1
ATOM 2524 C C . GLU A 1 324 ? 16.524 -1.873 -18.729 1.00 89.50 324 GLU A C 1
ATOM 2526 O O . GLU A 1 324 ? 15.479 -2.527 -18.827 1.00 89.50 324 GLU A O 1
ATOM 2531 N N . GLU A 1 325 ? 17.732 -2.428 -18.835 1.00 93.50 325 GLU A N 1
ATOM 2532 C CA . GLU A 1 325 ? 17.980 -3.867 -18.932 1.00 93.50 325 GLU A CA 1
ATOM 2533 C C . GLU A 1 325 ? 18.025 -4.497 -17.539 1.00 93.50 325 GLU A C 1
ATOM 2535 O O . GLU A 1 325 ? 18.602 -3.934 -16.608 1.00 93.50 325 GLU A O 1
ATOM 2540 N N . ALA A 1 326 ? 17.455 -5.692 -17.397 1.00 93.62 326 ALA A N 1
ATOM 2541 C CA . ALA A 1 326 ? 17.565 -6.479 -16.177 1.00 93.62 326 ALA A CA 1
ATOM 2542 C C . ALA A 1 326 ? 18.259 -7.820 -16.460 1.00 93.62 326 ALA A C 1
ATOM 2544 O O . ALA A 1 326 ? 17.856 -8.508 -17.406 1.00 93.62 326 ALA A O 1
ATOM 2545 N N . PRO A 1 327 ? 19.250 -8.228 -15.643 1.00 94.56 327 PRO A N 1
ATOM 2546 C CA . PRO A 1 327 ? 19.828 -9.561 -15.733 1.00 94.56 327 PRO A CA 1
ATOM 2547 C C . PRO A 1 327 ? 18.803 -10.605 -15.276 1.00 94.56 327 PRO A C 1
ATOM 2549 O O . PRO A 1 327 ? 18.087 -10.415 -14.287 1.00 94.56 327 PRO A O 1
ATOM 2552 N N . TYR A 1 328 ? 18.732 -11.722 -15.990 1.00 94.88 328 TYR A N 1
ATOM 2553 C CA . TYR A 1 328 ? 17.777 -12.791 -15.743 1.00 94.88 328 TYR A CA 1
ATOM 2554 C C . TYR A 1 328 ? 18.427 -14.169 -15.968 1.00 94.88 328 TYR A C 1
ATOM 2556 O O . TYR A 1 328 ? 19.085 -14.369 -16.995 1.00 94.88 328 TYR A O 1
ATOM 2564 N N . PRO A 1 329 ? 18.250 -15.134 -15.044 1.00 94.12 329 PRO A N 1
ATOM 2565 C CA . PRO A 1 329 ? 18.730 -16.502 -15.219 1.00 94.12 329 PRO A CA 1
ATOM 2566 C C . PRO A 1 329 ? 18.097 -17.165 -16.442 1.00 94.12 329 PRO A C 1
ATOM 2568 O O . PRO A 1 329 ? 16.873 -17.147 -16.604 1.00 94.12 329 PRO A O 1
ATOM 2571 N N . LEU A 1 330 ? 18.914 -17.803 -17.277 1.00 91.12 330 LEU A N 1
ATOM 2572 C CA . LEU A 1 330 ? 18.430 -18.498 -18.467 1.00 91.12 330 LEU A CA 1
ATOM 2573 C C . LEU A 1 330 ? 17.480 -19.651 -18.110 1.00 91.12 330 LEU A C 1
ATOM 2575 O O . LEU A 1 330 ? 16.476 -19.849 -18.791 1.00 91.12 330 LEU A O 1
ATOM 2579 N N . GLN A 1 331 ? 17.752 -20.365 -17.017 1.00 90.19 331 GLN A N 1
ATOM 2580 C CA . GLN A 1 331 ? 16.950 -21.495 -16.535 1.00 90.19 331 GLN A CA 1
ATOM 2581 C C . GLN A 1 331 ? 15.544 -21.071 -16.085 1.00 90.19 331 GLN A C 1
ATOM 2583 O O . GLN A 1 331 ? 14.613 -21.870 -16.130 1.00 90.19 331 GLN A O 1
ATOM 2588 N N . ALA A 1 332 ? 15.381 -19.808 -15.675 1.00 90.19 332 ALA A N 1
ATOM 2589 C CA . ALA A 1 332 ? 14.112 -19.262 -15.198 1.00 90.19 332 ALA A CA 1
ATOM 2590 C C . ALA A 1 332 ? 13.218 -18.715 -16.328 1.00 90.19 332 ALA A C 1
ATOM 2592 O O . ALA A 1 332 ? 12.122 -18.209 -16.066 1.00 90.19 332 ALA A O 1
ATOM 2593 N N . ARG A 1 333 ? 13.670 -18.764 -17.590 1.00 88.88 333 ARG A N 1
ATOM 2594 C CA . ARG A 1 333 ? 12.896 -18.255 -18.728 1.00 88.88 333 ARG A CA 1
ATOM 2595 C C . ARG A 1 333 ? 11.770 -19.218 -19.086 1.00 88.88 333 ARG A C 1
ATOM 2597 O O . ARG A 1 333 ? 11.961 -20.429 -19.169 1.00 88.88 333 ARG A O 1
ATOM 2604 N N . THR A 1 334 ? 10.601 -18.673 -19.399 1.00 86.06 334 THR A N 1
ATOM 2605 C CA . THR A 1 334 ? 9.536 -19.446 -20.044 1.00 86.06 334 THR A CA 1
ATOM 2606 C C . THR A 1 334 ? 9.470 -19.040 -21.520 1.00 86.06 334 THR A C 1
ATOM 2608 O O . THR A 1 334 ? 9.331 -17.845 -21.804 1.00 86.06 334 THR A O 1
ATOM 2611 N N . PRO A 1 335 ? 9.595 -19.981 -22.477 1.00 75.81 335 PRO A N 1
ATOM 2612 C CA . PRO A 1 335 ? 9.418 -19.660 -23.888 1.00 75.81 335 PRO A CA 1
ATOM 2613 C C . PRO A 1 335 ? 7.988 -19.155 -24.138 1.00 75.81 335 PRO A C 1
ATOM 2615 O O . PRO A 1 335 ? 7.075 -19.469 -23.365 1.00 75.81 335 PRO A O 1
ATOM 2618 N N . PRO A 1 336 ? 7.767 -18.364 -25.196 1.00 69.12 336 PRO A N 1
ATOM 2619 C CA . PRO A 1 336 ? 6.445 -17.847 -25.490 1.00 69.12 336 PRO A CA 1
ATOM 2620 C C . PRO A 1 336 ? 5.459 -19.002 -25.685 1.00 69.12 336 PRO A C 1
ATOM 2622 O O . PRO A 1 336 ? 5.796 -20.017 -26.300 1.00 69.12 336 PRO A O 1
ATOM 2625 N N . ARG A 1 337 ? 4.241 -18.873 -25.136 1.00 58.00 337 ARG A N 1
ATOM 2626 C CA . ARG A 1 337 ? 3.188 -19.867 -25.388 1.00 58.00 337 ARG A CA 1
ATOM 2627 C C . ARG A 1 337 ? 2.972 -19.945 -26.909 1.00 58.00 337 ARG A C 1
ATOM 2629 O O . ARG A 1 337 ? 2.923 -18.891 -27.547 1.00 58.00 337 ARG A O 1
ATOM 2636 N N . PRO A 1 338 ? 2.846 -21.144 -27.504 1.00 40.81 338 PRO A N 1
ATOM 2637 C CA . PRO A 1 338 ? 2.479 -21.249 -28.907 1.00 40.81 338 PRO A CA 1
ATOM 2638 C C . PRO A 1 338 ? 1.140 -20.536 -29.115 1.00 40.81 338 PRO A C 1
ATOM 2640 O O . PRO A 1 338 ? 0.166 -20.800 -28.407 1.00 40.81 338 PRO A O 1
ATOM 2643 N N . HIS A 1 339 ? 1.121 -19.588 -30.051 1.00 36.41 339 HIS A N 1
ATOM 2644 C CA . HIS A 1 339 ? -0.096 -18.889 -30.445 1.00 36.41 339 HIS A CA 1
ATOM 2645 C C . HIS A 1 339 ? -1.095 -19.934 -30.973 1.00 36.41 339 HIS A C 1
ATOM 2647 O O . HIS A 1 339 ? -0.681 -20.775 -31.772 1.00 36.41 339 HIS A O 1
ATOM 2653 N N . PRO A 1 340 ? -2.394 -19.890 -30.630 1.00 32.50 340 PRO A N 1
ATOM 2654 C CA . PRO A 1 340 ? -3.393 -20.847 -31.133 1.00 32.50 340 PRO A CA 1
ATOM 2655 C C . PRO A 1 340 ? -3.498 -20.937 -32.670 1.00 32.50 340 PRO A C 1
ATOM 2657 O O . PRO A 1 340 ? -4.074 -21.882 -33.190 1.00 32.50 340 PRO A O 1
ATOM 2660 N N . LEU A 1 341 ? -2.922 -19.966 -33.391 1.00 32.03 341 LEU A N 1
ATOM 2661 C CA . LEU A 1 341 ? -2.860 -19.911 -34.861 1.00 32.03 341 LEU A CA 1
ATOM 2662 C C . LEU A 1 341 ? -1.506 -20.343 -35.442 1.00 32.03 341 LEU A C 1
ATOM 2664 O O . LEU A 1 341 ? -1.376 -20.477 -36.654 1.00 32.03 341 LEU A O 1
ATOM 2668 N N . ALA A 1 342 ? -0.493 -20.568 -34.606 1.00 32.34 342 ALA A N 1
ATOM 2669 C CA . ALA A 1 342 ? 0.772 -21.158 -35.025 1.00 32.34 342 ALA A CA 1
ATOM 2670 C C . ALA A 1 342 ? 0.645 -22.688 -34.981 1.00 32.34 342 ALA A C 1
ATOM 2672 O O . ALA A 1 342 ? 1.326 -23.363 -34.210 1.00 32.34 342 ALA A O 1
ATOM 2673 N N . ALA A 1 343 ? -0.276 -23.243 -35.770 1.00 25.89 343 ALA A N 1
ATOM 2674 C CA . ALA A 1 343 ? -0.256 -24.673 -36.040 1.00 25.89 343 ALA A CA 1
ATOM 2675 C C . ALA A 1 343 ? 1.009 -25.000 -36.864 1.00 25.89 343 ALA A C 1
ATOM 2677 O O . ALA A 1 343 ? 1.379 -24.224 -37.752 1.00 25.89 343 ALA A O 1
ATOM 2678 N N . PRO A 1 344 ? 1.697 -26.119 -36.589 1.00 33.31 344 PRO A N 1
ATOM 2679 C CA . PRO A 1 344 ? 2.916 -26.492 -37.291 1.00 33.31 344 PRO A CA 1
ATOM 2680 C C . PRO A 1 344 ? 2.564 -27.030 -38.684 1.00 33.31 344 PRO A C 1
ATOM 2682 O O . PRO A 1 344 ? 2.337 -28.220 -38.866 1.00 33.31 344 PRO A O 1
ATOM 2685 N N . GLY A 1 345 ? 2.507 -26.145 -39.676 1.00 29.97 345 GLY A N 1
ATOM 2686 C CA . GLY A 1 345 ? 2.423 -26.508 -41.089 1.00 29.97 345 GLY A CA 1
ATOM 2687 C C . GLY A 1 345 ? 3.708 -26.116 -41.808 1.00 29.97 345 GLY A C 1
ATOM 2688 O O . GLY A 1 345 ? 3.886 -24.937 -42.081 1.00 29.97 345 GLY A O 1
ATOM 2689 N N . ALA A 1 346 ? 4.597 -27.090 -42.037 1.00 30.33 346 ALA A N 1
ATOM 2690 C CA . ALA A 1 346 ? 5.650 -27.239 -43.068 1.00 30.33 346 ALA A CA 1
ATOM 2691 C C . ALA A 1 346 ? 6.454 -26.032 -43.641 1.00 30.33 346 ALA A C 1
ATOM 2693 O O . ALA A 1 346 ? 7.278 -26.235 -44.525 1.00 30.33 346 ALA A O 1
ATOM 2694 N N . ALA A 1 347 ? 6.317 -24.804 -43.142 1.00 31.28 347 ALA A N 1
ATOM 2695 C CA . ALA A 1 347 ? 7.032 -23.612 -43.616 1.00 31.28 347 ALA A CA 1
ATOM 2696 C C . ALA A 1 347 ? 8.029 -23.051 -42.580 1.00 31.28 347 ALA A C 1
ATOM 2698 O O . ALA A 1 347 ? 8.746 -22.089 -42.856 1.00 31.28 347 ALA A O 1
ATOM 2699 N N . GLY A 1 348 ? 8.113 -23.664 -41.392 1.00 30.14 348 GLY A N 1
ATOM 2700 C CA . GLY A 1 348 ? 8.985 -23.223 -40.294 1.00 30.14 348 GLY A CA 1
ATOM 2701 C C . GLY A 1 348 ? 10.486 -23.392 -40.559 1.00 30.14 348 GLY A C 1
ATOM 2702 O O . GLY A 1 348 ? 11.285 -22.658 -39.987 1.00 30.14 348 GLY A O 1
ATOM 2703 N N . ALA A 1 349 ? 10.880 -24.291 -41.465 1.00 28.73 349 ALA A N 1
ATOM 2704 C CA . ALA A 1 349 ? 12.289 -24.511 -41.806 1.00 28.73 349 ALA A CA 1
ATOM 2705 C C . ALA A 1 349 ? 12.843 -23.484 -42.817 1.00 28.73 349 ALA A C 1
ATOM 2707 O O . ALA A 1 349 ? 14.049 -23.262 -42.871 1.00 28.73 349 ALA A O 1
ATOM 2708 N N . ALA A 1 350 ? 11.982 -22.805 -43.585 1.00 29.16 350 ALA A N 1
ATOM 2709 C CA . ALA A 1 350 ? 12.406 -21.820 -44.586 1.00 29.16 350 ALA A CA 1
ATOM 2710 C C . ALA A 1 350 ? 12.526 -20.386 -44.027 1.00 29.16 350 ALA A C 1
ATOM 2712 O O . ALA A 1 350 ? 13.118 -19.519 -44.671 1.00 29.16 350 ALA A O 1
ATOM 2713 N N . PHE A 1 351 ? 11.989 -20.125 -42.829 1.00 33.19 351 PHE A N 1
ATOM 2714 C CA . PHE A 1 351 ? 11.906 -18.776 -42.253 1.00 33.19 351 PHE A CA 1
ATOM 2715 C C . PHE A 1 351 ? 13.230 -18.279 -41.641 1.00 33.19 351 PHE A C 1
ATOM 2717 O O . PHE A 1 351 ? 13.440 -17.075 -41.532 1.00 33.19 351 PHE A O 1
ATOM 2724 N N . LEU A 1 352 ? 14.149 -19.185 -41.284 1.00 33.66 352 LEU A N 1
ATOM 2725 C CA . LEU A 1 352 ? 15.424 -18.838 -40.637 1.00 33.66 352 LEU A CA 1
ATOM 2726 C C . LEU A 1 352 ? 16.599 -18.634 -41.613 1.00 33.66 352 LEU A C 1
ATOM 2728 O O . LEU A 1 352 ? 17.631 -18.106 -41.213 1.00 33.66 352 LEU A O 1
ATOM 2732 N N . ALA A 1 353 ? 16.457 -18.985 -42.896 1.00 27.81 353 ALA A N 1
ATOM 2733 C CA . ALA A 1 353 ? 17.576 -18.966 -43.849 1.00 27.81 353 ALA A CA 1
ATOM 2734 C C . ALA A 1 353 ? 17.702 -17.677 -44.691 1.00 27.81 353 ALA A C 1
ATOM 2736 O O . ALA A 1 353 ? 18.642 -17.542 -45.474 1.00 27.81 353 ALA A O 1
ATOM 2737 N N . ARG A 1 354 ? 16.787 -16.704 -44.572 1.00 31.14 354 ARG A N 1
ATOM 2738 C CA . ARG A 1 354 ? 16.834 -15.470 -45.378 1.00 31.14 354 ARG A CA 1
ATOM 2739 C C . ARG A 1 354 ? 16.406 -14.236 -44.583 1.00 31.14 354 ARG A C 1
ATOM 2741 O O . ARG A 1 354 ? 15.225 -13.917 -44.554 1.00 31.14 354 ARG A O 1
ATOM 2748 N N . ARG A 1 355 ? 17.378 -13.478 -44.057 1.00 35.69 355 ARG A N 1
ATOM 2749 C CA . ARG A 1 355 ? 17.684 -12.095 -44.503 1.00 35.69 355 ARG A CA 1
ATOM 2750 C C . ARG A 1 355 ? 18.506 -11.305 -43.480 1.00 35.69 355 ARG A C 1
ATOM 2752 O O . ARG A 1 355 ? 18.021 -10.904 -42.428 1.00 35.69 355 ARG A O 1
ATOM 2759 N N . ARG A 1 356 ? 19.719 -10.952 -43.912 1.00 34.59 356 ARG A N 1
ATOM 2760 C CA . ARG A 1 356 ? 20.315 -9.634 -43.674 1.00 34.59 356 ARG A CA 1
ATOM 2761 C C . ARG A 1 356 ? 19.521 -8.614 -44.512 1.00 34.59 356 ARG A C 1
ATOM 2763 O O . ARG A 1 356 ? 19.350 -8.833 -45.707 1.00 34.59 356 ARG A O 1
ATOM 2770 N N . GLY A 1 357 ? 19.054 -7.528 -43.896 1.00 35.78 357 GLY A N 1
ATOM 2771 C CA . GLY A 1 357 ? 18.495 -6.356 -44.586 1.00 35.78 357 GLY A CA 1
ATOM 2772 C C . GLY A 1 357 ? 16.976 -6.362 -44.843 1.00 35.78 357 GLY A C 1
ATOM 2773 O O . GLY A 1 357 ? 16.416 -7.333 -45.344 1.00 35.78 357 GLY A O 1
ATOM 2774 N N . ALA A 1 358 ? 16.358 -5.206 -44.562 1.00 27.75 358 ALA A N 1
ATOM 2775 C CA . ALA A 1 358 ? 14.960 -4.788 -44.773 1.00 27.75 358 ALA A CA 1
ATOM 2776 C C . ALA A 1 358 ? 13.950 -5.069 -43.636 1.00 27.75 358 ALA A C 1
ATOM 2778 O O . ALA A 1 358 ? 13.368 -6.145 -43.507 1.00 27.75 358 ALA A O 1
ATOM 2779 N N . VAL A 1 359 ? 13.674 -4.012 -42.861 1.00 34.81 359 VAL A N 1
ATOM 2780 C CA . VAL A 1 359 ? 12.527 -3.871 -41.954 1.00 34.81 359 VAL A CA 1
ATOM 2781 C C . VAL A 1 359 ? 11.286 -3.530 -42.784 1.00 34.81 359 VAL A C 1
ATOM 2783 O O . VAL A 1 359 ? 10.971 -2.367 -42.979 1.00 34.81 359 VAL A O 1
ATOM 2786 N N . LEU A 1 360 ? 10.577 -4.544 -43.279 1.00 31.45 360 LEU A N 1
ATOM 2787 C CA . LEU A 1 360 ? 9.174 -4.447 -43.700 1.00 31.45 360 LEU A CA 1
ATOM 2788 C C . LEU A 1 360 ? 8.518 -5.799 -43.397 1.00 31.45 360 LEU A C 1
ATOM 2790 O O . LEU A 1 360 ? 8.726 -6.784 -44.102 1.00 31.45 360 LEU A O 1
ATOM 2794 N N . ARG A 1 361 ? 7.766 -5.869 -42.294 1.00 35.00 361 ARG A N 1
ATOM 2795 C CA . ARG A 1 361 ? 7.003 -7.062 -41.908 1.00 35.00 361 ARG A CA 1
ATOM 2796 C C . ARG A 1 361 ? 5.640 -7.021 -42.600 1.00 35.00 361 ARG A C 1
ATOM 2798 O O . ARG A 1 361 ? 4.789 -6.241 -42.194 1.00 35.00 361 ARG A O 1
ATOM 2805 N N . GLN A 1 362 ? 5.407 -7.883 -43.588 1.00 26.09 362 GLN A N 1
ATOM 2806 C CA . GLN A 1 362 ? 4.046 -8.243 -43.993 1.00 26.09 362 GLN A CA 1
ATOM 2807 C C . GLN A 1 362 ? 3.632 -9.506 -43.232 1.00 26.09 362 GLN A C 1
ATOM 2809 O O . GLN A 1 362 ? 4.279 -10.546 -43.341 1.00 26.09 362 GLN A O 1
ATOM 2814 N N . ARG A 1 363 ? 2.577 -9.400 -42.419 1.00 37.28 363 ARG A N 1
ATOM 2815 C CA . ARG A 1 363 ? 1.890 -10.550 -41.815 1.00 37.28 363 ARG A CA 1
ATOM 2816 C C . ARG A 1 363 ? 0.707 -10.952 -42.710 1.00 37.28 363 ARG A C 1
ATOM 2818 O O . ARG A 1 363 ? 0.078 -10.057 -43.277 1.00 37.28 363 ARG A O 1
ATOM 2825 N N . PRO A 1 364 ? 0.360 -12.246 -42.814 1.00 29.91 364 PRO A N 1
ATOM 2826 C CA . PRO A 1 364 ? -0.923 -12.649 -43.382 1.00 29.91 364 PRO A CA 1
ATOM 2827 C C . PRO A 1 364 ? -2.072 -12.057 -42.548 1.00 29.91 364 PRO A C 1
ATOM 2829 O O . PRO A 1 364 ? -1.984 -12.003 -41.319 1.00 29.91 364 PRO A O 1
ATOM 2832 N N . ARG A 1 365 ? -3.132 -11.578 -43.214 1.00 33.12 365 ARG A N 1
ATOM 2833 C CA . ARG A 1 365 ? -4.336 -11.067 -42.538 1.00 33.12 365 ARG A CA 1
ATOM 2834 C C . ARG A 1 365 ? -4.975 -12.195 -41.708 1.00 33.12 365 ARG A C 1
ATOM 2836 O O . ARG A 1 365 ? -5.128 -13.294 -42.243 1.00 33.12 365 ARG A O 1
ATOM 2843 N N . PRO A 1 366 ? -5.356 -11.949 -40.442 1.00 32.94 366 PRO A N 1
ATOM 2844 C CA . PRO A 1 366 ? -6.110 -12.923 -39.663 1.00 32.94 366 PRO A CA 1
ATOM 2845 C C . PRO A 1 366 ? -7.484 -13.197 -40.309 1.00 32.94 366 PRO A C 1
ATOM 2847 O O . PRO A 1 366 ? -8.008 -12.330 -41.018 1.00 32.94 366 PRO A O 1
ATOM 2850 N N . PRO A 1 367 ? -8.076 -14.385 -40.084 1.00 35.94 367 PRO A N 1
ATOM 2851 C CA . PRO A 1 367 ? -9.439 -14.670 -40.518 1.00 35.94 367 PRO A CA 1
ATOM 2852 C C . PRO A 1 367 ? -10.425 -13.677 -39.888 1.00 35.94 367 PRO A C 1
ATOM 2854 O O . PRO A 1 367 ? -10.238 -13.238 -38.750 1.00 35.94 367 PRO A O 1
ATOM 2857 N N . ALA A 1 368 ? -11.476 -13.319 -40.629 1.00 30.50 368 ALA A N 1
ATOM 2858 C CA . ALA A 1 368 ? -12.505 -12.400 -40.151 1.00 30.50 368 ALA A CA 1
ATOM 2859 C C . ALA A 1 368 ? -13.097 -12.897 -38.816 1.00 30.50 368 ALA A C 1
ATOM 2861 O O . ALA A 1 368 ? -13.543 -14.038 -38.722 1.00 30.50 368 ALA A O 1
ATOM 2862 N N . GLY A 1 369 ? -13.067 -12.049 -37.782 1.00 35.88 369 GLY A N 1
ATOM 2863 C CA . GLY A 1 369 ? -13.570 -12.367 -36.438 1.00 35.88 369 GLY A CA 1
ATOM 2864 C C . GLY A 1 369 ? -12.552 -12.973 -35.459 1.00 35.88 369 GLY A C 1
ATOM 2865 O O . GLY A 1 369 ? -12.895 -13.167 -34.294 1.00 35.88 369 GLY A O 1
ATOM 2866 N N . PHE A 1 370 ? -11.305 -13.243 -35.869 1.00 35.09 370 PHE A N 1
ATOM 2867 C CA . PHE A 1 370 ? -10.244 -13.629 -34.932 1.00 35.09 370 PHE A CA 1
ATOM 2868 C C . PHE A 1 370 ? -9.642 -12.392 -34.249 1.00 35.09 370 PHE A C 1
ATOM 2870 O O . PHE A 1 370 ? -9.071 -11.526 -34.912 1.00 35.09 370 PHE A O 1
ATOM 2877 N N . HIS A 1 371 ? -9.729 -12.337 -32.919 1.00 41.78 371 HIS A N 1
ATOM 2878 C CA . HIS A 1 371 ? -9.084 -11.319 -32.091 1.00 41.78 371 HIS A CA 1
ATOM 2879 C C . HIS A 1 371 ? -7.993 -11.976 -31.242 1.00 41.78 371 HIS A C 1
ATOM 2881 O O . HIS A 1 371 ? -8.298 -12.819 -30.398 1.00 41.78 371 HIS A O 1
ATOM 2887 N N . ASP A 1 372 ? -6.732 -11.594 -31.455 1.00 45.34 372 ASP A N 1
ATOM 2888 C CA . ASP A 1 372 ? -5.673 -11.905 -30.495 1.00 45.34 372 ASP A CA 1
ATOM 2889 C C . ASP A 1 372 ? -5.967 -11.095 -29.213 1.00 45.34 372 ASP A C 1
ATOM 2891 O O . ASP A 1 372 ? -6.066 -9.868 -29.289 1.00 45.34 372 ASP A O 1
ATOM 2895 N N . PRO A 1 373 ? -6.171 -11.735 -28.046 1.00 42.19 373 PRO A N 1
ATOM 2896 C CA . PRO A 1 373 ? -6.391 -11.025 -26.785 1.00 42.19 373 PRO A CA 1
ATOM 2897 C C . PRO A 1 373 ? -5.201 -10.140 -26.385 1.00 42.19 373 PRO A C 1
ATOM 2899 O O . PRO A 1 373 ? -5.380 -9.223 -25.584 1.00 42.19 373 PRO A O 1
ATOM 2902 N N . ASP A 1 374 ? -4.019 -10.391 -26.957 1.00 42.69 374 ASP A N 1
ATOM 2903 C CA . ASP A 1 374 ? -2.827 -9.570 -26.796 1.00 42.69 374 ASP A CA 1
ATOM 2904 C C . ASP A 1 374 ? -2.706 -8.483 -27.883 1.00 42.69 374 ASP A C 1
ATOM 2906 O O . ASP A 1 374 ? -1.794 -7.661 -27.794 1.00 42.69 374 ASP A O 1
ATOM 2910 N N . GLU A 1 375 ? -3.586 -8.421 -28.893 1.00 46.06 375 GLU A N 1
ATOM 2911 C CA . GLU A 1 375 ? -3.583 -7.341 -29.886 1.00 46.06 375 GLU A CA 1
ATOM 2912 C C . GLU A 1 375 ? -4.555 -6.207 -29.513 1.00 46.06 375 GLU A C 1
ATOM 2914 O O . GLU A 1 375 ? -5.710 -6.425 -29.136 1.00 46.06 375 GLU A O 1
ATOM 2919 N N . PRO A 1 376 ? -4.107 -4.950 -29.625 1.00 45.88 376 PRO A N 1
ATOM 2920 C CA . PRO A 1 376 ? -4.924 -3.809 -29.267 1.00 45.88 376 PRO A CA 1
ATOM 2921 C C . PRO A 1 376 ? -6.010 -3.547 -30.304 1.00 45.88 376 PRO A C 1
ATOM 2923 O O . PRO A 1 376 ? -5.765 -3.564 -31.510 1.00 45.88 376 PRO A O 1
ATOM 2926 N N . ARG A 1 377 ? -7.216 -3.235 -29.821 1.00 47.56 377 ARG A N 1
ATOM 2927 C CA . ARG A 1 377 ? -8.331 -2.848 -30.690 1.00 47.56 377 ARG A CA 1
ATOM 2928 C C . ARG A 1 377 ? -8.010 -1.512 -31.381 1.00 47.56 377 ARG A C 1
ATOM 2930 O O . ARG A 1 377 ? -7.553 -0.590 -30.695 1.00 47.56 377 ARG A O 1
ATOM 2937 N N . PRO A 1 378 ? -8.250 -1.373 -32.699 1.00 47.91 378 PRO A N 1
ATOM 2938 C CA . PRO A 1 378 ? -8.182 -0.073 -33.353 1.00 47.91 378 PRO A CA 1
ATOM 2939 C C . PRO A 1 378 ? -9.150 0.907 -32.673 1.00 47.91 378 PRO A C 1
ATOM 2941 O O . PRO A 1 378 ? -10.209 0.522 -32.181 1.00 47.91 378 PRO A O 1
ATOM 2944 N N . ILE A 1 379 ? -8.747 2.175 -32.575 1.00 51.94 379 ILE A N 1
ATOM 2945 C CA . ILE A 1 379 ? -9.560 3.213 -31.935 1.00 51.94 379 ILE A CA 1
ATOM 2946 C C . ILE A 1 379 ? -10.638 3.657 -32.918 1.00 51.94 379 ILE A C 1
ATOM 2948 O O . ILE A 1 379 ? -10.325 4.285 -33.929 1.00 51.94 379 ILE A O 1
ATOM 2952 N N . ASP A 1 380 ? -11.893 3.402 -32.565 1.00 55.91 380 ASP A N 1
ATOM 2953 C CA . ASP A 1 380 ? -13.047 3.991 -33.236 1.00 55.91 380 ASP A CA 1
ATOM 2954 C C . ASP A 1 380 ? -13.189 5.462 -32.820 1.00 55.91 380 ASP A C 1
ATOM 2956 O O . ASP A 1 380 ? -13.755 5.798 -31.777 1.00 55.91 380 ASP A O 1
ATOM 2960 N N . LEU A 1 381 ? -12.615 6.358 -33.627 1.00 63.91 381 LEU A N 1
ATOM 2961 C CA . LEU A 1 381 ? -12.861 7.800 -33.564 1.00 63.91 381 LEU A CA 1
ATOM 2962 C C . LEU A 1 381 ? -14.193 8.099 -34.266 1.00 63.91 381 LEU A C 1
ATOM 2964 O O . LEU A 1 381 ? -14.215 8.506 -35.425 1.00 63.91 381 LEU A O 1
ATOM 2968 N N . GLN A 1 382 ? -15.295 7.833 -33.568 1.00 65.62 382 GLN A N 1
ATOM 2969 C CA . GLN A 1 382 ? -16.652 8.109 -34.045 1.00 65.62 382 GLN A CA 1
ATOM 2970 C C . GLN A 1 382 ? -17.092 9.540 -33.713 1.00 65.62 382 GLN A C 1
ATOM 2972 O O . GLN A 1 382 ? -16.524 10.204 -32.842 1.00 65.62 382 GLN A O 1
ATOM 2977 N N . GLU A 1 383 ? -18.125 10.002 -34.414 1.00 70.75 383 GLU A N 1
ATOM 2978 C CA . GLU A 1 383 ? -18.804 11.263 -34.123 1.00 70.75 383 GLU A CA 1
ATOM 2979 C C . GLU A 1 383 ? -19.235 11.339 -32.647 1.00 70.75 383 GLU A C 1
ATOM 2981 O O . GLU A 1 383 ? -19.616 10.342 -32.033 1.00 70.75 383 GLU A O 1
ATOM 2986 N N . GLY A 1 384 ? -19.122 12.525 -32.047 1.00 71.38 384 GLY A N 1
ATOM 2987 C CA . GLY A 1 384 ? -19.501 12.775 -30.656 1.00 71.38 384 GLY A CA 1
ATOM 2988 C C . GLY A 1 384 ? -18.484 12.306 -29.610 1.00 71.38 384 GLY A C 1
ATOM 2989 O O . GLY A 1 384 ? -18.598 12.682 -28.440 1.00 71.38 384 GLY A O 1
ATOM 2990 N N . VAL A 1 385 ? -17.449 11.546 -29.992 1.00 75.44 385 VAL A N 1
ATOM 2991 C CA . VAL A 1 385 ? -16.380 11.143 -29.066 1.00 75.44 385 VAL A CA 1
ATOM 2992 C C . VAL A 1 385 ? -15.573 12.367 -28.625 1.00 75.44 385 VAL A C 1
ATOM 2994 O O . VAL A 1 385 ? -15.123 13.175 -29.442 1.00 75.44 385 VAL A O 1
ATOM 2997 N N . ARG A 1 386 ? -15.344 12.476 -27.311 1.00 81.50 386 ARG A N 1
ATOM 2998 C CA . ARG A 1 386 ? -14.456 13.485 -26.717 1.00 81.50 386 ARG A CA 1
ATOM 2999 C C . ARG A 1 386 ? -13.012 12.996 -26.715 1.00 81.50 386 ARG A C 1
ATOM 3001 O O . ARG A 1 386 ? -12.725 11.937 -26.167 1.00 81.50 386 ARG A O 1
ATOM 3008 N N . VAL A 1 387 ? -12.111 13.785 -27.283 1.00 78.69 387 VAL A N 1
ATOM 3009 C CA . VAL A 1 387 ? -10.670 13.530 -27.413 1.00 78.69 387 VAL A CA 1
ATOM 3010 C C . VAL A 1 387 ? -9.870 14.722 -26.877 1.00 78.69 387 VAL A C 1
ATOM 3012 O O . VAL A 1 387 ? -10.422 15.793 -26.643 1.00 78.69 387 VAL A O 1
ATOM 3015 N N . LEU A 1 388 ? -8.568 14.559 -26.662 1.00 81.94 388 LEU A N 1
ATOM 3016 C CA . LEU A 1 388 ? -7.644 15.666 -26.412 1.00 81.94 388 LEU A CA 1
ATOM 3017 C C . LEU A 1 388 ? -7.031 16.126 -27.737 1.00 81.94 388 LEU A C 1
ATOM 3019 O O . LEU A 1 388 ? -6.529 15.315 -28.516 1.00 81.94 388 LEU A O 1
ATOM 3023 N N . PHE A 1 389 ? -7.066 17.431 -27.983 1.00 83.00 389 PHE A N 1
ATOM 3024 C CA . PHE A 1 389 ? -6.489 18.048 -29.171 1.00 83.00 389 PHE A CA 1
ATOM 3025 C C . PHE A 1 389 ? -5.012 18.373 -28.946 1.00 83.00 389 PHE A C 1
ATOM 3027 O O . PHE A 1 389 ? -4.656 18.983 -27.944 1.00 83.00 389 PHE A O 1
ATOM 3034 N N . LEU A 1 390 ? -4.145 17.972 -29.873 1.00 80.25 390 LEU A N 1
ATOM 3035 C CA . LEU A 1 390 ? -2.691 18.146 -29.793 1.00 80.25 390 LEU A CA 1
ATOM 3036 C C . LEU A 1 390 ? -2.156 19.162 -30.817 1.00 80.25 390 LEU A C 1
ATOM 3038 O O . LEU A 1 390 ? -0.955 19.207 -31.072 1.00 80.25 390 LEU A O 1
ATOM 3042 N N . GLY A 1 391 ? -3.031 19.964 -31.430 1.00 80.94 391 GLY A N 1
ATOM 3043 C CA . GLY A 1 391 ? -2.617 21.083 -32.277 1.00 80.94 391 GLY A CA 1
ATOM 3044 C C . GLY A 1 391 ? -2.049 22.243 -31.454 1.00 80.94 391 GLY A C 1
ATOM 3045 O O . GLY A 1 391 ? -2.418 22.423 -30.298 1.00 80.94 391 GLY A O 1
ATOM 3046 N N . GLN A 1 392 ? -1.167 23.040 -32.059 1.00 79.12 392 GLN A N 1
ATOM 3047 C CA . GLN A 1 392 ? -0.382 24.082 -31.382 1.00 79.12 392 GLN A CA 1
ATOM 3048 C C . GLN A 1 392 ? -1.234 25.123 -30.631 1.00 79.12 392 GLN A C 1
ATOM 3050 O O . GLN A 1 392 ? -0.940 25.424 -29.479 1.00 79.12 392 GLN A O 1
ATOM 3055 N N . GLU A 1 393 ? -2.308 25.620 -31.251 1.00 78.31 393 GLU A N 1
ATOM 3056 C CA . GLU A 1 393 ? -3.143 26.705 -30.703 1.00 78.31 393 GLU A CA 1
ATOM 3057 C C . GLU A 1 393 ? -3.956 26.298 -29.460 1.00 78.31 393 GLU A C 1
ATOM 3059 O O . GLU A 1 393 ? -4.179 27.101 -28.559 1.00 78.31 393 GLU A O 1
ATOM 3064 N N . HIS A 1 394 ? -4.376 25.031 -29.372 1.00 80.31 394 HIS A N 1
ATOM 3065 C CA . HIS A 1 394 ? -5.237 24.533 -28.289 1.00 80.31 394 HIS A CA 1
ATOM 3066 C C . HIS A 1 394 ? -4.742 23.204 -27.703 1.00 80.31 394 HIS A C 1
ATOM 3068 O O . HIS A 1 394 ? -5.534 22.336 -27.324 1.00 80.31 394 HIS A O 1
ATOM 3074 N N . TYR A 1 395 ? -3.422 23.032 -27.630 1.00 80.81 395 TYR A N 1
ATOM 3075 C CA . TYR A 1 395 ? -2.795 21.799 -27.161 1.00 80.81 395 TYR A CA 1
ATOM 3076 C C . TYR A 1 395 ? -3.301 21.395 -25.764 1.00 80.81 395 TYR A C 1
ATOM 3078 O O . TYR A 1 395 ? -3.274 22.183 -24.816 1.00 80.81 395 TYR A O 1
ATOM 3086 N N . GLY A 1 396 ? -3.757 20.150 -25.625 1.00 75.81 396 GLY A N 1
ATOM 3087 C CA . GLY A 1 396 ? -4.294 19.584 -24.387 1.00 75.81 396 GLY A CA 1
ATOM 3088 C C . GLY A 1 396 ? -5.730 20.002 -24.051 1.00 75.81 396 GLY A C 1
ATOM 3089 O O . GLY A 1 396 ? -6.217 19.638 -22.980 1.00 75.81 396 GLY A O 1
ATOM 3090 N N . CYS A 1 397 ? -6.420 20.746 -24.922 1.00 81.00 397 CYS A N 1
ATOM 3091 C CA . CYS A 1 397 ? -7.838 21.064 -24.743 1.00 81.00 397 CYS A CA 1
ATOM 3092 C C . CYS A 1 397 ? -8.733 19.889 -25.154 1.00 81.00 397 CYS A C 1
ATOM 3094 O O . CYS A 1 397 ? -8.370 19.064 -25.995 1.00 81.00 397 CYS A O 1
ATOM 3096 N N . VAL A 1 398 ? -9.926 19.823 -24.562 1.00 83.62 398 VAL A N 1
ATOM 3097 C CA . VAL A 1 398 ? -10.931 18.819 -24.926 1.00 83.62 398 VAL A CA 1
ATOM 3098 C C . VAL A 1 398 ? -11.548 19.203 -26.261 1.00 83.62 398 VAL A C 1
ATOM 3100 O O . VAL A 1 398 ? -11.975 20.342 -26.439 1.00 83.62 398 VAL A O 1
ATOM 3103 N N . ALA A 1 399 ? -11.629 18.243 -27.171 1.00 84.44 399 ALA A N 1
ATOM 3104 C CA . ALA A 1 399 ? -12.292 18.384 -28.449 1.00 84.44 399 ALA A CA 1
ATOM 3105 C C . ALA A 1 399 ? -13.366 17.314 -28.629 1.00 84.44 399 ALA A C 1
ATOM 3107 O O . ALA A 1 399 ? -13.195 16.181 -28.187 1.00 84.44 399 ALA A O 1
ATOM 3108 N N . THR A 1 400 ? -14.462 17.664 -29.286 1.00 85.06 400 THR A N 1
ATOM 3109 C CA . THR A 1 400 ? -15.521 16.730 -29.673 1.00 85.06 400 THR A CA 1
ATOM 3110 C C . THR A 1 400 ? -15.429 16.491 -31.171 1.00 85.06 400 THR A C 1
ATOM 3112 O O . THR A 1 400 ? -15.372 17.450 -31.939 1.00 85.06 400 THR A O 1
ATOM 3115 N N . LEU A 1 401 ? -15.408 15.228 -31.592 1.00 79.88 401 LEU A N 1
ATOM 3116 C CA . LEU A 1 401 ? -15.481 14.870 -33.007 1.00 79.88 401 LEU A CA 1
ATOM 3117 C C . LEU A 1 401 ? -16.838 15.278 -33.588 1.00 79.88 401 LEU A C 1
ATOM 3119 O O . LEU A 1 401 ? -17.879 14.907 -33.045 1.00 79.88 401 LEU A O 1
ATOM 3123 N N . LEU A 1 402 ? -16.809 16.059 -34.665 1.00 78.00 402 LEU A N 1
ATOM 3124 C CA . LEU A 1 402 ? -17.995 16.525 -35.379 1.00 78.00 402 LEU A CA 1
ATOM 3125 C C . LEU A 1 402 ? -18.346 15.572 -36.535 1.00 78.00 402 LEU A C 1
ATOM 3127 O O . LEU A 1 402 ? -17.454 14.864 -37.019 1.00 78.00 402 LEU A O 1
ATOM 3131 N N . PRO A 1 403 ? -19.610 15.567 -36.999 1.00 67.44 403 PRO A N 1
ATOM 3132 C CA . PRO A 1 403 ? -19.979 14.914 -38.253 1.00 67.44 403 PRO A CA 1
ATOM 3133 C C . PRO A 1 403 ? -19.119 15.456 -39.403 1.00 67.44 403 PRO A C 1
ATOM 3135 O O . PRO A 1 403 ? -18.840 16.652 -39.446 1.00 67.44 403 PRO A O 1
ATOM 3138 N N . ASP A 1 404 ? -18.675 14.578 -40.310 1.00 62.75 404 ASP A N 1
ATOM 3139 C CA . ASP A 1 404 ? -17.831 14.933 -41.464 1.00 62.75 404 ASP A CA 1
ATOM 3140 C C . ASP A 1 404 ? -18.604 15.893 -42.395 1.00 62.75 404 ASP A C 1
ATOM 3142 O O . ASP A 1 404 ? -19.541 15.448 -43.064 1.00 62.75 404 ASP A O 1
ATOM 3146 N N . PRO A 1 405 ? -18.258 17.196 -42.453 1.00 49.75 405 PRO A N 1
ATOM 3147 C CA . PRO A 1 405 ? -19.035 18.189 -43.190 1.00 49.75 405 PRO A CA 1
ATOM 3148 C C . PRO A 1 405 ? -18.811 18.114 -44.709 1.00 49.75 405 PRO A C 1
ATOM 3150 O O . PRO A 1 405 ? -19.421 18.874 -45.457 1.00 49.75 405 PRO A O 1
ATOM 3153 N N . GLY A 1 406 ? -17.975 17.186 -45.187 1.00 54.09 406 GLY A N 1
ATOM 3154 C CA . GLY A 1 406 ? -17.715 16.982 -46.605 1.00 54.09 406 GLY A CA 1
ATOM 3155 C C . GLY A 1 406 ? -16.225 17.025 -46.903 1.00 54.09 406 GLY A C 1
ATOM 3156 O O . GLY A 1 406 ? -15.636 18.091 -47.018 1.00 54.09 406 GLY A O 1
ATOM 3157 N N . ARG A 1 407 ? -15.635 15.834 -47.050 1.00 53.34 407 ARG A N 1
ATOM 3158 C CA . ARG A 1 407 ? -14.315 15.512 -47.630 1.00 53.34 407 ARG A CA 1
ATOM 3159 C C . ARG A 1 407 ? -13.612 16.704 -48.298 1.00 53.34 407 ARG A C 1
ATOM 3161 O O . ARG A 1 407 ? -13.770 16.924 -49.502 1.00 53.34 407 ARG A O 1
ATOM 3168 N N . GLY A 1 408 ? -12.794 17.419 -47.525 1.00 52.88 408 GLY A N 1
ATOM 3169 C CA . GLY A 1 408 ? -11.867 18.418 -48.055 1.00 52.88 408 GLY A CA 1
ATOM 3170 C C . GLY A 1 408 ? -10.932 17.817 -49.111 1.00 52.88 408 GLY A C 1
ATOM 3171 O O . GLY A 1 408 ? -10.838 16.595 -49.259 1.00 52.88 408 GLY A O 1
ATOM 3172 N N . VAL A 1 409 ? -10.236 18.664 -49.863 1.00 53.25 409 VAL A N 1
ATOM 3173 C CA . VAL A 1 409 ? -9.264 18.241 -50.882 1.00 53.25 409 VAL A CA 1
ATOM 3174 C C . VAL A 1 409 ? -7.834 18.511 -50.414 1.00 53.25 409 VAL A C 1
ATOM 3176 O O . VAL A 1 409 ? -7.580 19.492 -49.719 1.00 53.25 409 VAL A O 1
ATOM 3179 N N . ASP A 1 410 ? -6.894 17.627 -50.753 1.00 54.81 410 ASP A N 1
ATOM 3180 C CA . ASP A 1 410 ? -5.468 17.886 -50.554 1.00 54.81 410 ASP A CA 1
ATOM 3181 C C . ASP A 1 410 ? -4.964 18.988 -51.508 1.00 54.81 410 ASP A C 1
ATOM 3183 O O . ASP A 1 410 ? -5.676 19.439 -52.408 1.00 54.81 410 ASP A O 1
ATOM 3187 N N . ALA A 1 411 ? -3.708 19.416 -51.340 1.00 50.97 411 ALA A N 1
ATOM 3188 C CA . ALA A 1 411 ? -3.083 20.443 -52.182 1.00 50.97 411 ALA A CA 1
ATOM 3189 C C . ALA A 1 411 ? -3.033 20.086 -53.688 1.00 50.97 411 ALA A C 1
ATOM 3191 O O . ALA A 1 411 ? -2.606 20.902 -54.496 1.00 50.97 411 ALA A O 1
ATOM 3192 N N . HIS A 1 412 ? -3.406 18.856 -54.057 1.00 55.72 412 HIS A N 1
ATOM 3193 C CA . HIS A 1 412 ? -3.395 18.311 -55.413 1.00 55.72 412 HIS A CA 1
ATOM 3194 C C . HIS A 1 412 ? -4.827 17.987 -55.894 1.00 55.72 412 HIS A C 1
ATOM 3196 O O . HIS A 1 412 ? -5.002 17.271 -56.880 1.00 55.72 412 HIS A O 1
ATOM 3202 N N . GLY A 1 413 ? -5.857 18.487 -55.196 1.00 51.50 413 GLY A N 1
ATOM 3203 C CA . GLY A 1 413 ? -7.266 18.337 -55.563 1.00 51.50 413 GLY A CA 1
ATOM 3204 C C . GLY A 1 413 ? -7.878 16.967 -55.247 1.00 51.50 413 GLY A C 1
ATOM 3205 O O . GLY A 1 413 ? -8.999 16.688 -55.675 1.00 51.50 413 GLY A O 1
ATOM 3206 N N . ARG A 1 414 ? -7.186 16.085 -54.513 1.00 55.12 414 ARG A N 1
ATOM 3207 C CA . ARG A 1 414 ? -7.690 14.741 -54.185 1.00 55.12 414 ARG A CA 1
ATOM 3208 C C . ARG A 1 414 ? -8.521 14.784 -52.913 1.00 55.12 414 ARG A C 1
ATOM 3210 O O . ARG A 1 414 ? -8.112 15.377 -51.921 1.00 55.12 414 ARG A O 1
ATOM 3217 N N . ARG A 1 415 ? -9.673 14.110 -52.913 1.00 55.38 415 ARG A N 1
ATOM 3218 C CA . ARG A 1 415 ? -10.548 14.028 -51.733 1.00 55.38 415 ARG A CA 1
ATOM 3219 C C . ARG A 1 415 ? -9.839 13.331 -50.571 1.00 55.38 415 ARG A C 1
ATOM 3221 O O . ARG A 1 415 ? -9.356 12.209 -50.715 1.00 55.38 415 ARG A O 1
ATOM 3228 N N . LEU A 1 416 ? -9.834 13.985 -49.417 1.00 54.06 416 LEU A N 1
ATOM 3229 C CA . LEU A 1 416 ? -9.295 13.468 -48.168 1.00 54.06 416 LEU A CA 1
ATOM 3230 C C . LEU A 1 416 ? -10.168 12.315 -47.644 1.00 54.06 416 LEU A C 1
ATOM 3232 O O . LEU A 1 416 ? -11.390 12.296 -47.820 1.00 54.06 416 LEU A O 1
ATOM 3236 N N . LEU A 1 417 ? -9.526 11.328 -47.015 1.00 53.50 417 LEU A N 1
ATOM 3237 C CA . LEU A 1 417 ? -10.197 10.173 -46.417 1.00 53.50 417 LEU A CA 1
ATOM 3238 C C . LEU A 1 417 ? -10.754 10.547 -45.034 1.00 53.50 417 LEU A C 1
ATOM 3240 O O . LEU A 1 417 ? -10.003 10.984 -44.157 1.00 53.50 417 LEU A O 1
ATOM 3244 N N . GLY A 1 418 ? -12.060 10.345 -44.843 1.00 53.12 418 GLY A N 1
ATOM 3245 C CA . GLY A 1 418 ? -12.727 10.525 -43.553 1.00 53.12 418 GLY A CA 1
ATOM 3246 C C . GLY A 1 418 ? -12.326 9.455 -42.529 1.00 53.12 418 GLY A C 1
ATOM 3247 O O . GLY A 1 418 ? -11.926 8.342 -42.881 1.00 53.12 418 GLY A O 1
ATOM 3248 N N . LEU A 1 419 ? -12.449 9.789 -41.241 1.00 55.19 419 LEU A N 1
ATOM 3249 C CA . LEU A 1 419 ? -12.079 8.935 -40.101 1.00 55.19 419 LEU A CA 1
ATOM 3250 C C . LEU A 1 419 ? -12.795 7.573 -40.040 1.00 55.19 419 LEU A C 1
ATOM 3252 O O . LEU A 1 419 ? -12.270 6.651 -39.416 1.00 55.19 419 LEU A O 1
ATOM 3256 N N . SER A 1 420 ? -13.945 7.420 -40.706 1.00 45.50 420 SER A N 1
ATOM 3257 C CA . SER A 1 420 ? -14.712 6.165 -40.760 1.00 45.50 420 SER A CA 1
ATOM 3258 C C . SER A 1 420 ? -13.979 5.017 -41.473 1.00 45.50 420 SER A C 1
ATOM 3260 O O . SER A 1 420 ? -14.394 3.866 -41.369 1.00 45.50 420 SER A O 1
ATOM 3262 N N . ALA A 1 421 ? -12.845 5.287 -42.130 1.00 38.94 421 ALA A N 1
ATOM 3263 C CA . ALA A 1 421 ? -11.968 4.287 -42.737 1.00 38.94 421 ALA A CA 1
ATOM 3264 C C . ALA A 1 421 ? -10.868 3.767 -41.777 1.00 38.94 421 ALA A C 1
ATOM 3266 O O . ALA A 1 421 ? -9.689 3.713 -42.134 1.00 38.94 421 ALA A O 1
ATOM 3267 N N . GLY A 1 422 ? -11.235 3.392 -40.545 1.00 44.88 422 GLY A N 1
ATOM 3268 C CA . GLY A 1 422 ? -10.409 2.532 -39.679 1.00 44.88 422 GLY A CA 1
ATOM 3269 C C . GLY A 1 422 ? -9.025 3.069 -39.288 1.00 44.88 422 GLY A C 1
ATOM 3270 O O . GLY A 1 422 ? -8.091 2.285 -39.133 1.00 44.88 422 GLY A O 1
ATOM 3271 N N . GLY A 1 423 ? -8.862 4.388 -39.143 1.00 46.81 423 GLY A N 1
ATOM 3272 C CA . GLY A 1 423 ? -7.593 4.975 -38.693 1.00 46.81 423 GLY A CA 1
ATOM 3273 C C . GLY A 1 423 ? -6.429 4.814 -39.679 1.00 46.81 423 GLY A C 1
ATOM 3274 O O . GLY A 1 423 ? -5.274 4.829 -39.254 1.00 46.81 423 GLY A O 1
ATOM 3275 N N . ALA A 1 424 ? -6.721 4.657 -40.976 1.00 47.34 424 ALA A N 1
ATOM 3276 C CA . ALA A 1 424 ? -5.709 4.562 -42.022 1.00 47.34 424 ALA A CA 1
ATOM 3277 C C . ALA A 1 424 ? -4.737 5.771 -42.016 1.00 47.34 424 ALA A C 1
ATOM 3279 O O . ALA A 1 424 ? -5.149 6.897 -41.700 1.00 47.34 424 ALA A O 1
ATOM 3280 N N . PRO A 1 425 ? -3.457 5.573 -42.398 1.00 47.69 425 PRO A N 1
ATOM 3281 C CA . PRO A 1 425 ? -2.487 6.657 -42.503 1.00 47.69 425 PRO A CA 1
ATOM 3282 C C . PRO A 1 425 ? -3.019 7.751 -43.437 1.00 47.69 425 PRO A C 1
ATOM 3284 O O . PRO A 1 425 ? -3.323 7.489 -44.598 1.00 47.69 425 PRO A O 1
ATOM 3287 N N . GLY A 1 426 ? -3.157 8.976 -42.922 1.00 54.59 426 GLY A N 1
ATOM 3288 C CA . GLY A 1 426 ? -3.688 10.116 -43.679 1.00 54.59 426 GLY A CA 1
ATOM 3289 C C . GLY A 1 426 ? -5.137 10.507 -43.373 1.00 54.59 426 GLY A C 1
ATOM 3290 O O . GLY A 1 426 ? -5.577 11.527 -43.894 1.00 54.59 426 GLY A O 1
ATOM 3291 N N . ALA A 1 427 ? -5.855 9.783 -42.504 1.00 63.62 427 ALA A N 1
ATOM 3292 C CA . ALA A 1 427 ? -7.215 10.152 -42.101 1.00 63.62 427 ALA A CA 1
ATOM 3293 C C . ALA A 1 427 ? -7.297 11.569 -41.489 1.00 63.62 427 ALA A C 1
ATOM 3295 O O . ALA A 1 427 ? -6.399 12.011 -40.750 1.00 63.62 427 ALA A O 1
ATOM 3296 N N . ARG A 1 428 ? -8.382 12.278 -41.818 1.00 71.06 428 ARG A N 1
ATOM 3297 C CA . ARG A 1 428 ? -8.659 13.661 -41.404 1.00 71.06 428 ARG A CA 1
ATOM 3298 C C . ARG A 1 428 ? -10.026 13.774 -40.724 1.00 71.06 428 ARG A C 1
ATOM 3300 O O . ARG A 1 428 ? -10.929 12.995 -41.017 1.00 71.06 428 ARG A O 1
ATOM 3307 N N . ALA A 1 429 ? -10.149 14.725 -39.802 1.00 74.88 429 ALA A N 1
ATOM 3308 C CA . ALA A 1 429 ? -11.295 14.895 -38.915 1.00 74.88 429 ALA A CA 1
ATOM 3309 C C . ALA A 1 429 ? -11.742 16.355 -38.824 1.00 74.88 429 ALA A C 1
ATOM 3311 O O . ALA A 1 429 ? -10.900 17.252 -38.883 1.00 74.88 429 ALA A O 1
ATOM 3312 N N . CYS A 1 430 ? -13.031 16.571 -38.567 1.00 81.12 430 CYS A N 1
ATOM 3313 C CA . CYS A 1 430 ? -13.526 17.849 -38.066 1.00 81.12 430 CYS A CA 1
ATOM 3314 C C . CYS A 1 430 ? -13.769 17.740 -36.560 1.00 81.12 430 CYS A C 1
ATOM 3316 O O . CYS A 1 430 ? -14.329 16.751 -36.081 1.00 81.12 430 CYS A O 1
ATOM 3318 N N . VAL A 1 431 ? -13.299 18.723 -35.797 1.00 83.81 431 VAL A N 1
ATOM 3319 C CA . VAL A 1 431 ? -13.377 18.702 -34.333 1.00 83.81 431 VAL A CA 1
ATOM 3320 C C . VAL A 1 431 ? -13.770 20.059 -33.781 1.00 83.81 431 VAL A C 1
ATOM 3322 O O . VAL A 1 431 ? -13.271 21.084 -34.227 1.00 83.81 431 VAL A O 1
ATOM 3325 N N . ARG A 1 432 ? -14.610 20.051 -32.749 1.00 85.69 432 ARG A N 1
ATOM 3326 C CA . ARG A 1 432 ? -14.947 21.224 -31.947 1.00 85.69 432 ARG A CA 1
ATOM 3327 C C . ARG A 1 432 ? -14.099 21.242 -30.695 1.00 85.69 432 ARG A C 1
ATOM 3329 O O . ARG A 1 432 ? -14.328 20.440 -29.792 1.00 85.69 432 ARG A O 1
ATOM 3336 N N . VAL A 1 433 ? -13.128 22.140 -30.623 1.00 85.69 433 VAL A N 1
ATOM 3337 C CA . VAL A 1 433 ? -12.244 22.298 -29.467 1.00 85.69 433 VAL A CA 1
ATOM 3338 C C . VAL A 1 433 ? -12.869 23.283 -28.488 1.00 85.69 433 VAL A C 1
ATOM 3340 O O . VAL A 1 433 ? -13.261 24.378 -28.874 1.00 85.69 433 VAL A O 1
ATOM 3343 N N . ALA A 1 434 ? -12.954 22.914 -27.212 1.00 83.38 434 ALA A N 1
ATOM 3344 C CA . ALA A 1 434 ? -13.349 23.815 -26.135 1.00 83.38 434 ALA A CA 1
ATOM 3345 C C . ALA A 1 434 ? -12.087 24.444 -25.510 1.00 83.38 434 ALA A C 1
ATOM 3347 O O . ALA A 1 434 ? -11.342 23.725 -24.833 1.00 83.38 434 ALA A O 1
ATOM 3348 N N . PRO A 1 435 ? -11.826 25.753 -25.703 1.00 76.12 435 PRO A N 1
ATOM 3349 C CA . PRO A 1 435 ? -10.631 26.400 -25.173 1.00 76.12 435 PRO A CA 1
ATOM 3350 C C . PRO A 1 435 ? -10.563 26.358 -23.642 1.00 76.12 435 PRO A C 1
ATOM 3352 O O . PRO A 1 435 ? -11.580 26.323 -22.938 1.00 76.12 435 PRO A O 1
ATOM 3355 N N . ALA A 1 436 ? -9.344 26.397 -23.101 1.00 70.12 436 ALA A N 1
ATOM 3356 C CA . ALA A 1 436 ? -9.137 26.510 -21.663 1.00 70.12 436 ALA A CA 1
ATOM 3357 C C . ALA A 1 436 ? -9.716 27.836 -21.137 1.00 70.12 436 ALA A C 1
ATOM 3359 O O . ALA A 1 436 ? -9.436 28.899 -21.676 1.00 70.12 436 ALA A O 1
ATOM 3360 N N . ARG A 1 437 ? -10.470 27.788 -20.033 1.00 69.69 437 ARG A N 1
ATOM 3361 C CA . ARG A 1 437 ? -11.151 28.957 -19.428 1.00 69.69 437 ARG A CA 1
ATOM 3362 C C . ARG A 1 437 ? -10.227 29.917 -18.659 1.00 69.69 437 ARG A C 1
ATOM 3364 O O . ARG A 1 437 ? -10.664 30.559 -17.708 1.00 69.69 437 ARG A O 1
ATOM 3371 N N . HIS A 1 438 ? -8.942 29.937 -18.999 1.00 66.88 438 HIS A N 1
ATOM 3372 C CA . HIS A 1 438 ? -7.913 30.782 -18.394 1.00 66.88 438 HIS A CA 1
ATOM 3373 C C . HIS A 1 438 ? -6.703 30.906 -19.335 1.00 66.88 438 HIS A C 1
ATOM 3375 O O . HIS A 1 438 ? -6.444 29.995 -20.125 1.00 66.88 438 HIS A O 1
ATOM 3381 N N . ASP A 1 439 ? -5.928 31.991 -19.198 1.00 69.44 439 ASP A N 1
ATOM 3382 C CA . ASP A 1 439 ? -4.635 32.198 -19.875 1.00 69.44 439 ASP A CA 1
ATOM 3383 C C . ASP A 1 439 ? -3.608 31.140 -19.430 1.00 69.44 439 ASP A C 1
ATOM 3385 O O . ASP A 1 439 ? -2.837 31.307 -18.482 1.00 69.44 439 ASP A O 1
ATOM 3389 N N . ALA A 1 440 ? -3.647 29.998 -20.110 1.00 65.75 440 ALA A N 1
ATOM 3390 C CA . ALA A 1 440 ? -2.833 28.829 -19.830 1.00 65.75 440 ALA A CA 1
ATOM 3391 C C . ALA A 1 440 ? -1.335 29.084 -20.035 1.00 65.75 440 ALA A C 1
ATOM 3393 O O . ALA A 1 440 ? -0.514 28.658 -19.220 1.00 65.75 440 ALA A O 1
ATOM 3394 N N . ALA A 1 441 ? -0.990 29.751 -21.137 1.00 68.19 441 ALA A N 1
ATOM 3395 C CA . ALA A 1 441 ? 0.387 29.977 -21.548 1.00 68.19 441 ALA A CA 1
ATOM 3396 C C . ALA A 1 441 ? 1.070 31.002 -20.637 1.00 68.19 441 ALA A C 1
ATOM 3398 O O . ALA A 1 441 ? 2.183 30.760 -20.158 1.00 68.19 441 ALA A O 1
ATOM 3399 N N . GLY A 1 442 ? 0.387 32.106 -20.325 1.00 72.00 442 GLY A N 1
ATOM 3400 C CA . GLY A 1 442 ? 0.892 33.087 -19.377 1.00 72.00 442 GLY A CA 1
ATOM 3401 C C . GLY A 1 442 ? 0.961 32.534 -17.957 1.00 72.00 442 GLY A C 1
ATOM 3402 O O . GLY A 1 442 ? 1.955 32.783 -17.278 1.00 72.00 442 GLY A O 1
ATOM 3403 N N . ALA A 1 443 ? -0.002 31.712 -17.518 1.00 73.31 443 ALA A N 1
ATOM 3404 C CA . ALA A 1 443 ? 0.072 31.052 -16.210 1.00 73.31 443 ALA A CA 1
ATOM 3405 C C . ALA A 1 443 ? 1.298 30.131 -16.093 1.00 73.31 443 ALA A C 1
ATOM 3407 O O . ALA A 1 443 ? 2.016 30.200 -15.099 1.00 73.31 443 ALA A O 1
ATOM 3408 N N . ALA A 1 444 ? 1.602 29.329 -17.121 1.00 73.69 444 ALA A N 1
ATOM 3409 C CA . ALA A 1 444 ? 2.796 28.479 -17.130 1.00 73.69 444 ALA A CA 1
ATOM 3410 C C . ALA A 1 444 ? 4.105 29.292 -17.168 1.00 73.69 444 ALA A C 1
ATOM 3412 O O . ALA A 1 444 ? 5.079 28.937 -16.504 1.00 73.69 444 ALA A O 1
ATOM 3413 N N . LYS A 1 445 ? 4.138 30.403 -17.920 1.00 79.12 445 LYS A N 1
ATOM 3414 C CA . LYS A 1 445 ? 5.296 31.312 -17.972 1.00 79.12 445 LYS A CA 1
ATOM 3415 C C . LYS A 1 445 ? 5.551 31.979 -16.617 1.00 79.12 445 LYS A C 1
ATOM 3417 O O . LYS A 1 445 ? 6.686 31.946 -16.146 1.00 79.12 445 LYS A O 1
ATOM 3422 N N . ARG A 1 446 ? 4.505 32.521 -15.981 1.00 80.69 446 ARG A N 1
ATOM 3423 C CA . ARG A 1 446 ? 4.563 33.061 -14.610 1.00 80.69 446 ARG A CA 1
ATOM 3424 C C . ARG A 1 446 ? 4.993 31.977 -13.623 1.00 80.69 446 ARG A C 1
ATOM 3426 O O . ARG A 1 446 ? 5.869 32.218 -12.805 1.00 80.69 446 ARG A O 1
ATOM 3433 N N . GLY A 1 447 ? 4.468 30.762 -13.791 1.00 82.38 447 GLY A N 1
ATOM 3434 C CA . GLY A 1 447 ? 4.848 29.572 -13.035 1.00 82.38 447 GLY A CA 1
ATOM 3435 C C . GLY A 1 447 ? 6.354 29.317 -13.014 1.00 82.38 447 GLY A C 1
ATOM 3436 O O . GLY A 1 447 ? 6.977 29.271 -11.953 1.00 82.38 447 GLY A O 1
ATOM 3437 N N . ARG A 1 448 ? 6.950 29.212 -14.208 1.00 83.75 448 ARG A N 1
ATOM 3438 C CA . ARG A 1 448 ? 8.401 29.055 -14.393 1.00 83.75 448 ARG A CA 1
ATOM 3439 C C . ARG A 1 448 ? 9.200 30.203 -13.792 1.00 83.75 448 ARG A C 1
ATOM 3441 O O . ARG A 1 448 ? 10.224 29.962 -13.161 1.00 83.75 448 ARG A O 1
ATOM 3448 N N . GLN A 1 449 ? 8.741 31.436 -13.989 1.00 85.56 449 GLN A N 1
ATOM 3449 C CA . GLN A 1 449 ? 9.418 32.616 -13.466 1.00 85.56 449 GLN A CA 1
ATOM 3450 C C . GLN A 1 449 ? 9.464 32.608 -11.933 1.00 85.56 449 GLN A C 1
ATOM 3452 O O . GLN A 1 449 ? 10.547 32.720 -11.370 1.00 85.56 449 GLN A O 1
ATOM 3457 N N . VAL A 1 450 ? 8.327 32.376 -11.271 1.00 87.62 450 VAL A N 1
ATOM 3458 C CA . VAL A 1 450 ? 8.235 32.341 -9.803 1.00 87.62 450 VAL A CA 1
ATOM 3459 C C . VAL A 1 450 ? 9.132 31.250 -9.221 1.00 87.62 450 VAL A C 1
ATOM 3461 O O . VAL A 1 450 ? 9.886 31.509 -8.288 1.00 87.62 450 VAL A O 1
ATOM 3464 N N . VAL A 1 451 ? 9.128 30.035 -9.777 1.00 86.44 451 VAL A N 1
ATOM 3465 C CA . VAL A 1 451 ? 9.994 28.975 -9.233 1.00 86.44 451 VAL A CA 1
ATOM 3466 C C . VAL A 1 451 ? 11.482 29.277 -9.447 1.00 86.44 451 VAL A C 1
ATOM 3468 O O . VAL A 1 451 ? 12.298 28.965 -8.580 1.00 86.44 451 VAL A O 1
ATOM 3471 N N . ARG A 1 452 ? 11.845 29.937 -10.556 1.00 87.81 452 ARG A N 1
ATOM 3472 C CA . ARG A 1 452 ? 13.228 30.369 -10.808 1.00 87.81 452 ARG A CA 1
ATOM 3473 C C . ARG A 1 452 ? 13.675 31.497 -9.874 1.00 87.81 452 ARG A C 1
ATOM 3475 O O . ARG A 1 452 ? 14.839 31.530 -9.496 1.00 87.81 452 ARG A O 1
ATOM 3482 N N . GLU A 1 453 ? 12.780 32.425 -9.542 1.00 91.50 453 GLU A N 1
ATOM 3483 C CA . GLU A 1 453 ? 13.063 33.571 -8.665 1.00 91.50 453 GLU A CA 1
ATOM 3484 C C . GLU A 1 453 ? 13.148 33.180 -7.186 1.00 91.50 453 GLU A C 1
ATOM 3486 O O . GLU A 1 453 ? 13.908 33.789 -6.435 1.00 91.50 453 GLU A O 1
ATOM 3491 N N . TYR A 1 454 ? 12.433 32.129 -6.776 1.00 89.81 454 TYR A N 1
ATOM 3492 C CA . TYR A 1 454 ? 12.398 31.649 -5.393 1.00 89.81 454 TYR A CA 1
ATOM 3493 C C . TYR A 1 454 ? 12.933 30.208 -5.261 1.00 89.81 454 TYR A C 1
ATOM 3495 O O . TYR A 1 454 ? 12.189 29.315 -4.826 1.00 89.81 454 TYR A O 1
ATOM 3503 N N . PRO A 1 455 ? 14.212 29.944 -5.615 1.00 90.00 455 PRO A N 1
ATOM 3504 C CA . PRO A 1 455 ? 14.795 28.615 -5.505 1.00 90.00 455 PRO A CA 1
ATOM 3505 C C . PRO A 1 455 ? 15.009 28.227 -4.040 1.00 90.00 455 PRO A C 1
ATOM 3507 O O . PRO A 1 455 ? 15.215 29.070 -3.164 1.00 90.00 455 PRO A O 1
ATOM 3510 N N . ILE A 1 456 ? 15.026 26.923 -3.774 1.00 89.94 456 ILE A N 1
ATOM 3511 C CA . ILE A 1 456 ? 15.433 26.415 -2.464 1.00 89.94 456 ILE A CA 1
ATOM 3512 C C . ILE A 1 456 ? 16.954 26.504 -2.379 1.00 89.94 456 ILE A C 1
ATOM 3514 O O . ILE A 1 456 ? 17.669 25.865 -3.149 1.00 89.94 456 ILE A O 1
ATOM 3518 N N . GLN A 1 457 ? 17.444 27.289 -1.428 1.00 90.94 457 GLN A N 1
ATOM 3519 C CA . GLN A 1 457 ? 18.872 27.426 -1.182 1.00 90.94 457 GLN A CA 1
ATOM 3520 C C . GLN A 1 457 ? 19.348 26.319 -0.241 1.00 90.94 457 GLN A C 1
ATOM 3522 O O . GLN A 1 457 ? 18.835 26.171 0.871 1.00 90.94 457 GLN A O 1
ATOM 3527 N N . TYR A 1 458 ? 20.344 25.556 -0.688 1.00 91.88 458 TYR A N 1
ATOM 3528 C CA . TYR A 1 458 ? 20.989 24.514 0.102 1.00 91.88 458 TYR A CA 1
ATOM 3529 C C . TYR A 1 458 ? 22.427 24.906 0.433 1.00 91.88 458 TYR A C 1
ATOM 3531 O O . TYR A 1 458 ? 23.167 25.392 -0.419 1.00 91.88 458 TYR A O 1
ATOM 3539 N N . MET A 1 459 ? 22.836 24.640 1.669 1.00 93.56 459 MET A N 1
ATOM 3540 C CA . MET A 1 459 ? 24.205 24.811 2.137 1.00 93.56 459 MET A CA 1
ATOM 3541 C C . MET A 1 459 ? 24.879 23.443 2.262 1.00 93.56 459 MET A C 1
ATOM 3543 O O . MET A 1 459 ? 24.316 22.558 2.916 1.00 93.56 459 MET A O 1
ATOM 3547 N N . PRO A 1 460 ? 26.085 23.243 1.703 1.00 93.69 460 PRO A N 1
ATOM 3548 C CA . PRO A 1 460 ? 26.841 22.013 1.911 1.00 93.69 460 PRO A CA 1
ATOM 3549 C C . PRO A 1 460 ? 27.041 21.725 3.401 1.00 93.69 460 PRO A C 1
ATOM 3551 O O . PRO A 1 460 ? 27.261 22.643 4.195 1.00 93.69 460 PRO A O 1
ATOM 3554 N N . SER A 1 461 ? 27.010 20.447 3.783 1.00 91.69 461 SER A N 1
ATOM 3555 C CA . SER A 1 461 ? 27.068 20.007 5.186 1.00 91.69 461 SER A CA 1
ATOM 3556 C C . SER A 1 461 ? 28.188 20.646 6.015 1.00 91.69 461 SER A C 1
ATOM 3558 O O . SER A 1 461 ? 27.947 21.017 7.161 1.00 91.69 461 SER A O 1
ATOM 3560 N N . GLY A 1 462 ? 29.387 20.834 5.452 1.00 91.06 462 GLY A N 1
ATOM 3561 C CA . GLY A 1 462 ? 30.499 21.494 6.146 1.00 91.06 462 GLY A CA 1
ATOM 3562 C C . GLY A 1 462 ? 30.245 22.977 6.448 1.00 91.06 462 GLY A C 1
ATOM 3563 O O . GLY A 1 462 ? 30.602 23.458 7.522 1.00 91.06 462 GLY A O 1
ATOM 3564 N N . VAL A 1 463 ? 29.587 23.698 5.534 1.00 93.81 463 VAL A N 1
ATOM 3565 C CA . VAL A 1 463 ? 29.201 25.107 5.727 1.00 93.81 463 VAL A CA 1
ATOM 3566 C C . VAL A 1 463 ? 28.057 25.206 6.736 1.00 93.81 463 VAL A C 1
ATOM 3568 O O . VAL A 1 463 ? 28.141 25.991 7.678 1.00 93.81 463 VAL A O 1
ATOM 3571 N N . ALA A 1 464 ? 27.043 24.350 6.596 1.00 94.50 464 ALA A N 1
ATOM 3572 C CA . ALA A 1 464 ? 25.917 24.249 7.522 1.00 94.50 464 ALA A CA 1
ATOM 3573 C C . ALA A 1 464 ? 26.363 23.949 8.966 1.00 94.50 464 ALA A C 1
ATOM 3575 O O . ALA A 1 464 ? 25.905 24.585 9.915 1.00 94.50 464 ALA A O 1
ATOM 3576 N N . ALA A 1 465 ? 27.306 23.020 9.141 1.00 93.56 465 ALA A N 1
ATOM 3577 C CA . ALA A 1 465 ? 27.867 22.678 10.446 1.00 93.56 465 ALA A CA 1
ATOM 3578 C C . ALA A 1 465 ? 28.618 23.860 11.081 1.00 93.56 465 ALA A C 1
ATOM 3580 O O . ALA A 1 465 ? 28.462 24.126 12.274 1.00 93.56 465 ALA A O 1
ATOM 3581 N N . ARG A 1 466 ? 29.375 24.622 10.275 1.00 94.56 466 ARG A N 1
ATOM 3582 C CA . ARG A 1 466 ? 30.061 25.839 10.729 1.00 94.56 466 ARG A CA 1
ATOM 3583 C C . ARG A 1 466 ? 29.073 26.924 11.159 1.00 94.56 466 ARG A C 1
ATOM 3585 O O . ARG A 1 466 ? 29.279 27.526 12.208 1.00 94.56 466 ARG A O 1
ATOM 3592 N N . ALA A 1 467 ? 27.999 27.134 10.396 1.00 92.50 467 ALA A N 1
ATOM 3593 C CA . ALA A 1 467 ? 26.948 28.096 10.732 1.00 92.50 467 ALA A CA 1
ATOM 3594 C C . ALA A 1 467 ? 26.266 27.760 12.071 1.00 92.50 467 ALA A C 1
ATOM 3596 O O . ALA A 1 467 ? 26.043 28.642 12.895 1.00 92.50 467 ALA A O 1
ATOM 3597 N N . LEU A 1 468 ? 26.022 26.472 12.327 1.00 92.75 468 LEU A N 1
ATOM 3598 C CA . LEU A 1 468 ? 25.430 25.976 13.573 1.00 92.75 468 LEU A CA 1
ATOM 3599 C C . LEU A 1 468 ? 26.425 25.828 14.737 1.00 92.75 468 LEU A C 1
ATOM 3601 O O . LEU A 1 468 ? 26.009 25.515 15.856 1.00 92.75 468 LEU A O 1
ATOM 3605 N N . ARG A 1 469 ? 27.728 26.032 14.492 1.00 91.69 469 ARG A N 1
ATOM 3606 C CA . ARG A 1 469 ? 28.820 25.766 15.446 1.00 91.69 469 ARG A CA 1
ATOM 3607 C C . ARG A 1 469 ? 28.704 24.364 16.061 1.00 91.69 469 ARG A C 1
ATOM 3609 O O . ARG A 1 469 ? 28.667 24.211 17.285 1.00 91.69 469 ARG A O 1
ATOM 3616 N N . VAL A 1 470 ? 28.579 23.359 15.196 1.00 89.62 470 VAL A N 1
ATOM 3617 C CA . VAL A 1 470 ? 28.512 21.931 15.548 1.00 89.62 470 VAL A CA 1
ATOM 3618 C C . VAL A 1 470 ? 29.483 21.122 14.698 1.00 89.62 470 VAL A C 1
ATOM 3620 O O . VAL A 1 470 ? 29.838 21.522 13.588 1.00 89.62 470 VAL A O 1
ATOM 3623 N N . ASN A 1 471 ? 29.882 19.946 15.180 1.00 88.50 471 ASN A N 1
ATOM 3624 C CA . ASN A 1 471 ? 30.661 19.010 14.378 1.00 88.50 471 ASN A CA 1
ATOM 3625 C C . ASN A 1 471 ? 29.858 18.525 13.140 1.00 88.50 471 ASN A C 1
ATOM 3627 O O . ASN A 1 471 ? 28.705 18.104 13.288 1.00 88.50 471 ASN A O 1
ATOM 3631 N N . PRO A 1 472 ? 30.435 18.497 11.918 1.00 87.31 472 PRO A N 1
ATOM 3632 C CA . PRO A 1 472 ? 29.765 17.945 10.735 1.00 87.31 472 PRO A CA 1
ATOM 3633 C C . PRO A 1 472 ? 29.244 16.508 10.912 1.00 87.31 472 PRO A C 1
ATOM 3635 O O . PRO A 1 472 ? 28.198 16.159 10.361 1.00 87.31 472 PRO A O 1
ATOM 3638 N N . ARG A 1 473 ? 29.930 15.678 11.715 1.00 87.62 473 ARG A N 1
ATOM 3639 C CA . ARG A 1 473 ? 29.476 14.317 12.054 1.00 87.62 473 ARG A CA 1
ATOM 3640 C C . ARG A 1 473 ? 28.192 14.336 12.881 1.00 87.62 473 ARG A C 1
ATOM 3642 O O . ARG A 1 473 ? 27.276 13.573 12.577 1.00 87.62 473 ARG A O 1
ATOM 3649 N N . LEU A 1 474 ? 28.102 15.231 13.870 1.00 90.81 474 LEU A N 1
ATOM 3650 C CA . LEU A 1 474 ? 26.891 15.425 14.670 1.00 90.81 474 LEU A CA 1
ATOM 3651 C C . LEU A 1 474 ? 25.726 15.835 13.768 1.00 90.81 474 LEU A C 1
ATOM 3653 O O . LEU A 1 474 ? 24.664 15.217 13.821 1.00 90.81 474 LEU A O 1
ATOM 3657 N N . LEU A 1 475 ? 25.950 16.813 12.883 1.00 92.38 475 LEU A N 1
ATOM 3658 C CA . LEU A 1 475 ? 24.933 17.277 11.941 1.00 92.38 475 LEU A CA 1
ATOM 3659 C C . LEU A 1 475 ? 24.444 16.138 11.033 1.00 92.38 475 LEU A C 1
ATOM 3661 O O . LEU A 1 475 ? 23.242 15.959 10.851 1.00 92.38 475 LEU A O 1
ATOM 3665 N N . GLY A 1 476 ? 25.356 15.322 10.498 1.00 89.88 476 GLY A N 1
ATOM 3666 C CA . GLY A 1 476 ? 25.007 14.169 9.667 1.00 89.88 476 GLY A CA 1
ATOM 3667 C C . GLY A 1 476 ? 24.225 13.076 10.404 1.00 89.88 476 GLY A C 1
ATOM 3668 O O . GLY A 1 476 ? 23.426 12.383 9.764 1.00 89.88 476 GLY A O 1
ATOM 3669 N N . ARG A 1 477 ? 24.446 12.934 11.718 1.00 90.75 477 ARG A N 1
ATOM 3670 C CA . ARG A 1 477 ? 23.788 11.958 12.595 1.00 90.75 477 ARG A CA 1
ATOM 3671 C C . ARG A 1 477 ? 22.401 12.424 13.032 1.00 90.75 477 ARG A C 1
ATOM 3673 O O . ARG A 1 477 ? 21.445 11.689 12.819 1.00 90.75 477 ARG A O 1
ATOM 3680 N N . VAL A 1 478 ? 22.276 13.644 13.561 1.00 92.94 478 VAL A N 1
ATOM 3681 C CA . VAL A 1 478 ? 20.999 14.197 14.060 1.00 92.94 478 VAL A CA 1
ATOM 3682 C C . VAL A 1 478 ? 19.969 14.399 12.944 1.00 92.94 478 VAL A C 1
ATOM 3684 O O . VAL A 1 478 ? 18.771 14.289 13.179 1.00 92.94 478 VAL A O 1
ATOM 3687 N N . THR A 1 479 ? 20.422 14.647 11.710 1.00 94.06 479 THR A N 1
ATOM 3688 C CA . THR A 1 479 ? 19.547 14.762 10.528 1.00 94.06 479 THR A CA 1
ATOM 3689 C C . THR A 1 479 ? 19.102 13.406 9.960 1.00 94.06 479 THR A C 1
ATOM 3691 O O . THR A 1 479 ? 18.179 13.356 9.150 1.00 94.06 479 THR A O 1
ATOM 3694 N N . GLY A 1 480 ? 19.739 12.300 10.357 1.00 92.12 480 GLY A N 1
ATOM 3695 C CA . GLY A 1 480 ? 19.307 10.941 10.022 1.00 92.12 480 GLY A CA 1
ATOM 3696 C C . GLY A 1 480 ? 18.400 10.336 11.095 1.00 92.12 480 GLY A C 1
ATOM 3697 O O . GLY A 1 480 ? 17.931 11.034 11.990 1.00 92.12 480 GLY A O 1
ATOM 3698 N N . ASN A 1 481 ? 18.171 9.025 11.010 1.00 91.25 481 ASN A N 1
ATOM 3699 C CA . ASN A 1 481 ? 17.558 8.253 12.094 1.00 91.25 481 ASN A CA 1
ATOM 3700 C C . ASN A 1 481 ? 18.586 7.993 13.205 1.00 91.25 481 ASN A C 1
ATOM 3702 O O . ASN A 1 481 ? 19.707 7.548 12.930 1.00 91.25 481 ASN A O 1
ATOM 3706 N N . VAL A 1 482 ? 18.186 8.199 14.456 1.00 92.00 482 VAL A N 1
ATOM 3707 C CA . VAL A 1 482 ? 18.996 7.962 15.652 1.00 92.00 482 VAL A CA 1
ATOM 3708 C C . VAL A 1 482 ? 18.207 7.058 16.590 1.00 92.00 482 VAL A C 1
ATOM 3710 O O . VAL A 1 482 ? 17.391 7.508 17.387 1.00 92.00 482 VAL A O 1
ATOM 3713 N N . TRP A 1 483 ? 18.459 5.755 16.491 1.00 91.50 483 TRP A N 1
ATOM 3714 C CA . TRP A 1 483 ? 17.759 4.761 17.298 1.00 91.50 483 TRP A CA 1
ATOM 3715 C C . TRP A 1 483 ? 18.365 4.631 18.693 1.00 91.50 483 TRP A C 1
ATOM 3717 O O . TRP A 1 483 ? 19.566 4.389 18.829 1.00 91.50 483 TRP A O 1
ATOM 3727 N N . VAL A 1 484 ? 17.506 4.710 19.704 1.00 92.31 484 VAL A N 1
ATOM 3728 C CA . VAL A 1 484 ? 17.841 4.580 21.124 1.00 92.31 484 VAL A CA 1
ATOM 3729 C C . VAL A 1 484 ? 17.033 3.423 21.706 1.00 92.31 484 VAL A C 1
ATOM 3731 O O . VAL A 1 484 ? 15.830 3.334 21.468 1.00 92.31 484 VAL A O 1
ATOM 3734 N N . GLY A 1 485 ? 17.693 2.508 22.413 1.00 90.12 485 GLY A N 1
ATOM 3735 C CA . GLY A 1 485 ? 17.043 1.435 23.166 1.00 90.12 485 GLY A CA 1
ATOM 3736 C C . GLY A 1 485 ? 16.536 1.932 24.518 1.00 90.12 485 GLY A C 1
ATOM 3737 O O . GLY A 1 485 ? 17.290 2.566 25.255 1.00 90.12 485 GLY A O 1
ATOM 3738 N N . ASP A 1 486 ? 15.283 1.631 24.835 1.00 86.69 486 ASP A N 1
ATOM 3739 C CA . ASP A 1 486 ? 14.600 1.959 26.087 1.00 86.69 486 ASP A CA 1
ATOM 3740 C C . ASP A 1 486 ? 13.956 0.676 26.636 1.00 86.69 486 ASP A C 1
ATOM 3742 O O . ASP A 1 486 ? 12.842 0.308 26.255 1.00 86.69 486 ASP A O 1
ATOM 3746 N N . GLY A 1 487 ? 14.718 -0.086 27.429 1.00 82.94 487 GLY A N 1
ATOM 3747 C CA . GLY A 1 487 ? 14.365 -1.464 27.786 1.00 82.94 487 GLY A CA 1
ATOM 3748 C C . GLY A 1 487 ? 14.231 -2.352 26.542 1.00 82.94 487 GLY A C 1
ATOM 3749 O O . GLY A 1 487 ? 15.136 -2.401 25.707 1.00 82.94 487 GLY A O 1
ATOM 3750 N N . ASP A 1 488 ? 13.081 -3.013 26.395 1.00 78.19 488 ASP A N 1
ATOM 3751 C CA . ASP A 1 488 ? 12.740 -3.822 25.214 1.00 78.19 488 ASP A CA 1
ATOM 3752 C C . ASP A 1 488 ? 12.278 -2.984 24.005 1.00 78.19 488 ASP A C 1
ATOM 3754 O O . ASP A 1 488 ? 12.149 -3.499 22.889 1.00 78.19 488 ASP A O 1
ATOM 3758 N N . ASN A 1 489 ? 12.045 -1.682 24.199 1.00 81.25 489 ASN A N 1
ATOM 3759 C CA . ASN A 1 489 ? 11.575 -0.776 23.159 1.00 81.25 489 ASN A CA 1
ATOM 3760 C C . ASN A 1 489 ? 12.733 -0.065 22.448 1.00 81.25 489 ASN A C 1
ATOM 3762 O O . ASN A 1 489 ? 13.849 0.063 22.951 1.00 81.25 489 ASN A O 1
ATOM 3766 N N . ARG A 1 490 ? 12.462 0.437 21.239 1.00 88.25 490 ARG A N 1
ATOM 3767 C CA . ARG A 1 490 ? 13.380 1.309 20.495 1.00 88.25 490 ARG A CA 1
ATOM 3768 C C . ARG A 1 490 ? 12.645 2.543 20.005 1.00 88.25 490 ARG A C 1
ATOM 3770 O O . ARG A 1 490 ? 11.609 2.427 19.355 1.00 88.25 490 ARG A O 1
ATOM 3777 N N . VAL A 1 491 ? 13.227 3.706 20.258 1.00 91.19 491 VAL A N 1
ATOM 3778 C CA . VAL A 1 491 ? 12.688 5.008 19.853 1.00 91.19 491 VAL A CA 1
ATOM 3779 C C . VAL A 1 491 ? 13.661 5.713 18.914 1.00 91.19 491 VAL A C 1
ATOM 3781 O O . VAL A 1 491 ? 14.875 5.536 19.022 1.00 91.19 491 VAL A O 1
ATOM 3784 N N . ASP A 1 492 ? 13.134 6.473 17.955 1.00 92.81 492 ASP A N 1
ATOM 3785 C CA . ASP A 1 492 ? 13.938 7.315 17.067 1.00 92.81 492 ASP A CA 1
ATOM 3786 C C . ASP A 1 492 ? 13.942 8.745 17.609 1.00 92.81 492 ASP A C 1
ATOM 3788 O O . ASP A 1 492 ? 12.887 9.370 17.723 1.00 92.81 492 ASP A O 1
ATOM 3792 N N . VAL A 1 493 ? 15.127 9.244 17.951 1.00 94.06 493 VAL A N 1
ATOM 3793 C CA . VAL A 1 493 ? 15.352 10.631 18.389 1.00 94.06 493 VAL A CA 1
ATOM 3794 C C . VAL A 1 493 ? 16.049 11.459 17.304 1.00 94.06 493 VAL A C 1
ATOM 3796 O O . VAL A 1 493 ? 16.548 12.547 17.557 1.00 94.06 493 VAL A O 1
ATOM 3799 N N . GLY A 1 494 ? 16.152 10.944 16.082 1.00 93.12 494 GLY A N 1
ATOM 3800 C CA . GLY A 1 494 ? 16.664 11.698 14.946 1.00 93.12 494 GLY A CA 1
ATOM 3801 C C . GLY A 1 494 ? 15.589 12.584 14.319 1.00 93.12 494 GLY A C 1
ATOM 3802 O O . GLY A 1 494 ? 14.398 12.292 14.398 1.00 93.12 494 GLY A O 1
ATOM 3803 N N . LEU A 1 495 ? 16.002 13.638 13.612 1.00 94.38 495 LEU A N 1
ATOM 3804 C CA . LEU A 1 495 ? 15.086 14.412 12.762 1.00 94.38 495 LEU A CA 1
ATOM 3805 C C . LEU A 1 495 ? 14.591 13.596 11.556 1.00 94.38 495 LEU A C 1
ATOM 3807 O O . LEU A 1 495 ? 13.605 13.981 10.934 1.00 94.38 495 LEU A O 1
ATOM 3811 N N . ALA A 1 496 ? 15.288 12.504 11.208 1.00 93.31 496 ALA A N 1
ATOM 3812 C CA . ALA A 1 496 ? 14.910 11.552 10.161 1.00 93.31 496 ALA A CA 1
ATOM 3813 C C . ALA A 1 496 ? 14.603 12.190 8.788 1.00 93.31 496 ALA A C 1
ATOM 3815 O O . ALA A 1 496 ? 13.829 11.652 7.998 1.00 93.31 496 ALA A O 1
ATOM 3816 N N . VAL A 1 497 ? 15.253 13.313 8.458 1.00 93.88 497 VAL A N 1
ATOM 3817 C CA . VAL A 1 497 ? 15.053 14.029 7.184 1.00 93.88 497 VAL A CA 1
ATOM 3818 C C . VAL A 1 497 ? 15.824 13.409 6.017 1.00 93.88 497 VAL A C 1
ATOM 3820 O O . VAL A 1 497 ? 15.656 13.825 4.870 1.00 93.88 497 VAL A O 1
ATOM 3823 N N . LYS A 1 498 ? 16.671 12.409 6.288 1.00 93.12 498 LYS A N 1
ATOM 3824 C CA . LYS A 1 498 ? 17.363 11.611 5.271 1.00 93.12 498 LYS A CA 1
ATOM 3825 C C . LYS A 1 498 ? 17.605 10.174 5.715 1.00 93.12 498 LYS A C 1
ATOM 3827 O O . LYS A 1 498 ? 17.891 9.902 6.879 1.00 93.12 498 LYS A O 1
ATOM 3832 N N . ASN A 1 499 ? 17.632 9.276 4.739 1.00 91.12 499 ASN A N 1
ATOM 3833 C CA . ASN A 1 499 ? 18.135 7.919 4.871 1.00 91.12 499 ASN A CA 1
ATOM 3834 C C . ASN A 1 499 ? 19.137 7.639 3.746 1.00 91.12 499 ASN A C 1
ATOM 3836 O O . ASN A 1 499 ? 18.764 7.266 2.634 1.00 91.12 499 ASN A O 1
ATOM 3840 N N . ALA A 1 500 ? 20.426 7.803 4.053 1.00 85.44 500 ALA A N 1
ATOM 3841 C CA . ALA A 1 500 ? 21.495 7.647 3.069 1.00 85.44 500 ALA A CA 1
ATOM 3842 C C . ALA A 1 500 ? 21.594 6.221 2.504 1.00 85.44 500 ALA A C 1
ATOM 3844 O O . ALA A 1 500 ? 21.876 6.059 1.325 1.00 85.44 500 ALA A O 1
ATOM 3845 N N . LYS A 1 501 ? 21.291 5.190 3.308 1.00 84.75 501 LYS A N 1
ATOM 3846 C CA . LYS A 1 501 ? 21.332 3.787 2.853 1.00 84.75 501 LYS A CA 1
ATOM 3847 C C . LYS A 1 501 ? 20.259 3.479 1.812 1.00 84.75 501 LYS A C 1
ATOM 3849 O O . LYS A 1 501 ? 20.458 2.615 0.970 1.00 84.75 501 LYS A O 1
ATOM 3854 N N . GLN A 1 502 ? 19.115 4.153 1.909 1.00 84.62 502 GLN A N 1
ATOM 3855 C CA . GLN A 1 502 ? 17.981 3.964 1.004 1.00 84.62 502 GLN A CA 1
ATOM 3856 C C . GLN A 1 502 ? 17.908 5.035 -0.093 1.00 84.62 502 GLN A C 1
ATOM 3858 O O . GLN A 1 502 ? 17.001 4.977 -0.919 1.00 84.62 502 GLN A O 1
ATOM 3863 N N . GLY A 1 503 ? 18.830 6.007 -0.105 1.00 88.81 503 GLY A N 1
ATOM 3864 C CA . GLY A 1 503 ? 18.786 7.138 -1.032 1.00 88.81 503 GLY A CA 1
ATOM 3865 C C . GLY A 1 503 ? 17.502 7.956 -0.887 1.00 88.81 503 GLY A C 1
ATOM 3866 O O . GLY A 1 503 ? 16.891 8.317 -1.890 1.00 88.81 503 GLY A O 1
ATOM 3867 N N . LEU A 1 504 ? 17.051 8.194 0.351 1.00 92.75 504 LEU A N 1
ATOM 3868 C CA . LEU A 1 504 ? 15.833 8.958 0.628 1.00 92.75 504 LEU A CA 1
ATOM 3869 C C . LEU A 1 504 ? 16.141 10.270 1.351 1.00 92.75 504 LEU A C 1
ATOM 3871 O O . LEU A 1 504 ? 17.020 10.313 2.214 1.00 92.75 504 LEU A O 1
ATOM 3875 N N . CYS A 1 505 ? 15.375 11.316 1.061 1.00 93.62 505 CYS A N 1
ATOM 3876 C CA . CYS A 1 505 ? 15.404 12.576 1.793 1.00 93.62 505 CYS A CA 1
ATOM 3877 C C . CYS A 1 505 ? 14.048 13.280 1.790 1.00 93.62 505 CYS A C 1
ATOM 3879 O O . CYS A 1 505 ? 13.162 12.945 1.008 1.00 93.62 505 CYS A O 1
ATOM 3881 N N . VAL A 1 506 ? 13.887 14.244 2.693 1.00 93.12 506 VAL A N 1
ATOM 3882 C CA . VAL A 1 506 ? 12.768 15.185 2.686 1.00 93.12 506 VAL A CA 1
ATOM 3883 C C . VAL A 1 506 ? 13.153 16.359 1.777 1.00 93.12 506 VAL A C 1
ATOM 3885 O O . VAL A 1 506 ? 14.020 17.157 2.162 1.00 93.12 506 VAL A O 1
ATOM 3888 N N . PRO A 1 507 ? 12.547 16.489 0.580 1.00 88.56 507 PRO A N 1
ATOM 3889 C CA . PRO A 1 507 ? 12.879 17.563 -0.344 1.00 88.56 507 PRO A CA 1
ATOM 3890 C C . PRO A 1 507 ? 12.567 18.916 0.288 1.00 88.56 507 PRO A C 1
ATOM 3892 O O . PRO A 1 507 ? 11.601 19.070 1.038 1.00 88.56 507 PRO A O 1
ATOM 3895 N N . GLY A 1 508 ? 13.411 19.901 0.007 1.00 88.69 508 GLY A N 1
ATOM 3896 C CA . GLY A 1 508 ? 13.321 21.225 0.615 1.00 88.69 508 GLY A CA 1
ATOM 3897 C C . GLY A 1 508 ? 14.020 21.358 1.956 1.00 88.69 508 GLY A C 1
ATOM 3898 O O . GLY A 1 508 ? 14.225 22.487 2.375 1.00 88.69 508 GLY A O 1
ATOM 3899 N N . LEU A 1 509 ? 14.414 20.248 2.595 1.00 92.12 509 LEU A N 1
ATOM 3900 C CA . LEU A 1 509 ? 15.199 20.253 3.834 1.00 92.12 509 LEU A CA 1
ATOM 3901 C C . LEU A 1 509 ? 16.600 19.686 3.627 1.00 92.12 509 LEU A C 1
ATOM 3903 O O . LEU A 1 509 ? 17.580 20.268 4.091 1.00 92.12 509 LEU A O 1
ATOM 3907 N N . ALA A 1 510 ? 16.697 18.558 2.921 1.00 93.00 510 ALA A N 1
ATOM 3908 C CA . ALA A 1 510 ? 17.954 17.882 2.636 1.00 93.00 510 ALA A CA 1
ATOM 3909 C C . ALA A 1 510 ? 18.025 17.442 1.170 1.00 93.00 510 ALA A C 1
ATOM 3911 O O . ALA A 1 510 ? 17.048 16.943 0.610 1.00 93.00 510 ALA A O 1
ATOM 3912 N N . ALA A 1 511 ? 19.205 17.579 0.571 1.00 91.69 511 ALA A N 1
ATOM 3913 C CA . ALA A 1 511 ? 19.501 17.129 -0.784 1.00 91.69 511 ALA A CA 1
ATOM 3914 C C . ALA A 1 511 ? 20.915 16.523 -0.847 1.00 91.69 511 ALA A C 1
ATOM 3916 O O . ALA A 1 511 ? 21.789 16.956 -0.089 1.00 91.69 511 ALA A O 1
ATOM 3917 N N . PRO A 1 512 ? 21.166 15.519 -1.704 1.00 90.88 512 PRO A N 1
ATOM 3918 C CA . PRO A 1 512 ? 22.527 15.072 -1.980 1.00 90.88 512 PRO A CA 1
ATOM 3919 C C . PRO A 1 512 ? 23.291 16.153 -2.757 1.00 90.88 512 PRO A C 1
ATOM 3921 O O . PRO A 1 512 ? 22.691 16.935 -3.498 1.00 90.88 512 PRO A O 1
ATOM 3924 N N . LEU A 1 513 ? 24.610 16.201 -2.585 1.00 88.12 513 LEU A N 1
ATOM 3925 C CA . LEU A 1 513 ? 25.483 17.015 -3.433 1.00 88.12 513 LEU A CA 1
ATOM 3926 C C . LEU A 1 513 ? 25.619 16.380 -4.826 1.00 88.12 513 LEU A C 1
ATOM 3928 O O . LEU A 1 513 ? 25.484 15.170 -4.975 1.00 88.12 513 LEU A O 1
ATOM 3932 N N . HIS A 1 514 ? 25.881 17.198 -5.849 1.00 78.75 514 HIS A N 1
ATOM 3933 C CA . HIS A 1 514 ? 25.963 16.748 -7.248 1.00 78.75 514 HIS A CA 1
ATOM 3934 C C . HIS A 1 514 ? 27.119 15.782 -7.536 1.00 78.75 514 HIS A C 1
ATOM 3936 O O . HIS A 1 514 ? 27.067 15.047 -8.515 1.00 78.75 514 HIS A O 1
ATOM 3942 N N . ASP A 1 515 ? 28.157 15.809 -6.709 1.00 79.00 515 ASP A N 1
ATOM 3943 C CA . ASP A 1 515 ? 29.359 14.981 -6.799 1.00 79.00 515 ASP A CA 1
ATOM 3944 C C . ASP A 1 515 ? 29.296 13.744 -5.884 1.00 79.00 515 ASP A C 1
ATOM 3946 O O . ASP A 1 515 ? 30.315 13.095 -5.661 1.00 79.00 515 ASP A O 1
ATOM 3950 N N . ASP A 1 516 ? 28.125 13.456 -5.301 1.00 71.12 516 ASP A N 1
ATOM 3951 C CA . ASP A 1 516 ? 27.902 12.400 -4.306 1.00 71.12 516 ASP A CA 1
ATOM 3952 C C . ASP A 1 516 ? 28.836 12.477 -3.075 1.00 71.12 516 ASP A C 1
ATOM 3954 O O . ASP A 1 516 ? 28.891 11.552 -2.260 1.00 71.12 516 ASP A O 1
ATOM 3958 N N . SER A 1 517 ? 29.525 13.608 -2.865 1.00 78.69 517 SER A N 1
ATOM 3959 C CA . SER A 1 517 ? 30.483 13.798 -1.764 1.00 78.69 517 SER A CA 1
ATOM 3960 C C . SER A 1 517 ? 29.816 13.954 -0.393 1.00 78.69 517 SER A C 1
ATOM 3962 O O . SER A 1 517 ? 30.477 13.915 0.649 1.00 78.69 517 SER A O 1
ATOM 3964 N N . GLY A 1 518 ? 28.492 14.125 -0.360 1.00 86.12 518 GLY A N 1
ATOM 3965 C CA . GLY A 1 518 ? 27.739 14.250 0.877 1.00 86.12 518 GLY A CA 1
ATOM 3966 C C . GLY A 1 518 ? 26.365 14.885 0.706 1.00 86.12 518 GLY A C 1
ATOM 3967 O O . GLY A 1 518 ? 25.677 14.701 -0.294 1.00 86.12 518 GLY A O 1
ATOM 3968 N N . TRP A 1 519 ? 25.951 15.615 1.740 1.00 92.44 519 TRP A N 1
ATOM 3969 C CA . TRP A 1 519 ? 24.616 16.199 1.856 1.00 92.44 519 TRP A CA 1
ATOM 3970 C C . TRP A 1 519 ? 24.680 17.720 1.955 1.00 92.44 519 TRP A C 1
ATOM 3972 O O . TRP A 1 519 ? 25.635 18.283 2.499 1.00 92.44 519 TRP A O 1
ATOM 3982 N N . ALA A 1 520 ? 23.623 18.367 1.485 1.00 92.69 520 ALA A N 1
ATOM 3983 C CA . ALA A 1 520 ? 23.354 19.780 1.660 1.00 92.69 520 ALA A CA 1
ATOM 3984 C C . ALA A 1 520 ? 22.004 19.982 2.363 1.00 92.69 520 ALA A C 1
ATOM 3986 O O . ALA A 1 520 ? 21.083 19.173 2.222 1.00 92.69 520 ALA A O 1
ATOM 3987 N N . TYR A 1 521 ? 21.901 21.059 3.136 1.00 94.94 521 TYR A N 1
ATOM 3988 C CA . TYR A 1 521 ? 20.776 21.336 4.025 1.00 94.94 521 TYR A CA 1
ATOM 3989 C C . TYR A 1 521 ? 20.252 22.754 3.808 1.00 94.94 521 TYR A C 1
ATOM 3991 O O . TYR A 1 521 ? 21.035 23.679 3.599 1.00 94.94 521 TYR A O 1
ATOM 3999 N N . SER A 1 522 ? 18.937 22.935 3.850 1.00 94.12 522 SER A N 1
ATOM 4000 C CA . SER A 1 522 ? 18.302 24.249 3.708 1.00 94.12 522 SER A CA 1
ATOM 4001 C C . SER A 1 522 ? 18.329 25.043 5.018 1.00 94.12 522 SER A C 1
ATOM 4003 O O . SER A 1 522 ? 18.338 24.445 6.095 1.00 94.12 522 SER A O 1
ATOM 4005 N N . GLN A 1 523 ? 18.187 26.370 4.953 1.00 93.44 523 GLN A N 1
ATOM 4006 C CA . GLN A 1 523 ? 18.098 27.217 6.154 1.00 93.44 523 GLN A CA 1
ATOM 4007 C C . GLN A 1 523 ? 17.009 26.768 7.160 1.00 93.44 523 GLN A C 1
ATOM 4009 O O . GLN A 1 523 ? 17.357 26.594 8.325 1.00 93.44 523 GLN A O 1
ATOM 4014 N N . PRO A 1 524 ? 15.763 26.429 6.751 1.00 92.44 524 PRO A N 1
ATOM 4015 C CA . PRO A 1 524 ? 14.743 25.953 7.695 1.00 92.44 524 PRO A CA 1
ATOM 4016 C C . PRO A 1 524 ? 15.134 24.703 8.499 1.00 92.44 524 PRO A C 1
ATOM 4018 O O . PRO A 1 524 ? 14.697 24.528 9.634 1.00 92.44 524 PRO A O 1
ATOM 4021 N N . LEU A 1 525 ? 15.964 23.817 7.932 1.00 94.62 525 LEU A N 1
ATOM 4022 C CA . LEU A 1 525 ? 16.464 22.648 8.655 1.00 94.62 525 LEU A CA 1
ATOM 4023 C C . LEU A 1 525 ? 17.530 23.051 9.676 1.00 94.62 525 LEU A C 1
ATOM 4025 O O . LEU A 1 525 ? 17.583 22.472 10.757 1.00 94.62 525 LEU A O 1
ATOM 4029 N N . LEU A 1 526 ? 18.372 24.034 9.350 1.00 95.00 526 LEU A N 1
ATOM 4030 C CA . LEU A 1 526 ? 19.366 24.551 10.289 1.00 95.00 526 LEU A CA 1
ATOM 4031 C C . LEU A 1 526 ? 18.684 25.226 11.479 1.00 95.00 526 LEU A C 1
ATOM 4033 O O . LEU A 1 526 ? 19.038 24.929 12.618 1.00 95.00 526 LEU A O 1
ATOM 4037 N N . ASP A 1 527 ? 17.657 26.037 11.226 1.00 94.44 527 ASP A N 1
ATOM 4038 C CA . ASP A 1 527 ? 16.852 26.668 12.277 1.00 94.44 527 ASP A CA 1
ATOM 4039 C C . ASP A 1 527 ? 16.216 25.607 13.187 1.00 94.44 527 ASP A C 1
ATOM 4041 O O . ASP A 1 527 ? 16.277 25.709 14.414 1.00 94.44 527 ASP A O 1
ATOM 4045 N N . LEU A 1 528 ? 15.705 24.521 12.597 1.00 94.81 528 LEU A N 1
ATOM 4046 C CA . LEU A 1 528 ? 15.151 23.398 13.347 1.00 94.81 528 LEU A CA 1
ATOM 4047 C C . LEU A 1 528 ? 16.205 22.654 14.184 1.00 94.81 528 LEU A C 1
ATOM 4049 O O . LEU A 1 528 ? 15.934 22.272 15.321 1.00 94.81 528 LEU A O 1
ATOM 4053 N N . VAL A 1 529 ? 17.415 22.447 13.658 1.00 95.00 529 VAL A N 1
ATOM 4054 C CA . VAL A 1 529 ? 18.522 21.844 14.423 1.00 95.00 529 VAL A CA 1
ATOM 4055 C C . VAL A 1 529 ? 18.946 22.762 15.575 1.00 95.00 529 VAL A C 1
ATOM 4057 O O . VAL A 1 529 ? 19.227 22.273 16.671 1.00 95.00 529 VAL A O 1
ATOM 4060 N N . ALA A 1 530 ? 18.963 24.081 15.366 1.00 95.06 530 ALA A N 1
ATOM 4061 C CA . ALA A 1 530 ? 19.241 25.054 16.418 1.00 95.06 530 ALA A CA 1
ATOM 4062 C C . ALA A 1 530 ? 18.158 25.035 17.511 1.00 95.06 530 ALA A C 1
ATOM 4064 O O . ALA A 1 530 ? 18.483 25.049 18.702 1.00 95.06 530 ALA A O 1
ATOM 4065 N N . GLU A 1 531 ? 16.881 24.926 17.133 1.00 95.44 531 GLU A N 1
ATOM 4066 C CA . GLU A 1 531 ? 15.783 24.751 18.086 1.00 95.44 531 GLU A CA 1
ATOM 4067 C C . GLU A 1 531 ? 15.905 23.430 18.855 1.00 95.44 531 GLU A C 1
ATOM 4069 O O . GLU A 1 531 ? 15.772 23.428 20.082 1.00 95.44 531 GLU A O 1
ATOM 4074 N N . TYR A 1 532 ? 16.235 22.328 18.168 1.00 95.44 532 TYR A N 1
ATOM 4075 C CA . TYR A 1 532 ? 16.479 21.034 18.807 1.00 95.44 532 TYR A CA 1
ATOM 4076 C C . TYR A 1 532 ? 17.593 21.167 19.858 1.00 95.44 532 TYR A C 1
ATOM 4078 O O . TYR A 1 532 ? 17.401 20.829 21.028 1.00 95.44 532 TYR A O 1
ATOM 4086 N N . ARG A 1 533 ? 18.728 21.769 19.489 1.00 93.50 533 ARG A N 1
ATOM 4087 C CA . ARG A 1 533 ? 19.842 22.023 20.412 1.00 93.50 533 ARG A CA 1
ATOM 4088 C C . ARG A 1 533 ? 19.412 22.815 21.646 1.00 93.50 533 ARG A C 1
ATOM 4090 O O . ARG A 1 533 ? 19.846 22.498 22.748 1.00 93.50 533 ARG A O 1
ATOM 4097 N N . ARG A 1 534 ? 18.573 23.839 21.471 1.00 94.19 534 ARG A N 1
ATOM 4098 C CA . ARG A 1 534 ? 18.082 24.680 22.571 1.00 94.19 534 ARG A CA 1
ATOM 4099 C C . ARG A 1 534 ? 17.136 23.919 23.499 1.00 94.19 534 ARG A C 1
ATOM 4101 O O . ARG A 1 534 ? 17.190 24.116 24.708 1.00 94.19 534 ARG A O 1
ATOM 4108 N N . ARG A 1 535 ? 16.258 23.081 22.943 1.00 94.81 535 ARG A N 1
ATOM 4109 C CA . ARG A 1 535 ? 15.215 22.376 23.702 1.00 94.81 535 ARG A CA 1
ATOM 4110 C C . ARG A 1 535 ? 15.738 21.129 24.412 1.00 94.81 535 ARG A C 1
ATOM 4112 O O . ARG A 1 535 ? 15.342 20.861 25.541 1.00 94.81 535 ARG A O 1
ATOM 4119 N N . PHE A 1 536 ? 16.642 20.395 23.771 1.00 95.00 536 PHE A N 1
ATOM 4120 C CA . PHE A 1 536 ? 17.172 19.126 24.271 1.00 95.00 536 PHE A CA 1
ATOM 4121 C C . PHE A 1 536 ? 18.704 19.070 24.128 1.00 95.00 536 PHE A C 1
ATOM 4123 O O . PHE A 1 536 ? 19.233 18.224 23.401 1.00 95.00 536 PHE A O 1
ATOM 4130 N N . PRO A 1 537 ? 19.448 19.959 24.814 1.00 92.56 537 PRO A N 1
ATOM 4131 C CA . PRO A 1 537 ? 20.900 20.074 24.652 1.00 92.56 537 PRO A CA 1
ATOM 4132 C C . PRO A 1 537 ? 21.638 18.773 24.987 1.00 92.56 537 PRO A C 1
ATOM 4134 O O . PRO A 1 537 ? 22.606 18.423 24.319 1.00 92.56 537 PRO A O 1
ATOM 4137 N N . TRP A 1 538 ? 21.139 18.020 25.969 1.00 90.44 538 TRP A N 1
ATOM 4138 C CA . TRP A 1 538 ? 21.702 16.739 26.396 1.00 90.44 538 TRP A CA 1
ATOM 4139 C C . TRP A 1 538 ? 21.684 15.673 25.292 1.00 90.44 538 TRP A C 1
ATOM 4141 O O . TRP A 1 538 ? 22.621 14.885 25.216 1.00 90.44 538 TRP A O 1
ATOM 4151 N N . VAL A 1 539 ? 20.697 15.686 24.384 1.00 91.75 539 VAL A N 1
ATOM 4152 C CA . VAL A 1 539 ? 20.670 14.761 23.238 1.00 91.75 539 VAL A CA 1
ATOM 4153 C C . VAL A 1 539 ? 21.887 15.014 22.356 1.00 91.75 539 VAL A C 1
ATOM 4155 O O . VAL A 1 539 ? 22.654 14.098 22.070 1.00 91.75 539 VAL A O 1
ATOM 4158 N N . LEU A 1 540 ? 22.076 16.263 21.924 1.00 89.69 540 LEU A N 1
ATOM 4159 C CA . LEU A 1 540 ? 23.131 16.611 20.977 1.00 89.69 540 LEU A CA 1
ATOM 4160 C C . LEU A 1 540 ? 24.521 16.468 21.602 1.00 89.69 540 LEU A C 1
ATOM 4162 O O . LEU A 1 540 ? 25.411 15.953 20.932 1.00 89.69 540 LEU A O 1
ATOM 4166 N N . SER A 1 541 ? 24.690 16.844 22.874 1.00 88.94 541 SER A N 1
ATOM 4167 C CA . SER A 1 541 ? 25.953 16.660 23.597 1.00 88.94 541 SER A CA 1
ATOM 4168 C C . SER A 1 541 ? 26.373 15.190 23.646 1.00 88.94 541 SER A C 1
ATOM 4170 O O . SER A 1 541 ? 27.529 14.875 23.371 1.00 88.94 541 SER A O 1
ATOM 4172 N N . THR A 1 542 ? 25.439 14.273 23.922 1.00 88.19 542 THR A N 1
ATOM 4173 C CA . THR A 1 542 ? 25.733 12.833 23.904 1.00 88.19 542 THR A CA 1
ATOM 4174 C C . THR A 1 542 ? 26.021 12.328 22.491 1.00 88.19 542 THR A C 1
ATOM 4176 O O . THR A 1 542 ? 26.922 11.517 22.290 1.00 88.19 542 THR A O 1
ATOM 4179 N N . LEU A 1 543 ? 25.281 12.798 21.483 1.00 89.19 543 LEU A N 1
ATOM 4180 C CA . LEU A 1 543 ? 25.530 12.408 20.091 1.00 89.19 543 LEU A CA 1
ATOM 4181 C C . LEU A 1 543 ? 26.883 12.896 19.563 1.00 89.19 543 LEU A C 1
ATOM 4183 O O . LEU A 1 543 ? 27.414 12.286 18.633 1.00 89.19 543 LEU A O 1
ATOM 4187 N N . GLU A 1 544 ? 27.411 13.985 20.123 1.00 88.12 544 GLU A N 1
ATOM 4188 C CA . GLU A 1 544 ? 28.712 14.549 19.772 1.00 88.12 544 GLU A CA 1
ATOM 4189 C C . GLU A 1 544 ? 29.868 13.810 20.454 1.00 88.12 544 GLU A C 1
ATOM 4191 O O . GLU A 1 544 ? 30.894 13.577 19.816 1.00 88.12 544 GLU A O 1
ATOM 4196 N N . SER A 1 545 ? 29.695 13.401 21.715 1.00 85.25 545 SER A N 1
ATOM 4197 C CA . SER A 1 545 ? 30.714 12.668 22.476 1.00 85.25 545 SER A CA 1
ATOM 4198 C C . SER A 1 545 ? 30.743 11.165 22.175 1.00 85.25 545 SER A C 1
ATOM 4200 O O . SER A 1 545 ? 31.797 10.539 22.269 1.00 85.25 545 SER A O 1
ATOM 4202 N N . SER A 1 546 ? 29.609 10.573 21.788 1.00 81.62 546 SER A N 1
ATOM 4203 C CA . SER A 1 546 ? 29.490 9.138 21.529 1.00 81.62 546 SER A CA 1
ATOM 4204 C C . SER A 1 546 ? 29.819 8.774 20.080 1.00 81.62 546 SER A C 1
ATOM 4206 O O . SER A 1 546 ? 29.178 9.241 19.136 1.00 81.62 546 SER A O 1
ATOM 4208 N N . SER A 1 547 ? 30.752 7.841 19.889 1.00 74.75 547 SER A N 1
ATOM 4209 C CA . SER A 1 547 ? 31.020 7.194 18.596 1.00 74.75 547 SER A CA 1
ATOM 4210 C C . SER A 1 547 ? 30.134 5.967 18.334 1.00 74.75 547 SER A C 1
ATOM 4212 O O . SER A 1 547 ? 30.125 5.441 17.220 1.00 74.75 547 SER A O 1
ATOM 4214 N N . GLU A 1 548 ? 29.365 5.510 19.326 1.00 75.69 548 GLU A N 1
ATOM 4215 C CA . GLU A 1 548 ? 28.592 4.272 19.240 1.00 75.69 548 GLU A CA 1
ATOM 4216 C C . GLU A 1 548 ? 27.323 4.431 18.409 1.00 75.69 548 GLU A C 1
ATOM 4218 O O . GLU A 1 548 ? 26.580 5.393 18.570 1.00 75.69 548 GLU A O 1
ATOM 4223 N N . HIS A 1 549 ? 27.009 3.453 17.558 1.00 71.38 549 HIS A N 1
ATOM 4224 C CA . HIS A 1 549 ? 25.774 3.456 16.765 1.00 71.38 549 HIS A CA 1
ATOM 4225 C C . HIS A 1 549 ? 24.535 2.962 17.527 1.00 71.38 549 HIS A C 1
ATOM 4227 O O . HIS A 1 549 ? 23.416 3.231 17.088 1.00 71.38 549 HIS A O 1
ATOM 4233 N N . ARG A 1 550 ? 24.716 2.229 18.631 1.00 79.81 550 ARG A N 1
ATOM 4234 C CA . ARG A 1 550 ? 23.633 1.705 19.472 1.00 79.81 550 ARG A CA 1
ATOM 4235 C C . ARG A 1 550 ? 23.587 2.497 20.769 1.00 79.81 550 ARG A C 1
ATOM 4237 O O . ARG A 1 550 ? 24.381 2.252 21.657 1.00 79.81 550 ARG A O 1
ATOM 4244 N N . LEU A 1 551 ? 22.662 3.442 20.856 1.00 87.56 551 LEU A N 1
ATOM 4245 C CA . LEU A 1 551 ? 22.479 4.244 22.061 1.00 87.56 551 LEU A CA 1
ATOM 4246 C C . LEU A 1 551 ? 21.447 3.585 22.970 1.00 87.56 551 LEU A C 1
ATOM 4248 O O . LEU A 1 551 ? 20.452 3.051 22.479 1.00 87.56 551 LEU A O 1
ATOM 4252 N N . THR A 1 552 ? 21.651 3.664 24.278 1.00 89.44 552 THR A N 1
ATOM 4253 C CA . THR A 1 552 ? 20.633 3.328 25.282 1.00 89.44 552 THR A CA 1
ATOM 4254 C C . THR A 1 552 ? 20.064 4.602 25.904 1.00 89.44 552 THR A C 1
ATOM 4256 O O . THR A 1 552 ? 20.678 5.673 25.835 1.00 89.44 552 THR A O 1
ATOM 4259 N N . ALA A 1 553 ? 18.886 4.500 26.521 1.00 87.94 553 ALA A N 1
ATOM 4260 C CA . ALA A 1 553 ? 18.263 5.588 27.269 1.00 87.94 553 ALA A CA 1
ATOM 4261 C C . ALA A 1 553 ? 19.204 6.153 28.346 1.00 87.94 553 ALA A C 1
ATOM 4263 O O . ALA A 1 553 ? 19.265 7.366 28.547 1.00 87.94 553 ALA A O 1
ATOM 4264 N N . GLU A 1 554 ? 19.984 5.277 28.982 1.00 86.00 554 GLU A N 1
ATOM 4265 C CA . GLU A 1 554 ? 20.950 5.636 30.020 1.00 86.00 554 GLU A CA 1
ATOM 4266 C C . GLU A 1 554 ? 22.116 6.473 29.491 1.00 86.00 554 GLU A C 1
ATOM 4268 O O . GLU A 1 554 ? 22.548 7.418 30.150 1.00 86.00 554 GLU A O 1
ATOM 4273 N N . MET A 1 555 ? 22.602 6.151 28.289 1.00 86.12 555 MET A N 1
ATOM 4274 C CA . MET A 1 555 ? 23.655 6.925 27.637 1.00 86.12 555 MET A CA 1
ATOM 4275 C C . MET A 1 555 ? 23.137 8.289 27.187 1.00 86.12 555 MET A C 1
ATOM 4277 O O . MET A 1 555 ? 23.832 9.290 27.338 1.00 86.12 555 MET A O 1
ATOM 4281 N N . LEU A 1 556 ? 21.929 8.333 26.610 1.00 87.75 556 LEU A N 1
ATOM 4282 C CA . LEU A 1 556 ? 21.395 9.558 26.020 1.00 87.75 556 LEU A CA 1
ATOM 4283 C C . LEU A 1 556 ? 20.960 10.577 27.070 1.00 87.75 556 LEU A C 1
ATOM 4285 O O . LEU A 1 556 ? 21.314 11.747 26.948 1.00 87.75 556 LEU A O 1
ATOM 4289 N N . VAL A 1 557 ? 20.193 10.146 28.072 1.00 88.94 557 VAL A N 1
ATOM 4290 C CA . VAL A 1 557 ? 19.662 11.014 29.126 1.00 88.94 557 VAL A CA 1
ATOM 4291 C C . VAL A 1 557 ? 20.582 10.890 30.341 1.00 88.94 557 VAL A C 1
ATOM 4293 O O . VAL A 1 557 ? 20.486 9.880 31.029 1.00 88.94 557 VAL A O 1
ATOM 4296 N N . PRO A 1 558 ? 21.480 11.848 30.634 1.00 85.06 558 PRO A N 1
ATOM 4297 C CA . PRO A 1 558 ? 22.407 11.724 31.759 1.00 85.06 558 PRO A CA 1
ATOM 4298 C C . PRO A 1 558 ? 21.679 11.784 33.111 1.00 85.06 558 PRO A C 1
ATOM 4300 O O . PRO A 1 558 ? 20.581 12.332 33.217 1.00 85.06 558 PRO A O 1
ATOM 4303 N N . ALA A 1 559 ? 22.327 11.287 34.171 1.00 84.19 559 ALA A N 1
ATOM 4304 C CA . ALA A 1 559 ? 21.766 11.275 35.530 1.00 84.19 559 ALA A CA 1
ATOM 4305 C C . ALA A 1 559 ? 21.404 12.677 36.063 1.00 84.19 559 ALA A C 1
ATOM 4307 O O . ALA A 1 559 ? 20.514 12.808 36.895 1.00 84.19 559 ALA A O 1
ATOM 4308 N N . SER A 1 560 ? 22.053 13.729 35.550 1.00 83.69 560 SER A N 1
ATOM 4309 C CA . SER A 1 560 ? 21.731 15.130 35.859 1.00 83.69 560 SER A CA 1
ATOM 4310 C C . SER A 1 560 ? 20.388 15.604 35.290 1.00 83.69 560 SER A C 1
ATOM 4312 O O . SER A 1 560 ? 19.891 16.645 35.705 1.00 83.69 560 SER A O 1
ATOM 4314 N N . VAL A 1 561 ? 19.813 14.870 34.333 1.00 85.44 561 VAL A N 1
ATOM 4315 C CA . VAL A 1 561 ? 18.517 15.171 33.703 1.00 85.44 561 VAL A CA 1
ATOM 4316 C C . VAL A 1 561 ? 17.415 14.258 34.240 1.00 85.44 561 VAL A C 1
ATOM 4318 O O . VAL A 1 561 ? 16.290 14.717 34.425 1.00 85.44 561 VAL A O 1
ATOM 4321 N N . ALA A 1 562 ? 17.723 12.980 34.473 1.00 87.31 562 ALA A N 1
ATOM 4322 C CA . ALA A 1 562 ? 16.799 11.997 35.032 1.00 87.31 562 ALA A CA 1
ATOM 4323 C C . ALA A 1 562 ? 17.575 10.906 35.781 1.00 87.31 562 ALA A C 1
ATOM 4325 O O . ALA A 1 562 ? 18.494 10.293 35.227 1.00 87.31 562 ALA A O 1
ATOM 4326 N N . ALA A 1 563 ? 17.195 10.642 37.029 1.00 83.75 563 ALA A N 1
ATOM 4327 C CA . ALA A 1 563 ? 17.906 9.703 37.889 1.00 83.75 563 ALA A CA 1
ATOM 4328 C C . ALA A 1 563 ? 17.432 8.266 37.653 1.00 83.75 563 ALA A C 1
ATOM 4330 O O . ALA A 1 563 ? 18.251 7.347 37.598 1.00 83.75 563 ALA A O 1
ATOM 4331 N N . THR A 1 564 ? 16.126 8.076 37.452 1.00 89.38 564 THR A N 1
ATOM 4332 C CA . THR A 1 564 ? 15.512 6.745 37.333 1.00 89.38 564 THR A CA 1
ATOM 4333 C C . THR A 1 564 ? 15.256 6.338 35.881 1.00 89.38 564 THR A C 1
ATOM 4335 O O . THR A 1 564 ? 15.128 7.181 34.993 1.00 89.38 564 THR A O 1
ATOM 4338 N N . ALA A 1 565 ? 15.136 5.031 35.626 1.00 86.25 565 ALA A N 1
ATOM 4339 C CA . ALA A 1 565 ? 14.786 4.515 34.299 1.00 86.25 565 ALA A CA 1
ATOM 4340 C C . ALA A 1 565 ? 13.435 5.071 33.806 1.00 86.25 565 ALA A C 1
ATOM 4342 O O . ALA 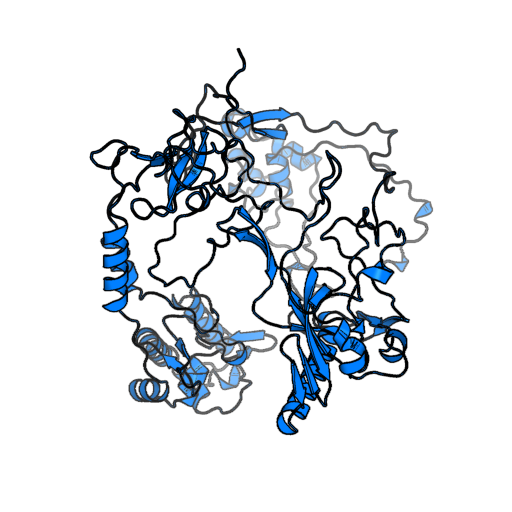A 1 565 ? 13.345 5.542 32.676 1.00 86.25 565 ALA A O 1
ATOM 4343 N N . SER A 1 566 ? 12.423 5.129 34.682 1.00 87.56 566 SER A N 1
ATOM 4344 C CA . SER A 1 566 ? 11.095 5.665 34.348 1.00 87.56 566 SER A CA 1
ATOM 4345 C C . SER A 1 566 ? 11.136 7.139 33.931 1.00 87.56 566 SER A C 1
ATOM 4347 O O . SER A 1 566 ? 10.442 7.542 32.998 1.00 87.56 566 SER A O 1
ATOM 4349 N N . GLU A 1 567 ? 11.952 7.959 34.596 1.00 88.94 567 GLU A N 1
ATOM 4350 C CA . GLU A 1 567 ? 12.133 9.370 34.234 1.00 88.94 567 GLU A CA 1
ATOM 4351 C C . GLU A 1 567 ? 12.864 9.527 32.892 1.00 88.94 567 GLU A C 1
ATOM 4353 O O . GLU A 1 567 ? 12.522 10.411 32.102 1.00 88.94 567 GLU A O 1
ATOM 4358 N N . ARG A 1 568 ? 13.839 8.654 32.593 1.00 90.94 568 ARG A N 1
ATOM 4359 C CA . ARG A 1 568 ? 14.542 8.651 31.298 1.00 90.94 568 ARG A CA 1
ATOM 4360 C C . ARG A 1 568 ? 13.597 8.291 30.160 1.00 90.94 568 ARG A C 1
ATOM 4362 O O . ARG A 1 568 ? 13.575 9.009 29.160 1.00 90.94 568 ARG A O 1
ATOM 4369 N N . SER A 1 569 ? 12.765 7.264 30.328 1.00 89.56 569 SER A N 1
ATOM 4370 C CA . SER A 1 569 ? 11.731 6.904 29.349 1.00 89.56 569 SER A CA 1
ATOM 4371 C C . SER A 1 569 ? 10.723 8.046 29.151 1.00 89.56 569 SER A C 1
ATOM 4373 O O . SER A 1 569 ? 10.361 8.365 28.017 1.00 89.56 569 SER A O 1
ATOM 4375 N N . ALA A 1 570 ? 10.331 8.754 30.220 1.00 90.75 570 ALA A N 1
ATOM 4376 C CA . ALA A 1 570 ? 9.471 9.937 30.113 1.00 90.75 570 ALA A CA 1
ATOM 4377 C C . ALA A 1 570 ? 10.129 11.072 29.302 1.00 90.75 570 ALA A C 1
ATOM 4379 O O . ALA A 1 570 ? 9.482 11.672 28.441 1.00 90.75 570 ALA A O 1
ATOM 4380 N N . LYS A 1 571 ? 11.429 11.331 29.506 1.00 92.62 571 LYS A N 1
ATOM 4381 C CA . LYS A 1 571 ? 12.196 12.319 28.724 1.00 92.62 571 LYS A CA 1
ATOM 4382 C C . LYS A 1 571 ? 12.359 11.916 27.261 1.00 92.62 571 LYS A C 1
ATOM 4384 O O . LYS A 1 571 ? 12.238 12.765 26.379 1.00 92.62 571 LYS A O 1
ATOM 4389 N N . LEU A 1 572 ? 12.581 10.633 26.980 1.00 92.06 572 LEU A N 1
ATOM 4390 C CA . LEU A 1 572 ? 12.583 10.119 25.609 1.00 92.06 572 LEU A CA 1
ATOM 4391 C C . LEU A 1 572 ? 11.211 10.287 24.945 1.00 92.06 572 LEU A C 1
ATOM 4393 O O . LEU A 1 572 ? 11.139 10.712 23.790 1.00 92.06 572 LEU A O 1
ATOM 4397 N N . SER A 1 573 ? 10.124 10.026 25.674 1.00 92.00 573 SER A N 1
ATOM 4398 C CA . SER A 1 573 ? 8.759 10.246 25.186 1.00 92.00 573 SER A CA 1
ATOM 4399 C C . SER A 1 573 ? 8.500 11.724 24.871 1.00 92.00 573 SER A C 1
ATOM 4401 O O . SER A 1 573 ? 7.941 12.037 23.821 1.00 92.00 573 SER A O 1
ATOM 4403 N N . GLU A 1 574 ? 8.998 12.644 25.705 1.00 94.44 574 GLU A N 1
ATOM 4404 C CA . GLU A 1 574 ? 8.925 14.094 25.480 1.00 94.44 574 GLU A CA 1
ATOM 4405 C C . GLU A 1 574 ? 9.612 14.510 24.166 1.00 94.44 574 GLU A C 1
ATOM 4407 O O . GLU A 1 574 ? 9.002 15.191 23.336 1.00 94.44 574 GLU A O 1
ATOM 4412 N N . VAL A 1 575 ? 10.851 14.051 23.935 1.00 94.81 575 VAL A N 1
ATOM 4413 C CA . VAL A 1 575 ? 11.586 14.288 22.676 1.00 94.81 575 VAL A CA 1
ATOM 4414 C C . VAL A 1 575 ? 10.815 13.717 21.489 1.00 94.81 575 VAL A C 1
ATOM 4416 O O . VAL A 1 575 ? 10.595 14.413 20.498 1.00 94.81 575 VAL A O 1
ATOM 4419 N N . THR A 1 576 ? 10.367 12.466 21.594 1.00 93.62 576 THR A N 1
ATOM 4420 C CA . THR A 1 576 ? 9.651 11.780 20.511 1.00 93.62 576 THR A CA 1
ATOM 4421 C C . THR A 1 576 ? 8.335 12.487 20.173 1.00 93.62 576 THR A C 1
ATOM 4423 O O . THR A 1 576 ? 7.986 12.628 19.001 1.00 93.62 576 THR A O 1
ATOM 4426 N N . SER A 1 577 ? 7.611 12.961 21.188 1.00 94.69 577 SER A N 1
ATOM 4427 C CA . SER A 1 577 ? 6.366 13.715 21.036 1.00 94.69 577 SER A CA 1
ATOM 4428 C C . SER A 1 577 ? 6.603 15.054 20.337 1.00 94.69 577 SER A C 1
ATOM 4430 O O . SER A 1 577 ? 5.903 15.379 19.377 1.00 94.69 577 SER A O 1
ATOM 4432 N N . TRP A 1 578 ? 7.650 15.789 20.736 1.00 95.62 578 TRP A N 1
ATOM 4433 C CA . TRP A 1 578 ? 8.041 17.028 20.063 1.00 95.62 578 TRP A CA 1
ATOM 4434 C C . TRP A 1 578 ? 8.403 16.780 18.597 1.00 95.62 578 TRP A C 1
ATOM 4436 O O . TRP A 1 578 ? 7.828 17.429 17.727 1.00 95.62 578 TRP A O 1
ATOM 4446 N N . LEU A 1 579 ? 9.269 15.797 18.314 1.00 94.69 579 LEU A N 1
ATOM 4447 C CA . LEU A 1 579 ? 9.671 15.442 16.949 1.00 94.69 579 LEU A CA 1
ATOM 4448 C C . LEU A 1 579 ? 8.462 15.096 16.071 1.00 94.69 579 LEU A C 1
ATOM 4450 O O . LEU A 1 579 ? 8.344 15.613 14.964 1.00 94.69 579 LEU A O 1
ATOM 4454 N N . LYS A 1 580 ? 7.528 14.280 16.577 1.00 91.88 580 LYS A N 1
ATOM 4455 C CA . LYS A 1 580 ? 6.283 13.920 15.872 1.00 91.88 580 LYS A CA 1
ATOM 4456 C C . LYS A 1 580 ? 5.346 15.111 15.650 1.00 91.88 580 LYS A C 1
ATOM 4458 O O . LYS A 1 580 ? 4.577 15.104 14.690 1.00 91.88 580 LYS A O 1
ATOM 4463 N N . GLY A 1 581 ? 5.395 16.117 16.522 1.00 92.56 581 GLY A N 1
ATOM 4464 C CA . GLY A 1 581 ? 4.609 17.345 16.409 1.00 92.56 581 GLY A CA 1
ATOM 4465 C C . GLY A 1 581 ? 5.129 18.333 15.359 1.00 92.56 581 GLY A C 1
ATOM 4466 O O . GLY A 1 581 ? 4.378 19.214 14.935 1.00 92.56 581 GLY A O 1
ATOM 4467 N N . LEU A 1 582 ? 6.383 18.196 14.914 1.00 91.12 582 LEU A N 1
ATOM 4468 C CA . LEU A 1 582 ? 6.993 19.117 13.956 1.00 91.12 582 LEU A CA 1
ATOM 4469 C C . LEU A 1 582 ? 6.327 19.040 12.570 1.00 91.12 582 LEU A C 1
ATOM 4471 O O . LEU A 1 582 ? 5.991 17.951 12.095 1.00 91.12 582 LEU A O 1
ATOM 4475 N N . PRO A 1 583 ? 6.227 20.165 11.834 1.00 86.25 583 PRO A N 1
ATOM 4476 C CA . PRO A 1 583 ? 5.787 20.152 10.437 1.00 86.25 583 PRO A CA 1
ATOM 4477 C C . PRO A 1 583 ? 6.638 19.243 9.538 1.00 86.25 583 PRO A C 1
ATOM 4479 O O . PRO A 1 583 ? 6.132 18.680 8.569 1.00 86.25 583 PRO A O 1
ATOM 4482 N N . THR A 1 584 ? 7.922 19.074 9.865 1.00 83.12 584 THR A N 1
ATOM 4483 C CA . THR A 1 584 ? 8.866 18.228 9.124 1.00 83.12 584 THR A CA 1
ATOM 4484 C C . THR A 1 584 ? 8.541 16.740 9.231 1.00 83.12 584 THR A C 1
ATOM 4486 O O . THR A 1 584 ? 8.695 16.037 8.239 1.00 83.12 584 THR A O 1
ATOM 4489 N N . ALA A 1 585 ? 8.000 16.271 10.362 1.00 83.56 585 ALA A N 1
ATOM 4490 C CA . ALA A 1 585 ? 7.583 14.877 10.537 1.00 83.56 585 ALA A CA 1
ATOM 4491 C C . ALA A 1 585 ? 6.388 14.490 9.650 1.00 83.56 585 ALA A C 1
ATOM 4493 O O . ALA A 1 585 ? 6.181 13.315 9.357 1.00 83.56 585 ALA A O 1
ATOM 4494 N N . LYS A 1 586 ? 5.613 15.480 9.185 1.00 84.94 586 LYS A N 1
ATOM 4495 C CA . LYS A 1 586 ? 4.511 15.278 8.232 1.00 84.94 586 LYS A CA 1
ATOM 4496 C C . LYS A 1 586 ? 4.991 15.192 6.780 1.00 84.94 586 LYS A C 1
ATOM 4498 O O . LYS A 1 586 ? 4.210 14.803 5.913 1.00 84.94 586 LYS A O 1
ATOM 4503 N N . ARG A 1 587 ? 6.240 15.576 6.490 1.00 87.31 587 ARG A N 1
ATOM 4504 C CA . ARG A 1 587 ? 6.795 15.536 5.131 1.00 87.31 587 ARG A CA 1
ATOM 4505 C C . ARG A 1 587 ? 7.378 14.144 4.850 1.00 87.31 587 ARG A C 1
ATOM 4507 O O . ARG A 1 587 ? 8.198 13.668 5.631 1.00 87.31 587 ARG A O 1
ATOM 4514 N N . PRO A 1 588 ? 6.991 13.480 3.746 1.00 88.81 588 PRO A N 1
ATOM 4515 C CA . PRO A 1 588 ? 7.478 12.141 3.448 1.00 88.81 588 PRO A CA 1
ATOM 4516 C C . PRO A 1 588 ? 8.944 12.155 2.998 1.00 88.81 588 PRO A C 1
ATOM 4518 O O . PRO A 1 588 ? 9.390 13.054 2.284 1.00 88.81 588 PRO A O 1
ATOM 4521 N N . LEU A 1 589 ? 9.668 11.097 3.361 1.00 91.38 589 LEU A N 1
ATOM 4522 C CA . LEU A 1 589 ? 10.939 10.742 2.735 1.00 91.38 589 LEU A CA 1
ATOM 4523 C C . LEU A 1 589 ? 10.669 10.242 1.309 1.00 91.38 589 LEU A C 1
ATOM 4525 O O . LEU A 1 589 ? 9.926 9.280 1.115 1.00 91.38 589 LEU A O 1
ATOM 4529 N N . VAL A 1 590 ? 11.293 10.865 0.313 1.00 92.44 590 VAL A N 1
ATOM 4530 C CA . VAL A 1 590 ? 11.205 10.460 -1.099 1.00 92.44 590 VAL A CA 1
ATOM 4531 C C . VAL A 1 590 ? 12.593 10.159 -1.651 1.00 92.44 590 VAL A C 1
ATOM 4533 O O . VAL A 1 590 ? 13.598 10.497 -1.030 1.00 92.44 590 VAL A O 1
ATOM 4536 N N . LYS A 1 591 ? 12.662 9.508 -2.817 1.00 90.19 591 LYS A N 1
ATOM 4537 C CA . LYS A 1 591 ? 13.940 9.232 -3.485 1.00 90.19 591 LYS A CA 1
ATOM 4538 C C . LYS A 1 591 ? 14.706 10.521 -3.776 1.00 90.19 591 LYS A C 1
ATOM 4540 O O . LYS A 1 591 ? 14.116 11.529 -4.162 1.00 90.19 591 LYS A O 1
ATOM 4545 N N . THR A 1 592 ? 16.023 10.461 -3.633 1.00 85.75 592 THR A N 1
ATOM 4546 C CA . THR A 1 592 ? 16.914 11.533 -4.073 1.00 85.75 592 THR A CA 1
ATOM 4547 C C . THR A 1 592 ? 16.703 11.846 -5.559 1.00 85.75 592 THR A C 1
ATOM 4549 O O . THR A 1 592 ? 16.350 10.974 -6.353 1.00 85.75 592 THR A O 1
ATOM 4552 N N . GLY A 1 593 ? 16.870 13.118 -5.931 1.00 78.69 593 GLY A N 1
ATOM 4553 C CA . GLY A 1 593 ? 16.644 13.607 -7.298 1.00 78.69 593 GLY A CA 1
ATOM 4554 C C . GLY A 1 593 ? 15.229 14.128 -7.581 1.00 78.69 593 GLY A C 1
ATOM 4555 O O . GLY A 1 593 ? 15.003 14.711 -8.638 1.00 78.69 593 GLY A O 1
ATOM 4556 N N . VAL A 1 594 ? 14.282 13.987 -6.645 1.00 84.31 594 VAL A N 1
ATOM 4557 C CA . VAL A 1 594 ? 12.962 14.629 -6.756 1.00 84.31 594 VAL A CA 1
ATOM 4558 C C . VAL A 1 594 ? 13.096 16.143 -6.579 1.00 84.31 594 VAL A C 1
ATOM 4560 O O . VAL A 1 594 ? 13.608 16.619 -5.567 1.00 84.31 594 VAL A O 1
ATOM 4563 N N . GLN A 1 595 ? 12.602 16.902 -7.558 1.00 81.38 595 GLN A N 1
ATOM 4564 C CA . GLN A 1 595 ? 12.552 18.362 -7.509 1.00 81.38 595 GLN A CA 1
ATOM 4565 C C . GLN A 1 595 ? 11.218 18.843 -6.936 1.00 81.38 595 GLN A C 1
ATOM 4567 O O . GLN A 1 595 ? 10.164 18.301 -7.268 1.00 81.38 595 GLN A O 1
ATOM 4572 N N . ILE A 1 596 ? 11.263 19.891 -6.113 1.00 86.31 596 ILE A N 1
ATOM 4573 C CA . ILE A 1 596 ? 10.075 20.552 -5.566 1.00 86.31 596 ILE A CA 1
ATOM 4574 C C . ILE A 1 596 ? 10.204 22.074 -5.688 1.00 86.31 596 ILE A C 1
ATOM 4576 O O . ILE A 1 596 ? 11.315 22.606 -5.716 1.00 86.31 596 ILE A O 1
ATOM 4580 N N . ALA A 1 597 ? 9.069 22.771 -5.729 1.00 87.12 597 ALA A N 1
ATOM 4581 C CA . ALA A 1 597 ? 9.029 24.222 -5.565 1.00 87.12 597 ALA A CA 1
ATOM 4582 C C . ALA A 1 597 ? 9.176 24.595 -4.079 1.00 87.12 597 ALA A C 1
ATOM 4584 O O . ALA A 1 597 ? 8.786 23.823 -3.202 1.00 87.12 597 ALA A O 1
ATOM 4585 N N . SER A 1 598 ? 9.734 25.774 -3.789 1.00 88.88 598 SER A N 1
ATOM 4586 C CA . SER A 1 598 ? 9.785 26.297 -2.420 1.00 88.88 598 SER A CA 1
ATOM 4587 C C . SER A 1 598 ? 8.380 26.636 -1.910 1.00 88.88 598 SER A C 1
ATOM 4589 O O . SER A 1 598 ? 7.502 26.999 -2.695 1.00 88.88 598 SER A O 1
ATOM 4591 N N . ASP A 1 599 ? 8.174 26.585 -0.591 1.00 86.56 599 ASP A N 1
ATOM 4592 C CA . ASP A 1 599 ? 6.894 26.976 0.022 1.00 86.56 599 ASP A CA 1
ATOM 4593 C C . ASP A 1 599 ? 6.507 28.410 -0.385 1.00 86.56 599 ASP A C 1
ATOM 4595 O O . ASP A 1 599 ? 5.351 28.680 -0.708 1.00 86.56 599 ASP A O 1
ATOM 4599 N N . LYS A 1 600 ? 7.497 29.310 -0.501 1.00 87.81 600 LYS A N 1
ATOM 4600 C CA . LYS A 1 600 ? 7.262 30.686 -0.944 1.00 87.81 600 LYS A CA 1
ATOM 4601 C C . LYS A 1 600 ? 6.822 30.779 -2.402 1.00 87.81 600 LYS A C 1
ATOM 4603 O O . LYS A 1 600 ? 5.908 31.540 -2.714 1.00 87.81 600 LYS A O 1
ATOM 4608 N N . ALA A 1 601 ? 7.445 29.998 -3.285 1.00 89.00 601 ALA A N 1
ATOM 4609 C CA . ALA A 1 601 ? 7.001 29.901 -4.668 1.00 89.00 601 ALA A CA 1
ATOM 4610 C C . ALA A 1 601 ? 5.554 29.391 -4.730 1.00 89.00 601 ALA A C 1
ATOM 4612 O O . ALA A 1 601 ? 4.746 29.974 -5.441 1.00 89.00 601 ALA A O 1
ATOM 4613 N N . LEU A 1 602 ? 5.1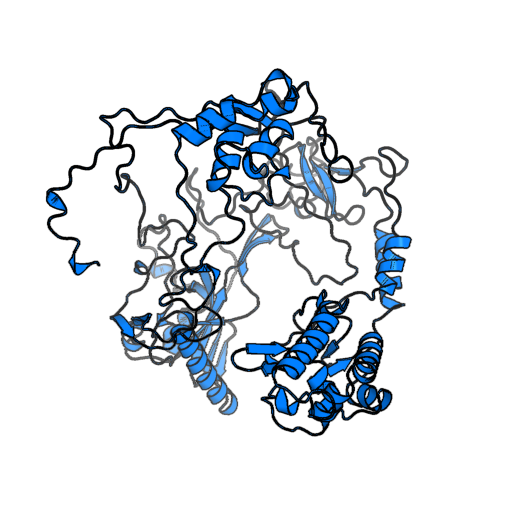97 28.364 -3.951 1.00 88.50 602 LEU A N 1
ATOM 4614 C CA . LEU A 1 602 ? 3.834 27.821 -3.913 1.00 88.50 602 LEU A CA 1
ATOM 4615 C C . LEU A 1 602 ? 2.796 28.845 -3.435 1.00 88.50 602 LEU A C 1
ATOM 4617 O O . LEU A 1 602 ? 1.743 28.958 -4.057 1.00 88.50 602 LEU A O 1
ATOM 4621 N N . GLU A 1 603 ? 3.090 29.618 -2.386 1.00 88.94 603 GLU A N 1
ATOM 4622 C CA . GLU A 1 603 ? 2.219 30.711 -1.926 1.00 88.94 603 GLU A CA 1
ATOM 4623 C C . GLU A 1 603 ? 1.955 31.735 -3.035 1.00 88.94 603 GLU A C 1
ATOM 4625 O O . GLU A 1 603 ? 0.807 32.102 -3.289 1.00 88.94 603 GLU A O 1
ATOM 4630 N N . ILE A 1 604 ? 3.015 32.176 -3.719 1.00 88.31 604 ILE A N 1
ATOM 4631 C CA . ILE A 1 604 ? 2.915 33.155 -4.807 1.00 88.31 604 ILE A CA 1
ATOM 4632 C C . ILE A 1 604 ? 2.144 32.557 -5.982 1.00 88.31 604 ILE A C 1
ATOM 4634 O O . ILE A 1 604 ? 1.288 33.226 -6.556 1.00 88.31 604 ILE A O 1
ATOM 4638 N N . LEU A 1 605 ? 2.396 31.295 -6.333 1.00 85.50 605 LEU A N 1
ATOM 4639 C CA . LEU A 1 605 ? 1.660 30.609 -7.392 1.00 85.50 605 LEU A CA 1
ATOM 4640 C C . LEU A 1 605 ? 0.170 30.534 -7.072 1.00 85.50 605 LEU A C 1
ATOM 4642 O O . LEU A 1 605 ? -0.633 30.885 -7.929 1.00 85.50 605 LEU A O 1
ATOM 4646 N N . LEU A 1 606 ? -0.199 30.148 -5.847 1.00 84.62 606 LEU A N 1
ATOM 4647 C CA . LEU A 1 606 ? -1.592 30.104 -5.400 1.00 84.62 606 LEU A CA 1
ATOM 4648 C C . LEU A 1 606 ? -2.249 31.489 -5.443 1.00 84.62 606 LEU A C 1
ATOM 4650 O O . LEU A 1 606 ? -3.365 31.609 -5.944 1.00 84.62 606 LEU A O 1
ATOM 4654 N N . ALA A 1 607 ? -1.551 32.529 -4.983 1.00 84.69 607 ALA A N 1
ATOM 4655 C CA . ALA A 1 607 ? -2.046 33.906 -5.000 1.00 84.69 607 ALA A CA 1
ATOM 4656 C C . ALA A 1 607 ? -2.163 34.497 -6.417 1.00 84.69 607 ALA A C 1
ATOM 4658 O O . ALA A 1 607 ? -2.977 35.387 -6.649 1.00 84.69 607 ALA A O 1
ATOM 4659 N N . THR A 1 608 ? -1.362 34.010 -7.369 1.00 81.31 608 THR A N 1
ATOM 4660 C CA . THR A 1 608 ? -1.329 34.491 -8.761 1.00 81.31 608 THR A CA 1
ATOM 4661 C C . THR A 1 608 ? -2.083 33.586 -9.736 1.00 81.31 608 THR A C 1
ATOM 4663 O O . THR A 1 608 ? -2.076 33.845 -10.947 1.00 81.31 608 THR A O 1
ATOM 4666 N N . MET A 1 609 ? -2.749 32.531 -9.245 1.00 73.69 609 MET A N 1
ATOM 4667 C CA . MET A 1 609 ? -3.589 31.694 -10.094 1.00 73.69 609 MET A CA 1
ATOM 4668 C C . MET A 1 609 ? -4.754 32.528 -10.637 1.00 73.69 609 MET A C 1
ATOM 4670 O O . MET A 1 609 ? -5.505 33.113 -9.855 1.00 73.69 609 MET A O 1
ATOM 4674 N N . PRO A 1 610 ? -4.943 32.586 -11.968 1.00 69.44 610 PRO A N 1
ATOM 4675 C CA . PRO A 1 610 ? -6.070 33.308 -12.533 1.00 69.44 610 PRO A CA 1
ATOM 4676 C C . PRO A 1 610 ? -7.387 32.655 -12.074 1.00 69.44 610 PRO A C 1
ATOM 4678 O O . PRO A 1 610 ? -7.473 31.420 -12.058 1.00 69.44 610 PRO A O 1
ATOM 4681 N N . PRO A 1 611 ? -8.423 33.440 -11.725 1.00 66.44 611 PRO A N 1
ATOM 4682 C CA . PRO A 1 611 ? -9.731 32.886 -11.404 1.00 66.44 611 PRO A CA 1
ATOM 4683 C C . PRO A 1 611 ? -10.297 32.133 -12.614 1.00 66.44 611 PRO A C 1
ATOM 4685 O O . PRO A 1 611 ? -10.059 32.501 -13.768 1.00 66.44 611 PRO A O 1
ATOM 4688 N N . LEU A 1 612 ? -11.068 31.074 -12.358 1.00 62.59 612 LEU A N 1
ATOM 4689 C CA . LEU A 1 612 ? -11.812 30.396 -13.417 1.00 62.59 612 LEU A CA 1
ATOM 4690 C C . LEU A 1 612 ? -12.889 31.346 -13.947 1.00 62.59 612 LEU A C 1
ATOM 4692 O O . LEU A 1 612 ? -13.741 31.803 -13.186 1.00 62.59 612 LEU A O 1
ATOM 4696 N N . LEU A 1 613 ? -12.861 31.632 -15.248 1.00 58.25 613 LEU A N 1
ATOM 4697 C CA . LEU A 1 613 ? -13.854 32.510 -15.861 1.00 58.25 613 LEU A CA 1
ATOM 4698 C C . LEU A 1 613 ? -15.255 31.855 -15.887 1.00 58.25 613 LEU A C 1
ATOM 4700 O O . LEU A 1 613 ? -15.356 30.625 -16.031 1.00 58.25 613 LEU A O 1
ATOM 4704 N N . PRO A 1 614 ? -16.342 32.653 -15.789 1.00 56.75 614 PRO A N 1
ATOM 4705 C CA . PRO A 1 614 ? -17.713 32.170 -15.940 1.00 56.75 614 PRO A CA 1
ATOM 4706 C C . PRO A 1 614 ? -17.934 31.444 -17.275 1.00 56.75 614 PRO A C 1
ATOM 4708 O O . PRO A 1 614 ? -17.300 31.745 -18.288 1.00 56.75 614 PRO A O 1
ATOM 4711 N N . ARG A 1 615 ? -18.870 30.486 -17.301 1.00 53.62 615 ARG A N 1
ATOM 4712 C CA . ARG A 1 615 ? -19.274 29.807 -18.545 1.00 53.62 615 ARG A CA 1
ATOM 4713 C C . ARG A 1 615 ? -19.873 30.837 -19.517 1.00 53.62 615 ARG A C 1
ATOM 4715 O O . ARG A 1 615 ? -20.879 31.443 -19.178 1.00 53.62 615 ARG A O 1
ATOM 4722 N N . GLY A 1 616 ? -19.288 30.993 -20.710 1.00 51.34 616 GLY A N 1
ATOM 4723 C CA . GLY A 1 616 ? -19.863 31.791 -21.809 1.00 51.34 616 GLY A CA 1
ATOM 4724 C C . GLY A 1 616 ? -19.339 33.225 -21.983 1.00 51.34 616 GLY A C 1
ATOM 4725 O O . GLY A 1 616 ? -19.894 33.959 -22.791 1.00 51.34 616 GLY A O 1
ATOM 4726 N N . ALA A 1 617 ? -18.285 33.640 -21.274 1.00 47.12 617 ALA A N 1
ATOM 4727 C CA . ALA A 1 617 ? -17.689 34.969 -21.448 1.00 47.12 617 ALA A CA 1
ATOM 4728 C C . ALA A 1 617 ? -16.625 35.000 -22.572 1.00 47.12 617 ALA A C 1
ATOM 4730 O O . ALA A 1 617 ? -15.640 34.270 -22.494 1.00 47.12 617 ALA A O 1
ATOM 4731 N N . GLY A 1 618 ? -16.777 35.886 -23.567 1.00 56.88 618 GLY A N 1
ATOM 4732 C CA . GLY A 1 618 ? -15.699 36.334 -24.472 1.00 56.88 618 GLY A CA 1
ATOM 4733 C C . GLY A 1 618 ? -15.004 35.262 -25.336 1.00 56.88 618 GLY A C 1
ATOM 4734 O O . GLY A 1 618 ? -15.626 34.289 -25.752 1.00 56.88 618 GLY A O 1
ATOM 4735 N N . SER A 1 619 ? -13.704 35.468 -25.614 1.00 54.06 619 SER A N 1
ATOM 4736 C CA . SER A 1 619 ? -12.794 34.748 -26.543 1.00 54.06 619 SER A CA 1
ATOM 4737 C C . SER A 1 619 ? -12.565 33.242 -26.280 1.00 54.06 619 SER A C 1
ATOM 4739 O O . SER A 1 619 ? -11.546 32.689 -26.684 1.00 54.06 619 SER A O 1
ATOM 4741 N N . PHE A 1 620 ? -13.481 32.575 -25.579 1.00 61.94 620 PHE A N 1
ATOM 4742 C CA . PHE A 1 620 ? -13.400 31.178 -25.135 1.00 61.94 620 PHE A CA 1
ATOM 4743 C C . PHE A 1 620 ? -14.577 30.333 -25.648 1.00 61.94 620 PHE A C 1
ATOM 4745 O O . PHE A 1 620 ? -14.910 29.293 -25.070 1.00 61.94 620 PHE A O 1
ATOM 4752 N N . LEU A 1 621 ? -15.237 30.796 -26.714 1.00 70.62 621 LEU A N 1
ATOM 4753 C CA . LEU A 1 621 ? -16.227 30.009 -27.444 1.00 70.62 621 LEU A CA 1
ATOM 4754 C C . LEU A 1 621 ? -15.560 28.768 -28.061 1.00 70.62 621 LEU A C 1
ATOM 4756 O O . LEU A 1 621 ? -14.380 28.826 -28.414 1.00 70.62 621 LEU A O 1
ATOM 4760 N N . PRO A 1 622 ? -16.281 27.639 -28.185 1.00 78.69 622 PRO A N 1
ATOM 4761 C CA . PRO A 1 622 ? -15.769 26.481 -28.905 1.00 78.69 622 PRO A CA 1
ATOM 4762 C C . PRO A 1 622 ? -15.328 26.860 -30.325 1.00 78.69 622 PRO A C 1
ATOM 4764 O O . PRO A 1 622 ? -16.044 27.584 -31.014 1.00 78.69 622 PRO A O 1
ATOM 4767 N N . VAL A 1 623 ? -14.162 26.369 -30.746 1.00 85.00 623 VAL A N 1
ATOM 4768 C CA . VAL A 1 623 ? -13.587 26.610 -32.076 1.00 85.00 623 VAL A CA 1
ATOM 4769 C C . VAL A 1 623 ? -13.649 25.321 -32.879 1.00 85.00 623 VAL A C 1
ATOM 4771 O O . VAL A 1 623 ? -13.175 24.280 -32.416 1.00 85.00 623 VAL A O 1
ATOM 4774 N N . ASP A 1 624 ? -14.200 25.399 -34.084 1.00 85.75 624 ASP A N 1
ATOM 4775 C CA . ASP A 1 624 ? -14.263 24.265 -34.998 1.00 85.75 624 ASP A CA 1
ATOM 4776 C C . ASP A 1 624 ? -13.017 24.255 -35.892 1.00 85.75 624 ASP A C 1
ATOM 4778 O O . ASP A 1 624 ? -12.653 25.260 -36.500 1.00 85.75 624 ASP A O 1
ATOM 4782 N N . TYR A 1 625 ? -12.341 23.110 -35.941 1.00 82.69 625 TYR A N 1
ATOM 4783 C CA . TYR A 1 625 ? -11.197 22.851 -36.804 1.00 82.69 625 TYR A CA 1
ATOM 4784 C C . TYR A 1 625 ? -11.571 21.806 -37.846 1.00 82.69 625 TYR A C 1
ATOM 4786 O O . TYR A 1 625 ? -12.026 20.714 -37.500 1.00 82.69 625 TYR A O 1
ATOM 4794 N N . GLU A 1 626 ? -11.302 22.114 -39.110 1.00 81.06 626 GLU A N 1
ATOM 4795 C CA . GLU A 1 626 ? -11.442 21.187 -40.230 1.00 81.06 626 GLU A CA 1
ATOM 4796 C C . GLU A 1 626 ? -10.098 20.541 -40.588 1.00 81.06 626 GLU A C 1
ATOM 4798 O O . GLU A 1 626 ? -9.027 21.064 -40.272 1.00 81.06 626 GLU A O 1
ATOM 4803 N N . ASN A 1 627 ? -10.142 19.399 -41.280 1.00 74.38 627 ASN A N 1
ATOM 4804 C CA . ASN A 1 627 ? -8.959 18.707 -41.804 1.00 74.38 627 ASN A CA 1
ATOM 4805 C C . ASN A 1 627 ? -7.870 18.415 -40.751 1.00 74.38 627 ASN A C 1
ATOM 4807 O O . ASN A 1 627 ? -6.670 18.427 -41.044 1.00 74.38 627 ASN A O 1
ATOM 4811 N N . VAL A 1 628 ? -8.271 18.087 -39.523 1.00 77.50 628 VAL A N 1
ATOM 4812 C CA . VAL A 1 628 ? -7.346 17.733 -38.445 1.00 77.50 628 VAL A CA 1
ATOM 4813 C C . VAL A 1 628 ? -6.800 16.329 -38.660 1.00 77.50 628 VAL A C 1
ATOM 4815 O O . VAL A 1 628 ? -7.545 15.364 -38.817 1.00 77.50 628 VAL A O 1
ATOM 4818 N N . ALA A 1 629 ? -5.478 16.197 -38.655 1.00 75.00 629 ALA A N 1
ATOM 4819 C CA . ALA A 1 629 ? -4.815 14.908 -38.775 1.00 75.00 629 ALA A CA 1
ATOM 4820 C C . ALA A 1 629 ? -5.087 14.021 -37.548 1.00 75.00 629 ALA A C 1
ATOM 4822 O O . ALA A 1 629 ? -4.917 14.464 -36.415 1.00 75.00 629 ALA A O 1
ATOM 4823 N N . ALA A 1 630 ? -5.403 12.739 -37.764 1.00 70.69 630 ALA A N 1
ATOM 4824 C CA . ALA A 1 630 ? -5.593 11.760 -36.685 1.00 70.69 630 ALA A CA 1
ATOM 4825 C C . ALA A 1 630 ? -4.466 11.693 -35.614 1.00 70.69 630 ALA A C 1
ATOM 4827 O O . ALA A 1 630 ? -4.799 11.466 -34.450 1.00 70.69 630 ALA A O 1
ATOM 4828 N N . PRO A 1 631 ? -3.166 11.914 -35.921 1.00 72.56 631 PRO A N 1
ATOM 4829 C CA . PRO A 1 631 ? -2.113 11.983 -34.903 1.00 72.56 631 PRO A CA 1
ATOM 4830 C C . PRO A 1 631 ? -2.247 13.164 -33.929 1.00 72.56 631 PRO A C 1
ATOM 4832 O O . PRO A 1 631 ? -1.696 13.109 -32.834 1.00 72.56 631 PRO A O 1
ATOM 4835 N N . LEU A 1 632 ? -2.968 14.225 -34.313 1.00 77.38 632 LEU A N 1
ATOM 4836 C CA . LEU A 1 632 ? -3.237 15.387 -33.461 1.00 77.38 632 LEU A CA 1
ATOM 4837 C C . LEU A 1 632 ? -4.431 15.160 -32.522 1.00 77.38 632 LEU A C 1
ATOM 4839 O O . LEU A 1 632 ? -4.815 16.071 -31.792 1.00 77.38 632 LEU A O 1
ATOM 4843 N N . LEU A 1 633 ? -5.031 13.968 -32.543 1.00 76.62 633 LEU A N 1
ATOM 4844 C CA . LEU A 1 633 ? -6.179 13.604 -31.725 1.00 76.62 633 LEU A CA 1
ATOM 4845 C C . LEU A 1 633 ? -5.806 12.446 -30.803 1.00 76.62 633 LEU A C 1
ATOM 4847 O O . LEU A 1 633 ? -5.570 11.313 -31.235 1.00 76.62 633 LEU A O 1
ATOM 4851 N N . LEU A 1 634 ? -5.778 12.731 -29.506 1.00 75.69 634 LEU A N 1
ATOM 4852 C CA . LEU A 1 634 ? -5.519 11.742 -28.474 1.00 75.69 634 LEU A CA 1
ATOM 4853 C C . LEU A 1 634 ? -6.857 11.254 -27.894 1.00 75.69 634 LEU A C 1
ATOM 4855 O O . LEU A 1 634 ? -7.546 12.033 -27.236 1.00 75.69 634 LEU A O 1
ATOM 4859 N N . PRO A 1 635 ? -7.258 9.991 -28.122 1.00 71.44 635 PRO A N 1
ATOM 4860 C CA . PRO A 1 635 ? -8.501 9.461 -27.566 1.00 71.44 635 PRO A CA 1
ATOM 4861 C C . PRO A 1 635 ? -8.486 9.449 -26.030 1.00 71.44 635 PRO A C 1
ATOM 4863 O O . PRO A 1 635 ? -7.410 9.500 -25.422 1.00 71.44 635 PRO A O 1
ATOM 4866 N N . PRO A 1 636 ? -9.665 9.345 -25.392 1.00 69.12 636 PRO A N 1
ATOM 4867 C CA . PRO A 1 636 ? -9.755 9.244 -23.944 1.00 69.12 636 PRO A CA 1
ATOM 4868 C C . PRO A 1 636 ? -8.989 8.013 -23.452 1.00 69.12 636 PRO A C 1
ATOM 4870 O O . PRO A 1 636 ? -8.911 6.990 -24.140 1.00 69.12 636 PRO A O 1
ATOM 4873 N N . TYR A 1 637 ? -8.404 8.133 -22.259 1.00 67.44 637 TYR A N 1
ATOM 4874 C CA . TYR A 1 637 ? -7.670 7.032 -21.650 1.00 67.44 637 TYR A CA 1
ATOM 4875 C C . TYR A 1 637 ? -8.621 5.865 -21.382 1.00 67.44 637 TYR A C 1
ATOM 4877 O O . TYR A 1 637 ? -9.660 6.026 -20.743 1.00 67.44 637 TYR A O 1
ATOM 4885 N N . ASP A 1 638 ? -8.231 4.691 -21.856 1.00 62.22 638 ASP A N 1
ATOM 4886 C CA . ASP A 1 638 ? -8.914 3.436 -21.601 1.00 62.22 638 ASP A CA 1
ATOM 4887 C C . ASP A 1 638 ? -7.842 2.444 -21.130 1.00 62.22 638 ASP A C 1
ATOM 4889 O O . ASP A 1 638 ? -6.892 2.188 -21.875 1.00 62.22 638 ASP A O 1
ATOM 4893 N N . PRO A 1 639 ? -7.944 1.904 -19.903 1.00 58.44 639 PRO A N 1
ATOM 4894 C CA . PRO A 1 639 ? -6.947 0.985 -19.360 1.00 58.44 639 PRO A CA 1
ATOM 4895 C C . PRO A 1 639 ? -6.844 -0.322 -20.158 1.00 58.44 639 PRO A C 1
ATOM 4897 O O . PRO A 1 639 ? -5.846 -1.028 -20.037 1.00 58.44 639 PRO A O 1
ATOM 4900 N N . SER A 1 640 ? -7.840 -0.638 -20.992 1.00 55.00 640 SER A N 1
ATOM 4901 C CA . SER A 1 640 ? -7.791 -1.765 -21.925 1.00 55.00 640 SER A CA 1
ATOM 4902 C C . SER A 1 640 ? -7.040 -1.457 -23.230 1.00 55.00 640 SER A C 1
ATOM 4904 O O . SER A 1 640 ? -6.896 -2.341 -24.075 1.00 55.00 640 SER A O 1
ATOM 4906 N N . ARG A 1 641 ? -6.553 -0.219 -23.419 1.00 61.88 641 ARG A N 1
ATOM 4907 C CA . ARG A 1 641 ? -5.923 0.251 -24.661 1.00 61.88 641 ARG A CA 1
ATOM 4908 C C . ARG A 1 641 ? -4.435 0.595 -24.496 1.00 61.88 641 ARG A C 1
ATOM 4910 O O . ARG A 1 641 ? -3.983 0.953 -23.409 1.00 61.88 641 ARG A O 1
ATOM 4917 N N . PRO A 1 642 ? -3.662 0.542 -25.597 1.00 56.53 642 PRO A N 1
ATOM 4918 C CA . PRO A 1 642 ? -2.303 1.072 -25.664 1.00 56.53 642 PRO A CA 1
ATOM 4919 C C . PRO A 1 642 ? -2.224 2.523 -25.208 1.00 56.53 642 PRO A C 1
ATOM 4921 O O . PRO A 1 642 ? -3.046 3.352 -25.604 1.00 56.53 642 PRO A O 1
ATOM 4924 N N . LEU A 1 643 ? -1.168 2.856 -24.469 1.00 61.22 643 LEU A N 1
ATOM 4925 C CA . LEU A 1 643 ? -0.822 4.250 -24.227 1.00 61.22 643 LEU A CA 1
ATOM 4926 C C . LEU A 1 643 ? -0.443 4.905 -25.560 1.00 61.22 643 LEU A C 1
ATOM 4928 O O . LEU A 1 643 ? 0.147 4.281 -26.438 1.00 61.22 643 LEU A O 1
ATOM 4932 N N . SER A 1 644 ? -0.750 6.183 -25.736 1.00 62.81 644 SER A N 1
ATOM 4933 C CA . SER A 1 644 ? -0.182 6.928 -26.859 1.00 62.81 644 SER A CA 1
ATOM 4934 C C . SER A 1 644 ? 1.332 7.086 -26.682 1.00 62.81 644 SER A C 1
ATOM 4936 O O . SER A 1 644 ? 1.811 7.260 -25.561 1.00 62.81 644 SER A O 1
ATOM 4938 N N . ALA A 1 645 ? 2.096 7.078 -27.776 1.00 59.84 645 ALA A N 1
ATOM 4939 C CA . ALA A 1 645 ? 3.515 7.449 -27.770 1.00 59.84 645 ALA A CA 1
ATOM 4940 C C . ALA A 1 645 ? 3.724 8.875 -27.243 1.00 59.84 645 ALA A C 1
ATOM 4942 O O . ALA A 1 645 ? 4.764 9.171 -26.668 1.00 59.84 645 ALA A O 1
ATOM 4943 N N . LEU A 1 646 ? 2.703 9.720 -27.410 1.00 59.00 646 LEU A N 1
ATOM 4944 C CA . LEU A 1 646 ? 2.653 11.107 -26.957 1.00 59.00 646 LEU A CA 1
ATOM 4945 C C . LEU A 1 646 ? 2.345 11.216 -25.450 1.00 59.00 646 LEU A C 1
ATOM 4947 O O . LEU A 1 646 ? 2.473 12.292 -24.875 1.00 59.00 646 LEU A O 1
ATOM 4951 N N . LEU A 1 647 ? 1.938 10.114 -24.799 1.00 58.62 647 LEU A N 1
ATOM 4952 C CA . LEU A 1 647 ? 1.849 10.022 -23.342 1.00 58.62 647 LEU A CA 1
ATOM 4953 C C . LEU A 1 647 ? 3.221 9.627 -22.783 1.00 58.62 647 LEU A C 1
ATOM 4955 O O . LEU A 1 647 ? 3.660 8.476 -22.907 1.00 58.62 647 LEU A O 1
ATOM 4959 N N . GLY A 1 648 ? 3.871 10.602 -22.152 1.00 55.09 648 GLY A N 1
ATOM 4960 C CA . GLY A 1 648 ? 5.199 10.479 -21.558 1.00 55.09 648 GLY A CA 1
ATOM 4961 C C . GLY A 1 648 ? 6.107 11.641 -21.961 1.00 55.09 648 GLY A C 1
ATOM 4962 O O . GLY A 1 648 ? 5.976 12.201 -23.043 1.00 55.09 648 GLY A O 1
ATOM 4963 N N . GLY A 1 649 ? 7.009 12.017 -21.060 1.00 56.88 649 GLY A N 1
ATOM 4964 C CA . GLY A 1 649 ? 7.964 13.112 -21.219 1.00 56.88 649 GLY A CA 1
ATOM 4965 C C . GLY A 1 649 ? 8.625 13.417 -19.878 1.00 56.88 649 GLY A C 1
ATOM 4966 O O . GLY A 1 649 ? 8.082 13.058 -18.830 1.00 56.88 649 GLY A O 1
ATOM 4967 N N . GLN A 1 650 ? 9.796 14.054 -19.891 1.00 57.47 650 GLN A N 1
ATOM 4968 C CA . GLN A 1 650 ? 10.351 14.619 -18.663 1.00 57.47 650 GLN A CA 1
ATOM 4969 C C . GLN A 1 650 ? 9.453 15.780 -18.234 1.00 57.47 650 GLN A C 1
ATOM 4971 O O . GLN A 1 650 ? 9.295 16.757 -18.963 1.00 57.47 650 GLN A O 1
ATOM 4976 N N . LEU A 1 651 ? 8.804 15.631 -17.082 1.00 63.22 651 LEU A N 1
ATOM 4977 C CA . LEU A 1 651 ? 7.974 16.681 -16.512 1.00 63.22 651 LEU A CA 1
ATOM 4978 C C . LEU A 1 651 ? 8.848 17.568 -15.636 1.00 63.22 651 LEU A C 1
ATOM 4980 O O . LEU A 1 651 ? 9.470 17.099 -14.684 1.00 63.22 651 LEU A O 1
ATOM 4984 N N . GLU A 1 652 ? 8.855 18.857 -15.942 1.00 64.06 652 GLU A N 1
ATOM 4985 C CA . GLU A 1 652 ? 9.361 19.865 -15.023 1.00 64.06 652 GLU A CA 1
ATOM 4986 C C . GLU A 1 652 ? 8.315 20.134 -13.935 1.00 64.06 652 GLU A C 1
ATOM 4988 O O . GLU A 1 652 ? 7.109 20.050 -14.167 1.00 64.06 652 GLU A O 1
ATOM 4993 N N . HIS A 1 653 ? 8.755 20.526 -12.745 1.00 64.00 653 HIS A N 1
ATOM 4994 C CA . HIS A 1 653 ? 7.889 20.818 -11.596 1.00 64.00 653 HIS A CA 1
ATOM 4995 C C . HIS A 1 653 ? 6.969 22.050 -11.794 1.00 64.00 653 HIS A C 1
ATOM 4997 O O . HIS A 1 653 ? 6.154 22.358 -10.930 1.00 64.00 653 HIS A O 1
ATOM 5003 N N . THR A 1 654 ? 7.074 22.745 -12.935 1.00 56.34 654 THR A N 1
ATOM 5004 C CA . THR A 1 654 ? 6.181 23.836 -13.380 1.00 56.34 654 THR A CA 1
ATOM 5005 C C . THR A 1 654 ? 5.360 23.476 -14.623 1.00 56.34 654 THR A C 1
ATOM 5007 O O . THR A 1 654 ? 4.659 24.328 -15.179 1.00 56.34 654 THR A O 1
ATOM 5010 N N . ALA A 1 655 ? 5.447 22.226 -15.092 1.00 56.91 655 ALA A N 1
ATOM 5011 C CA . ALA A 1 655 ? 4.716 21.767 -16.260 1.00 56.91 655 ALA A CA 1
ATOM 5012 C C . ALA A 1 655 ? 3.205 21.835 -16.005 1.00 56.91 655 ALA A C 1
ATOM 5014 O O . ALA A 1 655 ? 2.695 21.351 -14.993 1.00 56.91 655 ALA A O 1
ATOM 5015 N N . LYS A 1 656 ? 2.467 22.408 -16.961 1.00 59.31 656 LYS A N 1
ATOM 5016 C CA . LYS A 1 656 ? 1.007 22.338 -16.957 1.00 59.31 656 LYS A CA 1
ATOM 5017 C C . LYS A 1 656 ? 0.584 20.959 -17.448 1.00 59.31 656 LYS A C 1
ATOM 5019 O O . LYS A 1 656 ? 0.957 20.552 -18.545 1.00 59.31 656 LYS A O 1
ATOM 5024 N N . ILE A 1 657 ? -0.236 20.273 -16.660 1.00 61.97 657 ILE A N 1
ATOM 5025 C CA . ILE A 1 657 ? -0.731 18.936 -16.987 1.00 61.97 657 ILE A CA 1
ATOM 5026 C C . ILE A 1 657 ? -2.222 19.035 -17.312 1.00 61.97 657 ILE A C 1
ATOM 5028 O O . ILE A 1 657 ? -3.015 19.512 -16.502 1.00 61.97 657 ILE A O 1
ATOM 5032 N N . GLY A 1 658 ? -2.604 18.595 -18.511 1.00 56.94 658 GLY A N 1
ATOM 5033 C CA . GLY A 1 658 ? -3.997 18.299 -18.835 1.00 56.94 658 GLY A CA 1
ATOM 5034 C C . GLY A 1 658 ? -4.324 16.887 -18.361 1.00 56.94 658 GLY A C 1
ATOM 5035 O O . GLY A 1 658 ? -3.623 15.944 -18.725 1.00 56.94 658 GLY A O 1
ATOM 5036 N N . LEU A 1 659 ? -5.355 16.730 -17.532 1.00 52.94 659 LEU A N 1
ATOM 5037 C CA . LEU A 1 659 ? -5.810 15.401 -17.128 1.00 52.94 659 LEU A CA 1
ATOM 5038 C C . LEU A 1 659 ? -6.695 14.805 -18.232 1.00 52.94 659 LEU A C 1
ATOM 5040 O O . LEU A 1 659 ? -7.523 15.527 -18.797 1.00 52.94 659 LEU A O 1
ATOM 5044 N N . PRO A 1 660 ? -6.544 13.508 -18.552 1.00 44.62 660 PRO A N 1
ATOM 5045 C CA . PRO A 1 660 ? -7.422 12.850 -19.506 1.00 44.62 660 PRO A CA 1
ATOM 5046 C C . PRO A 1 660 ? -8.874 12.951 -19.028 1.00 44.62 660 PRO A C 1
ATOM 5048 O O . PRO A 1 660 ? -9.172 12.729 -17.854 1.00 44.62 660 PRO A O 1
ATOM 5051 N N . VAL A 1 661 ? -9.779 13.295 -19.946 1.00 46.84 661 VAL A N 1
ATOM 5052 C CA . VAL A 1 661 ? -11.219 13.322 -19.669 1.00 46.84 661 VAL A CA 1
ATOM 5053 C C . VAL A 1 661 ? -11.666 11.886 -19.380 1.00 46.84 661 VAL A C 1
ATOM 5055 O O . VAL A 1 661 ? -11.418 11.016 -20.220 1.00 46.84 661 VAL A O 1
ATOM 5058 N N . PRO A 1 662 ? -12.312 11.604 -18.234 1.00 39.62 662 PRO A N 1
ATOM 5059 C CA . PRO A 1 662 ? -12.901 10.296 -17.987 1.00 39.62 662 PRO A CA 1
ATOM 5060 C C . PRO A 1 662 ? -13.891 9.960 -19.104 1.00 39.62 662 PRO A C 1
ATOM 5062 O O . PRO A 1 662 ? -14.706 10.803 -19.494 1.00 39.62 662 PRO A O 1
ATOM 5065 N N . GLY A 1 663 ? -13.790 8.744 -19.642 1.00 38.84 663 GLY A N 1
ATOM 5066 C CA . GLY A 1 663 ? -14.637 8.271 -20.731 1.00 38.84 663 GLY A CA 1
ATOM 5067 C C . GLY A 1 663 ? -16.116 8.510 -20.428 1.00 38.84 663 GLY A C 1
ATOM 5068 O O . GLY A 1 663 ? -16.632 8.106 -19.393 1.00 38.84 663 GLY A O 1
ATOM 5069 N N . THR A 1 664 ? -16.796 9.179 -21.351 1.00 32.91 664 THR A N 1
ATOM 5070 C CA . THR A 1 664 ? -18.264 9.159 -21.438 1.00 32.91 664 THR A CA 1
ATOM 5071 C C . THR A 1 664 ? -18.557 8.242 -22.614 1.00 32.91 664 THR A C 1
ATOM 5073 O O . THR A 1 664 ? -17.967 8.469 -23.675 1.00 32.91 664 THR A O 1
ATOM 5076 N N . PRO A 1 665 ? -19.365 7.185 -22.456 1.00 31.97 665 PRO A N 1
ATOM 5077 C CA . PRO A 1 665 ? -19.769 6.382 -23.595 1.00 31.97 665 PRO A CA 1
ATOM 5078 C C . PRO A 1 665 ? -20.580 7.247 -24.565 1.00 31.97 665 PRO A C 1
ATOM 5080 O O . PRO A 1 665 ? -21.346 8.120 -24.159 1.00 31.97 665 PRO A O 1
ATOM 5083 N N . VAL A 1 666 ? -20.343 7.012 -25.852 1.00 30.66 666 VAL A N 1
ATOM 5084 C CA . VAL A 1 666 ? -20.988 7.671 -26.987 1.00 30.66 666 VAL A CA 1
ATOM 5085 C C . VAL A 1 666 ? -22.501 7.469 -26.888 1.00 30.66 666 VAL A C 1
ATOM 5087 O O . VAL A 1 666 ? -22.964 6.331 -26.806 1.00 30.66 666 VAL A O 1
ATOM 5090 N N . CYS A 1 667 ? -23.270 8.561 -26.907 1.00 26.36 667 CYS A N 1
ATOM 5091 C CA . CYS A 1 667 ? -24.678 8.505 -27.282 1.00 26.36 667 CYS A CA 1
ATOM 5092 C C . CYS A 1 667 ? -24.736 7.987 -28.720 1.00 26.36 667 CYS A C 1
ATOM 5094 O O . CYS A 1 667 ? -24.435 8.730 -29.651 1.00 26.36 667 CYS A O 1
ATOM 5096 N N . GLN A 1 668 ? -25.087 6.717 -28.909 1.00 26.88 668 GLN A N 1
ATOM 5097 C CA . GLN A 1 668 ? -25.606 6.286 -30.200 1.00 26.88 668 GLN A CA 1
ATOM 5098 C C . GLN A 1 668 ? -26.927 7.030 -30.402 1.00 26.88 668 GLN A C 1
ATOM 5100 O O . GLN A 1 668 ? -27.807 6.988 -29.540 1.00 26.88 668 GLN A O 1
ATOM 5105 N N . SER A 1 669 ? -27.019 7.788 -31.491 1.00 26.94 669 SER A N 1
ATOM 5106 C CA . SER A 1 669 ? -28.256 8.435 -31.910 1.00 26.94 669 SER A CA 1
ATOM 5107 C C . SER A 1 669 ? -29.359 7.385 -32.104 1.00 26.94 669 SER A C 1
ATOM 5109 O O . SER A 1 669 ? -29.067 6.248 -32.486 1.00 26.94 669 SER A O 1
ATOM 5111 N N . PRO A 1 670 ? -30.629 7.734 -31.840 1.00 27.38 670 PRO A N 1
ATOM 5112 C CA . PRO A 1 670 ? -31.740 6.854 -32.153 1.00 27.38 670 PRO A CA 1
ATOM 5113 C C . PRO A 1 670 ? -31.836 6.722 -33.674 1.00 27.38 670 PRO A C 1
ATOM 5115 O O . PRO A 1 670 ? -31.942 7.719 -34.388 1.00 27.38 670 PRO A O 1
ATOM 5118 N N . SER A 1 671 ? -31.780 5.486 -34.162 1.00 26.19 671 SER A N 1
ATOM 5119 C CA . SER A 1 671 ? -32.226 5.133 -35.505 1.00 26.19 671 SER A CA 1
ATOM 5120 C C . SER A 1 671 ? -33.663 5.624 -35.703 1.00 26.19 671 SER A C 1
ATOM 5122 O O . SER A 1 671 ? -34.538 5.245 -34.919 1.00 26.19 671 SER A O 1
ATOM 5124 N N . GLN A 1 672 ? -33.885 6.456 -36.723 1.00 27.45 672 GLN A N 1
ATOM 5125 C CA . GLN A 1 672 ? -35.173 6.487 -37.419 1.00 27.45 672 GLN A CA 1
ATOM 5126 C C . GLN A 1 672 ? -35.285 5.266 -38.324 1.00 27.45 672 GLN A C 1
ATOM 5128 O O . GLN A 1 672 ? -34.242 4.886 -38.910 1.00 27.45 672 GLN A O 1
#